Protein AF-A0A2T7PFM9-F1 (afdb_monomer)

InterPro domains:
  IPR009071 High mobility group box domain [PF00505] (146-213)
  IPR009071 High mobility group box domain [PF00505] (235-295)
  IPR009071 High mobility group box domain [PF09011] (358-414)
  IPR009071 High mobility group box domain [PS50118] (146-214)
  IPR009071 High mobility group box domain [PS50118] (228-296)
  IPR009071 High mobility group box domain [PS50118] (357-421)
  IPR009071 High mobility group box domain [SM00398] (145-215)
  IPR009071 High mobility group box domain [SM00398] (227-297)
  IPR009071 High mobility group box domain [SM00398] (356-422)
  IPR036910 High mobility group box domain superfamily [G3DSA:1.10.30.10] (136-226)
  IPR036910 High mobility group box domain superfamily [G3DSA:1.10.30.10] (227-292)
  IPR036910 High mobility group box domain superfamily [G3DSA:1.10.30.10] (352-446)
  IPR036910 High mobility group box domain superfamily [SSF47095] (136-218)
  IPR036910 High mobility group box domain superfamily [SSF47095] (220-301)
  IPR036910 High mobility group box domain superfamily [SSF47095] (344-434)
  IPR051762 Upstream Binding Factor 1 [PTHR46318] (38-318)

Radius of gyration: 35.4 Å; Cα contacts (8 Å, |Δi|>4): 238; chains: 1; bounding box: 95×72×94 Å

Sequence (446 aa):
MESTFVAKKHKKGKHKKHDHAIETDTEPSSSASNKEKDFLNPEEEKVEDTKEDLDSWTSNERLTLIESIRSQCPDNDSLSYKVREKKISWEKVTVSNHSAEQCRRMWQELQKQVRKHRTLPDLLHDAETVVHHPHKKKRKRHPDQPAKPLTPYILYIKEHREKVKAKNPGITLPDITRLLSQKWQSLSPRKREKYRLQYNKDREDFVKANEEFLQNHPAKKTKREGKPPALPFPFQCFYDAKISKYKQKHPNLSTSQLSAKLRAKYLKLKPSKKKKWISKAMESIPDYEKQLQEYLITHPEFKPPLRKIRLTKEEMVISKCSPEMDVDEITRQLMEVAPKDRRKKAKVIKTFPGAPEKPPKTAYTLFIKKEIGKLTVGSMTDKMTQLGKEWQSMAEQERKKYEKKLQRLKEDYELQVQEFEKTLSPEDLAKFRETQNNSRKKRKTD

Foldseek 3Di:
DDDDDDDDDDDDDDDDDDDDDDDDDDDDDDDDDDDDDDDDDDDPPPPPDDPVVLVPDALVLLLLLLVQLVVQDDPDDQAFQVVVLVVDPLCSRDRPPDHSVRSNVNVVVLQVVFDRDGHNVVSSVRSNVCSVCVPVDVPPDDPQADDQFDALLVVQCVVCLVVLCVVDPPDDSVVSSVVSVVVVVPDDPVVSVVSVVVNVVSNVVNVVSNVVVCVVPVVVVCVVVLPQQDQFALLVQQCVVCVVVQCVVCVPDDPVRSSVVSVVVLVPDDLVVSLVSRVVSVVCRVVSVVSNVVSCVVPVVDDDDLDQHDDDPSRVVSVVPPPPDDSVVVSVVSVVPDPPVVVVVPDDPPPPPPQDDDFDPALLRVQCVPCLVVDPDDDPVVSVVVSVVVLVPDDPVVSVVSVVVSVVVNVVNVVSRVVVLVVDDPVVNVVNVVSVVVVVVVVVVD

Organism: Pomacea canaliculata (NCBI:txid400727)

pLDDT: mean 75.05, std 20.18, range [25.66, 95.75]

Secondary structure (DSSP, 8-state):
--------------------------------------------------HHHHHT--HHHHHHHHHHHHHTS-TT--SBHHHHHTT--GGG--BTTB-HHHHHHHHHHHHHHS---SBHHHHHHHHHHHHH-TT----PPPTTSPPPPPPHHHHHHHHHHHHHHHHSTT--HHHHHHHHHHHHHTS-HHHHHHHHHHHHHHHHHHHHHHHHHHHH-HHHHGGGTTSPPPPP-HHHHHHHHHHHHHHHH-TTS-HHHHHHHHHHHHHTS-HHHHHHHHHHHHHTHHHHHHHHHHHHHH-TT-----------HHHHHHHHTSTT--HHHHHHHHHHSS-HHHHGGG----PPTTPPPPPPSSHHHHHHHHHGGG--SS-HHHHHHHHHHHHHHS-HHHHHHHHHHHHHHHHHHHHHHHHHHHHS-HHHHHHHHHHHHHHHHTTS--

Structure (mmCIF, N/CA/C/O backbone):
data_AF-A0A2T7PFM9-F1
#
_entry.id   AF-A0A2T7PFM9-F1
#
loop_
_atom_site.group_PDB
_atom_site.id
_atom_site.type_symbol
_atom_site.label_atom_id
_atom_site.label_alt_id
_atom_site.label_comp_id
_atom_site.label_asym_id
_atom_site.label_entity_id
_atom_site.label_seq_id
_atom_site.pdbx_PDB_ins_code
_atom_site.Cartn_x
_atom_site.Cartn_y
_atom_site.Cartn_z
_atom_site.occupancy
_atom_site.B_iso_or_equiv
_atom_site.auth_seq_id
_atom_site.auth_comp_id
_atom_site.auth_asym_id
_atom_site.auth_atom_id
_atom_site.pdbx_PDB_model_num
ATOM 1 N N . MET A 1 1 ? -43.823 27.090 23.882 1.00 35.41 1 MET A N 1
ATOM 2 C CA . MET A 1 1 ? -43.570 28.432 23.316 1.00 35.41 1 MET A CA 1
ATOM 3 C C . MET A 1 1 ? -42.060 28.517 23.128 1.00 35.41 1 MET A C 1
ATOM 5 O O . MET A 1 1 ? -41.370 28.318 24.108 1.00 35.41 1 MET A O 1
ATOM 9 N N . GLU A 1 2 ? -41.444 28.604 21.958 1.00 36.75 2 GLU A N 1
ATOM 10 C CA . GLU A 1 2 ? -41.890 28.840 20.590 1.00 36.75 2 GLU A CA 1
ATOM 11 C C . GLU A 1 2 ? -41.110 27.932 19.629 1.00 36.75 2 GLU A C 1
ATOM 13 O O . GLU A 1 2 ? -39.985 27.503 19.879 1.00 36.75 2 GLU A O 1
ATOM 18 N N . SER A 1 3 ? -41.789 27.630 18.532 1.00 32.12 3 SER A N 1
ATOM 19 C CA . SER A 1 3 ? -41.370 26.857 17.375 1.00 32.12 3 SER A CA 1
ATOM 20 C C . SER A 1 3 ? -40.710 27.794 16.370 1.00 32.12 3 SER A C 1
ATOM 22 O O . SER A 1 3 ? -41.311 28.812 16.046 1.00 32.12 3 SER A O 1
ATOM 24 N N . THR A 1 4 ? -39.558 27.440 15.795 1.00 38.44 4 THR A N 1
ATOM 25 C CA . THR A 1 4 ? -39.249 27.882 14.426 1.00 38.44 4 THR A CA 1
ATOM 26 C C . THR A 1 4 ? -38.586 26.777 13.612 1.00 38.44 4 THR A C 1
ATOM 28 O O . THR A 1 4 ? -37.669 26.071 14.025 1.00 38.44 4 THR A O 1
ATOM 31 N N . PHE A 1 5 ? -39.157 26.628 12.428 1.00 31.97 5 PHE A N 1
ATOM 32 C CA . PHE A 1 5 ? -39.059 25.564 11.451 1.00 31.97 5 PHE A CA 1
ATOM 33 C C . PHE A 1 5 ? -38.505 26.233 10.193 1.00 31.97 5 PHE A C 1
ATOM 35 O O . PHE A 1 5 ? -39.074 27.236 9.768 1.00 31.97 5 PHE A O 1
ATOM 42 N N . VAL A 1 6 ? -37.430 25.730 9.574 1.00 36.38 6 VAL A N 1
ATOM 43 C CA . VAL A 1 6 ? -37.028 26.221 8.243 1.00 36.38 6 VAL A CA 1
ATOM 44 C C . VAL A 1 6 ? -36.774 25.067 7.280 1.00 36.38 6 VAL A C 1
ATOM 46 O O . VAL A 1 6 ? -36.033 24.122 7.543 1.00 36.38 6 VAL A O 1
ATOM 49 N N . ALA A 1 7 ? -37.487 25.175 6.162 1.00 33.38 7 ALA A N 1
ATOM 50 C CA . ALA A 1 7 ? -37.817 24.156 5.188 1.00 33.38 7 ALA A CA 1
ATOM 51 C C . ALA A 1 7 ? -36.713 23.831 4.167 1.00 33.38 7 ALA A C 1
ATOM 53 O O . ALA A 1 7 ? -35.954 24.684 3.707 1.00 33.38 7 ALA A O 1
ATOM 54 N N . LYS A 1 8 ? -36.760 22.577 3.700 1.00 31.97 8 LYS A N 1
ATOM 55 C CA . LYS A 1 8 ? -36.234 22.100 2.411 1.00 31.97 8 LYS A CA 1
ATOM 56 C C . LYS A 1 8 ? -36.968 22.779 1.248 1.00 31.97 8 LYS A C 1
ATOM 58 O O . LYS A 1 8 ? -38.190 22.688 1.175 1.00 31.97 8 LYS A O 1
ATOM 63 N N . LYS A 1 9 ? -36.239 23.307 0.258 1.00 35.75 9 LYS A N 1
ATOM 64 C CA . LYS A 1 9 ? -36.792 23.599 -1.078 1.00 35.75 9 LYS A CA 1
ATOM 65 C C . LYS A 1 9 ? -36.459 22.473 -2.061 1.00 35.75 9 LYS A C 1
ATOM 67 O O . LYS A 1 9 ? -35.305 22.254 -2.410 1.00 35.75 9 LYS A O 1
ATOM 72 N N . HIS A 1 10 ? -37.507 21.777 -2.500 1.00 30.72 10 HIS A N 1
ATOM 73 C CA . HIS A 1 10 ? -37.554 21.009 -3.745 1.00 30.72 10 HIS A CA 1
ATOM 74 C C . HIS A 1 10 ? -37.770 21.972 -4.922 1.00 30.72 10 HIS A C 1
ATOM 76 O O . HIS A 1 10 ? -38.513 22.943 -4.789 1.00 30.72 10 HIS A O 1
ATOM 82 N N . LYS A 1 11 ? -37.204 21.667 -6.094 1.00 31.36 11 LYS A N 1
ATOM 83 C CA . LYS A 1 11 ? -37.599 22.286 -7.367 1.00 31.36 11 LYS A CA 1
ATOM 84 C C . LYS A 1 11 ? -37.940 21.167 -8.357 1.00 31.36 11 LYS A C 1
ATOM 86 O O . LYS A 1 11 ? -37.064 20.413 -8.767 1.00 31.36 11 LYS A O 1
ATOM 91 N N . LYS A 1 12 ? -39.230 21.033 -8.676 1.00 30.56 12 LYS A N 1
ATOM 92 C CA . LYS A 1 12 ? -39.787 20.218 -9.768 1.00 30.56 12 LYS A CA 1
ATOM 93 C C . LYS A 1 12 ? -40.259 21.161 -10.878 1.00 30.56 12 LYS A C 1
ATOM 95 O O . LYS A 1 12 ? -40.784 22.227 -10.574 1.00 30.56 12 LYS A O 1
ATOM 100 N N . GLY A 1 13 ? -40.180 20.686 -12.121 1.00 28.55 13 GLY A N 1
ATOM 101 C CA . GLY A 1 13 ? -41.154 21.006 -13.166 1.00 28.55 13 GLY A CA 1
ATOM 102 C C . GLY A 1 13 ? -40.601 21.686 -14.418 1.00 28.55 13 GLY A C 1
ATOM 103 O O . GLY A 1 13 ? -40.262 22.863 -14.380 1.00 28.55 13 GLY A O 1
ATOM 104 N N . LYS A 1 14 ? -40.637 20.964 -15.545 1.00 29.52 14 LYS A N 1
ATOM 105 C CA . LYS A 1 14 ? -41.485 21.330 -16.694 1.00 29.52 14 LYS A CA 1
ATOM 106 C C . LYS A 1 14 ? -41.662 20.123 -17.629 1.00 29.52 14 LYS A C 1
ATOM 108 O O . LYS A 1 14 ? -40.719 19.671 -18.264 1.00 29.52 14 LYS A O 1
ATOM 113 N N . HIS A 1 15 ? -42.891 19.609 -17.658 1.00 29.62 15 HIS A N 1
ATOM 114 C CA . HIS A 1 15 ? -43.443 18.795 -18.739 1.00 29.62 15 HIS A CA 1
ATOM 115 C C . HIS A 1 15 ? -43.842 19.718 -19.898 1.00 29.62 15 HIS A C 1
ATOM 117 O O . HIS A 1 15 ? -44.348 20.813 -19.653 1.00 29.62 15 HIS A O 1
ATOM 123 N N . LYS A 1 16 ? -43.720 19.239 -21.138 1.00 30.55 16 LYS A N 1
ATOM 124 C CA . LYS A 1 16 ? -44.585 19.665 -22.242 1.00 30.55 16 LYS A CA 1
ATOM 125 C C . LYS A 1 16 ? -44.969 18.411 -23.030 1.00 30.55 16 LYS A C 1
ATOM 127 O O . LYS A 1 16 ? -44.105 17.764 -23.610 1.00 30.55 16 LYS A O 1
ATOM 132 N N . LYS A 1 17 ? -46.244 18.030 -22.927 1.00 29.27 17 LYS A N 1
ATOM 133 C CA . LYS A 1 17 ? -46.925 17.081 -23.814 1.00 29.27 17 LYS A CA 1
ATOM 134 C C . LYS A 1 17 ? -47.479 17.869 -25.002 1.00 29.27 17 LYS A C 1
ATOM 136 O O . LYS A 1 17 ? -47.889 19.014 -24.815 1.00 29.27 17 LYS A O 1
ATOM 141 N N . HIS A 1 18 ? -47.537 17.241 -26.165 1.00 31.02 18 HIS A N 1
ATOM 142 C CA . HIS A 1 18 ? -48.548 17.529 -27.174 1.00 31.02 18 HIS A CA 1
ATOM 143 C C . HIS A 1 18 ? -49.014 16.181 -27.718 1.00 31.02 18 HIS A C 1
ATOM 145 O O . HIS A 1 18 ? -48.218 15.442 -28.288 1.00 31.02 18 HIS A O 1
ATOM 151 N N . ASP A 1 19 ? -50.280 15.874 -27.458 1.00 31.11 19 ASP A N 1
ATOM 152 C CA . ASP A 1 19 ? -51.049 14.826 -28.117 1.00 31.11 19 ASP A CA 1
ATOM 153 C C . ASP A 1 19 ? -51.771 15.468 -29.311 1.00 31.11 19 ASP A C 1
ATOM 155 O O . ASP A 1 19 ? -52.336 16.556 -29.164 1.00 31.11 19 ASP A O 1
ATOM 159 N N . HIS A 1 20 ? -51.786 14.792 -30.458 1.00 29.89 20 HIS A N 1
ATOM 160 C CA . HIS A 1 20 ? -52.930 14.769 -31.373 1.00 29.89 20 HIS A CA 1
ATOM 161 C C . HIS A 1 20 ? -52.877 13.464 -32.171 1.00 29.89 20 HIS A C 1
ATOM 163 O O . HIS A 1 20 ? -51.950 13.227 -32.942 1.00 29.89 20 HIS A O 1
ATOM 169 N N . ALA A 1 21 ? -53.859 12.610 -31.904 1.00 32.28 21 ALA A N 1
ATOM 170 C CA . ALA A 1 21 ? -54.237 11.473 -32.726 1.00 32.28 21 ALA A CA 1
ATOM 171 C C . ALA A 1 21 ? -55.174 11.953 -33.844 1.00 32.28 21 ALA A C 1
ATOM 173 O O . ALA A 1 21 ? -55.850 12.961 -33.653 1.00 32.28 21 ALA A O 1
ATOM 174 N N . ILE A 1 22 ? -55.231 11.212 -34.952 1.00 31.78 22 ILE A N 1
ATOM 175 C CA . ILE A 1 22 ? -56.459 10.784 -35.644 1.00 31.78 22 ILE A CA 1
ATOM 176 C C . ILE A 1 22 ? -56.068 9.635 -36.588 1.00 31.78 22 ILE A C 1
ATOM 178 O O . ILE A 1 22 ? -55.051 9.691 -37.278 1.00 31.78 22 ILE A O 1
ATOM 182 N N . GLU A 1 23 ? -56.870 8.578 -36.513 1.00 31.17 23 GLU A N 1
ATOM 183 C CA . GLU A 1 23 ? -56.840 7.323 -37.264 1.00 31.17 23 GLU A CA 1
ATOM 184 C C . GLU A 1 23 ? -57.178 7.521 -38.751 1.00 31.17 23 GLU A C 1
ATOM 186 O O . GLU A 1 23 ? -57.822 8.498 -39.126 1.00 31.17 23 GLU A O 1
ATOM 191 N N . THR A 1 24 ? -56.807 6.562 -39.602 1.00 29.61 24 THR A N 1
ATOM 192 C CA . THR A 1 24 ? -57.780 5.760 -40.373 1.00 29.61 24 THR A CA 1
ATOM 193 C C . THR A 1 24 ? -57.075 4.656 -41.164 1.00 29.61 24 THR A C 1
ATOM 195 O O . THR A 1 24 ? -56.016 4.853 -41.758 1.00 29.61 24 THR A O 1
ATOM 198 N N . ASP A 1 25 ? -57.693 3.479 -41.110 1.00 30.75 25 ASP A N 1
ATOM 199 C CA . ASP A 1 25 ? -57.364 2.238 -41.802 1.00 30.75 25 ASP A CA 1
ATOM 200 C C . ASP A 1 25 ? -57.430 2.356 -43.325 1.00 30.75 25 ASP A C 1
ATOM 202 O O . ASP A 1 25 ? -58.370 2.953 -43.847 1.00 30.75 25 ASP A O 1
ATOM 206 N N . THR A 1 26 ? -56.535 1.663 -44.042 1.00 29.73 26 THR A N 1
ATOM 207 C CA . THR A 1 26 ? -56.896 0.911 -45.263 1.00 29.73 26 THR A CA 1
ATOM 208 C C . THR A 1 26 ? -55.785 -0.085 -45.640 1.00 29.73 26 THR A C 1
ATOM 210 O O . THR A 1 26 ? -54.709 0.311 -46.083 1.00 29.73 26 THR A O 1
ATOM 213 N N . GLU A 1 27 ? -56.045 -1.390 -45.502 1.00 31.56 27 GLU A N 1
ATOM 214 C CA . GLU A 1 27 ? -55.458 -2.403 -46.398 1.00 31.56 27 GLU A CA 1
ATOM 215 C C . GLU A 1 27 ? -56.216 -2.370 -47.742 1.00 31.56 27 GLU A C 1
ATOM 217 O O . GLU A 1 27 ? -57.404 -2.036 -47.757 1.00 31.56 27 GLU A O 1
ATOM 222 N N . PRO A 1 28 ? -55.586 -2.748 -48.871 1.00 37.38 28 PRO A N 1
ATOM 223 C CA . PRO A 1 28 ? -55.779 -4.129 -49.316 1.00 37.38 28 PRO A CA 1
ATOM 224 C C . PRO A 1 28 ? -54.560 -4.806 -49.974 1.00 37.38 28 PRO A C 1
ATOM 226 O O . PRO A 1 28 ? -53.755 -4.215 -50.690 1.00 37.38 28 PRO A O 1
ATOM 229 N N . SER A 1 29 ? -54.524 -6.117 -49.744 1.00 25.66 29 SER A N 1
ATOM 230 C CA . SER A 1 29 ? -54.005 -7.226 -50.556 1.00 25.66 29 SER A CA 1
ATOM 231 C C . SER A 1 29 ? -53.815 -6.998 -52.076 1.00 25.66 29 SER A C 1
ATOM 233 O O . SER A 1 29 ? -54.749 -6.616 -52.777 1.00 25.66 29 SER A O 1
ATOM 235 N N . SER A 1 30 ? -52.653 -7.393 -52.623 1.00 25.80 30 SER A N 1
ATOM 236 C CA . SER A 1 30 ? -52.491 -8.590 -53.490 1.00 25.80 30 SER A CA 1
ATOM 237 C C . SER A 1 30 ? -51.401 -8.482 -54.583 1.00 25.80 30 SER A C 1
ATOM 239 O O . SER A 1 30 ? -51.282 -7.502 -55.308 1.00 25.80 30 SER A O 1
ATOM 241 N N . SER A 1 31 ? -50.707 -9.614 -54.762 1.00 26.50 31 SER A N 1
ATOM 242 C CA . SER A 1 31 ? -50.112 -10.151 -56.003 1.00 26.50 31 SER A CA 1
ATOM 243 C C . SER A 1 31 ? -48.765 -9.629 -56.559 1.00 26.50 31 SER A C 1
ATOM 245 O O . SER A 1 31 ? -48.648 -8.589 -57.189 1.00 26.50 31 SER A O 1
ATOM 247 N N . ALA A 1 32 ? -47.757 -10.493 -56.372 1.00 28.08 32 ALA A N 1
ATOM 248 C CA . ALA A 1 32 ? -46.872 -11.091 -57.384 1.00 28.08 32 ALA A CA 1
ATOM 249 C C . ALA A 1 32 ? -46.128 -10.213 -58.417 1.00 28.08 32 ALA A C 1
ATOM 251 O O . ALA A 1 32 ? -46.692 -9.767 -59.411 1.00 28.08 32 ALA A O 1
ATOM 252 N N . SER A 1 33 ? -44.792 -10.233 -58.344 1.00 28.11 33 SER A N 1
ATOM 253 C CA . SER A 1 33 ? -43.981 -10.862 -59.403 1.00 28.11 33 SER A CA 1
ATOM 254 C C . SER A 1 33 ? -42.509 -10.969 -59.024 1.00 28.11 33 SER A C 1
ATOM 256 O O . SER A 1 33 ? -41.862 -9.997 -58.641 1.00 28.11 33 SER A O 1
ATOM 258 N N . ASN A 1 34 ? -42.003 -12.187 -59.201 1.00 30.19 34 ASN A N 1
ATOM 259 C CA . ASN A 1 34 ? -40.599 -12.551 -59.261 1.00 30.19 34 ASN A CA 1
ATOM 260 C C . ASN A 1 34 ? -39.818 -11.647 -60.219 1.00 30.19 34 ASN A C 1
ATOM 262 O O . ASN A 1 34 ? -40.275 -11.377 -61.330 1.00 30.19 34 ASN A O 1
ATOM 266 N N . LYS A 1 35 ? -38.593 -11.298 -59.829 1.00 31.83 35 LYS A N 1
ATOM 267 C CA . LYS A 1 35 ? -37.458 -11.225 -60.752 1.00 31.83 35 LYS A CA 1
ATOM 268 C C . LYS A 1 35 ? -36.174 -11.474 -59.973 1.00 31.83 35 LYS A C 1
ATOM 270 O O . LYS A 1 35 ? -35.669 -10.601 -59.270 1.00 31.83 35 LYS A O 1
ATOM 275 N N . GLU A 1 36 ? -35.708 -12.709 -60.111 1.00 33.00 36 GLU A N 1
ATOM 276 C CA . GLU A 1 36 ? -34.335 -13.134 -59.885 1.00 33.00 36 GLU A CA 1
ATOM 277 C C . GLU A 1 36 ? -33.365 -12.140 -60.533 1.00 33.00 36 GLU A C 1
ATOM 279 O O . GLU A 1 36 ? -33.523 -11.740 -61.690 1.00 33.00 36 GLU A O 1
ATOM 284 N N . LYS A 1 37 ? -32.343 -11.756 -59.774 1.00 32.66 37 LYS A N 1
ATOM 285 C CA . LYS A 1 37 ? -31.049 -11.379 -60.328 1.00 32.66 37 LYS A CA 1
ATOM 286 C C . LYS A 1 37 ? -29.990 -12.083 -59.508 1.00 32.66 37 LYS A C 1
ATOM 288 O O . LYS A 1 37 ? -29.609 -11.618 -58.435 1.00 32.66 37 LYS A O 1
ATOM 293 N N . ASP A 1 38 ? -29.560 -13.209 -60.058 1.00 31.70 38 ASP A N 1
ATOM 294 C CA . ASP A 1 38 ? -28.306 -13.868 -59.754 1.00 31.70 38 ASP A CA 1
ATOM 295 C C . ASP A 1 38 ? -27.169 -12.846 -59.786 1.00 31.70 38 ASP A C 1
ATOM 297 O O . ASP A 1 38 ? -26.798 -12.320 -60.837 1.00 31.70 38 ASP A O 1
ATOM 301 N N . PHE A 1 39 ? -26.617 -12.553 -58.614 1.00 31.02 39 PHE A N 1
ATOM 302 C CA . PHE A 1 39 ? -25.265 -12.039 -58.492 1.00 31.02 39 PHE A CA 1
ATOM 303 C C . PHE A 1 39 ? -24.460 -13.091 -57.744 1.00 31.02 39 PHE A C 1
ATOM 305 O O . PHE A 1 39 ? -24.651 -13.324 -56.552 1.00 31.02 39 PHE A O 1
ATOM 312 N N . LEU A 1 40 ? -23.603 -13.747 -58.522 1.00 32.75 40 LEU A N 1
ATOM 313 C CA . LEU A 1 40 ? -22.579 -14.694 -58.114 1.00 32.75 40 LEU A CA 1
ATOM 314 C C . LEU A 1 40 ? -21.867 -14.209 -56.846 1.00 32.75 40 LEU A C 1
ATOM 316 O O . LEU A 1 40 ? -21.204 -13.172 -56.839 1.00 32.75 40 LEU A O 1
ATOM 320 N N . ASN A 1 41 ? -22.032 -14.987 -55.782 1.00 29.66 41 ASN A N 1
ATOM 321 C CA . ASN A 1 41 ? -21.269 -14.897 -54.550 1.00 29.66 41 ASN A CA 1
ATOM 322 C C . ASN A 1 41 ? -19.833 -15.363 -54.858 1.00 29.66 41 ASN A C 1
ATOM 324 O O . ASN A 1 41 ? -19.681 -16.512 -55.276 1.00 29.66 41 ASN A O 1
ATOM 328 N N . PRO A 1 42 ? -18.781 -14.542 -54.695 1.00 35.91 42 PRO A N 1
ATOM 329 C CA . PRO A 1 42 ? -17.431 -15.075 -54.658 1.00 35.91 42 PRO A CA 1
ATOM 330 C C . PRO A 1 42 ? -17.329 -15.874 -53.363 1.00 35.91 42 PRO A C 1
ATOM 332 O O . PRO A 1 42 ? -17.565 -15.340 -52.280 1.00 35.91 42 PRO A O 1
ATOM 335 N N . GLU A 1 43 ? -17.053 -17.165 -53.492 1.00 33.62 43 GLU A N 1
ATOM 336 C CA . GLU A 1 43 ? -16.790 -18.064 -52.379 1.00 33.62 43 GLU A CA 1
ATOM 337 C C . GLU A 1 43 ? -15.723 -17.445 -51.461 1.00 33.62 43 GLU A C 1
ATOM 339 O O . GLU A 1 43 ? -14.541 -17.393 -51.795 1.00 33.62 43 GLU A O 1
ATOM 344 N N . GLU A 1 44 ? -16.138 -16.945 -50.294 1.00 37.75 44 GLU A N 1
ATOM 345 C CA . GLU A 1 44 ? -15.225 -16.765 -49.172 1.00 37.75 44 GLU A CA 1
ATOM 346 C C . GLU A 1 44 ? -14.804 -18.172 -48.736 1.00 37.75 44 GLU A C 1
ATOM 348 O O . GLU A 1 44 ? -15.533 -18.858 -48.012 1.00 37.75 44 GLU A O 1
ATOM 353 N N . GLU A 1 45 ? -13.642 -18.619 -49.219 1.00 34.00 45 GLU A N 1
ATOM 354 C CA . GLU A 1 45 ? -12.944 -19.794 -48.705 1.00 34.00 45 GLU A CA 1
ATOM 355 C C . GLU A 1 45 ? -12.824 -19.665 -47.186 1.00 34.00 45 GLU A C 1
ATOM 357 O O . GLU A 1 45 ? -12.032 -18.901 -46.627 1.00 34.00 45 GLU A O 1
ATOM 362 N N . LYS A 1 46 ? -13.656 -20.429 -46.487 1.00 38.50 46 LYS A N 1
ATOM 363 C CA . LYS A 1 46 ? -13.599 -20.570 -45.044 1.00 38.50 46 LYS A CA 1
ATOM 364 C C . LYS A 1 46 ? -12.426 -21.494 -44.730 1.00 38.50 46 LYS A C 1
ATOM 366 O O . LYS A 1 46 ? -12.610 -22.697 -44.579 1.00 38.50 46 LYS A O 1
ATOM 371 N N . VAL A 1 47 ? -11.225 -20.926 -44.666 1.00 43.88 47 VAL A N 1
ATOM 372 C CA . VAL A 1 47 ? -10.022 -21.651 -44.248 1.00 43.88 47 VAL A CA 1
ATOM 373 C C . VAL A 1 47 ? -10.211 -22.095 -42.789 1.00 43.88 47 VAL A C 1
ATOM 375 O O . VAL A 1 47 ? -10.144 -21.293 -41.853 1.00 43.88 47 VAL A O 1
ATOM 378 N N . GLU A 1 48 ? -10.547 -23.370 -42.597 1.00 48.97 48 GLU A N 1
ATOM 379 C CA . GLU A 1 48 ? -10.559 -24.042 -41.297 1.00 48.97 48 GLU A CA 1
ATOM 380 C C . GLU A 1 48 ? -9.110 -24.337 -40.881 1.00 48.97 48 GLU A C 1
ATOM 382 O O . GLU A 1 48 ? -8.570 -25.398 -41.172 1.00 48.97 48 GLU A O 1
ATOM 387 N N . ASP A 1 49 ? -8.470 -23.376 -40.208 1.00 51.59 49 ASP A N 1
ATOM 388 C CA . ASP A 1 49 ? -7.091 -23.527 -39.727 1.00 51.59 49 ASP A CA 1
ATOM 389 C C . ASP A 1 49 ? -7.010 -24.124 -38.314 1.00 51.59 49 ASP A C 1
ATOM 391 O O . ASP A 1 49 ? -7.815 -23.842 -37.414 1.00 51.59 49 ASP A O 1
ATOM 395 N N . THR A 1 50 ? -5.988 -24.955 -38.121 1.00 55.62 50 THR A N 1
ATOM 396 C CA . THR A 1 50 ? -5.796 -25.820 -36.956 1.00 55.62 50 THR A CA 1
ATOM 397 C C . THR A 1 50 ? -5.162 -25.081 -35.770 1.00 55.62 50 THR A C 1
ATOM 399 O O . THR A 1 50 ? -4.540 -24.027 -35.882 1.00 55.62 50 THR A O 1
ATOM 402 N N . LYS A 1 51 ? -5.292 -25.649 -34.566 1.00 54.91 51 LYS A N 1
ATOM 403 C CA . LYS A 1 51 ? -4.664 -25.127 -33.336 1.00 54.91 51 LYS A CA 1
ATOM 404 C C . LYS A 1 51 ? -3.124 -25.074 -33.421 1.00 54.91 51 LYS A C 1
ATOM 406 O O . LYS A 1 51 ? -2.508 -24.354 -32.637 1.00 54.91 51 LYS A O 1
ATOM 411 N N . GLU A 1 52 ? -2.528 -25.815 -34.353 1.00 55.81 52 GLU A N 1
ATOM 412 C CA . GLU A 1 52 ? -1.080 -25.924 -34.553 1.00 55.81 52 GLU A CA 1
ATOM 413 C C . GLU A 1 52 ? -0.477 -24.624 -35.117 1.00 55.81 52 GLU A C 1
ATOM 415 O O . GLU A 1 52 ? 0.590 -24.201 -34.667 1.00 55.81 52 GLU A O 1
ATOM 420 N N . ASP A 1 53 ? -1.209 -23.897 -35.968 1.00 58.38 53 ASP A N 1
ATOM 421 C CA . ASP A 1 53 ? -0.734 -22.643 -36.573 1.00 58.38 53 ASP A CA 1
ATOM 422 C C . ASP A 1 53 ? -0.605 -21.495 -35.559 1.00 58.38 53 ASP A C 1
ATOM 424 O O . ASP A 1 53 ? 0.276 -20.640 -35.667 1.00 58.38 53 ASP A O 1
ATOM 428 N N . LEU A 1 54 ? -1.439 -21.490 -34.514 1.00 60.56 54 LEU A N 1
ATOM 429 C CA . LEU A 1 54 ? -1.407 -20.488 -33.440 1.00 60.56 54 LEU A CA 1
ATOM 430 C C . LEU A 1 54 ? -0.294 -20.749 -32.408 1.00 60.56 54 LEU A C 1
ATOM 432 O O . LEU A 1 54 ? 0.215 -19.801 -31.796 1.00 60.56 54 LEU A O 1
ATOM 436 N N . ASP A 1 55 ? 0.101 -22.011 -32.215 1.00 65.19 55 ASP A N 1
ATOM 437 C CA . ASP A 1 55 ? 1.181 -22.392 -31.292 1.00 65.19 55 ASP A CA 1
ATOM 438 C C . ASP A 1 55 ? 2.584 -22.170 -31.894 1.00 65.19 55 ASP A C 1
ATOM 440 O O . ASP A 1 55 ? 3.554 -22.078 -31.141 1.00 65.19 55 ASP A O 1
ATOM 444 N N . SER A 1 56 ? 2.690 -21.975 -33.216 1.00 78.12 56 SER A N 1
ATOM 445 C CA . SER A 1 56 ? 3.951 -21.688 -33.923 1.00 78.12 56 SER A CA 1
ATOM 446 C C . SER A 1 56 ? 4.573 -20.317 -33.593 1.00 78.12 56 SER A C 1
ATOM 448 O O . SER A 1 56 ? 5.779 -20.124 -33.752 1.00 78.12 56 SER A O 1
ATOM 450 N N . TRP A 1 57 ? 3.778 -19.364 -33.088 1.00 84.62 57 TRP A N 1
ATOM 451 C CA . TRP A 1 57 ? 4.235 -17.999 -32.808 1.00 84.62 57 TRP A CA 1
ATOM 452 C C . TRP A 1 57 ? 5.133 -17.916 -31.574 1.00 84.62 57 TRP A C 1
ATOM 454 O O . TRP A 1 57 ? 4.710 -18.192 -30.445 1.00 84.62 57 TRP A O 1
ATOM 464 N N . THR A 1 58 ? 6.341 -17.397 -31.765 1.00 87.31 58 THR A N 1
ATOM 465 C CA . THR A 1 58 ? 7.307 -17.146 -30.696 1.00 87.31 58 THR A CA 1
ATOM 466 C C . THR A 1 58 ? 6.902 -15.961 -29.813 1.00 87.31 58 THR A C 1
ATOM 468 O O . THR A 1 58 ? 6.159 -15.057 -30.206 1.00 87.31 58 THR A O 1
ATOM 471 N N . SER A 1 59 ? 7.442 -15.913 -28.590 1.00 84.50 59 SER A N 1
ATOM 472 C CA . SER A 1 59 ? 7.230 -14.779 -27.678 1.00 84.50 59 SER A CA 1
ATOM 473 C C . SER A 1 59 ? 7.676 -13.443 -28.281 1.00 84.50 59 SER A C 1
ATOM 475 O O . SER A 1 59 ? 7.035 -12.429 -28.028 1.00 84.50 59 SER A O 1
ATOM 477 N N . ASN A 1 60 ? 8.735 -13.434 -29.095 1.00 85.88 60 ASN A N 1
ATOM 478 C CA . ASN A 1 60 ? 9.236 -12.214 -29.727 1.00 85.88 60 ASN A CA 1
ATOM 479 C C . ASN A 1 60 ? 8.284 -1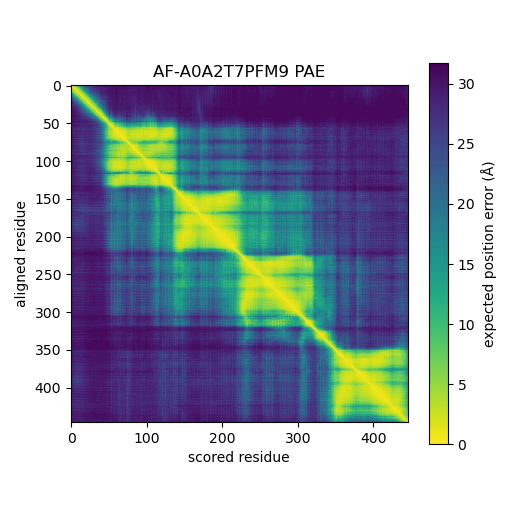1.709 -30.815 1.00 85.88 60 ASN A C 1
ATOM 481 O O . ASN A 1 60 ? 7.961 -10.529 -30.815 1.00 85.88 60 ASN A O 1
ATOM 485 N N . GLU A 1 61 ? 7.755 -12.589 -31.668 1.00 88.88 61 GLU A N 1
ATOM 486 C CA . GLU A 1 61 ? 6.770 -12.205 -32.694 1.00 88.88 61 GLU A CA 1
ATOM 487 C C . GLU A 1 61 ? 5.485 -11.652 -32.069 1.00 88.88 61 GLU A C 1
ATOM 489 O O . GLU A 1 61 ? 4.932 -10.659 -32.543 1.00 88.88 61 GLU A O 1
ATOM 494 N N . ARG A 1 62 ? 5.044 -12.236 -30.946 1.00 88.81 62 ARG A N 1
ATOM 495 C CA . ARG A 1 62 ? 3.894 -11.733 -30.178 1.00 88.81 62 ARG A CA 1
ATOM 496 C C . ARG A 1 62 ? 4.158 -10.342 -29.589 1.00 88.81 62 ARG A C 1
ATOM 498 O O . ARG A 1 62 ? 3.249 -9.516 -29.573 1.00 88.81 62 ARG A O 1
ATOM 505 N N . LEU A 1 63 ? 5.379 -10.056 -29.127 1.00 88.25 63 LEU A N 1
ATOM 506 C CA . LEU A 1 63 ? 5.764 -8.719 -28.651 1.00 88.25 63 LEU A CA 1
ATOM 507 C C . LEU A 1 63 ? 5.865 -7.710 -29.800 1.00 88.25 63 LEU A C 1
ATOM 509 O O . LEU A 1 63 ? 5.363 -6.596 -29.669 1.00 88.25 63 LEU A O 1
ATOM 513 N N . THR A 1 64 ? 6.441 -8.104 -30.938 1.00 88.69 64 THR A N 1
ATOM 514 C CA . THR A 1 64 ? 6.509 -7.270 -32.147 1.00 88.69 64 THR A CA 1
ATOM 515 C C . THR A 1 64 ? 5.114 -6.914 -32.656 1.00 88.69 64 THR A C 1
ATOM 517 O O . THR A 1 64 ? 4.875 -5.764 -33.016 1.00 88.69 64 THR A O 1
ATOM 520 N N . LEU A 1 65 ? 4.165 -7.854 -32.608 1.00 91.06 65 LEU A N 1
ATOM 521 C CA . LEU A 1 65 ? 2.760 -7.592 -32.920 1.00 91.06 65 LEU A CA 1
ATOM 522 C C . LEU A 1 65 ? 2.154 -6.532 -31.988 1.00 91.06 65 LEU A C 1
ATOM 524 O O . LEU A 1 65 ? 1.516 -5.589 -32.454 1.00 91.06 65 LEU A O 1
ATOM 528 N N . ILE A 1 66 ? 2.362 -6.670 -30.675 1.00 89.56 66 ILE A N 1
ATOM 529 C CA . ILE A 1 66 ? 1.848 -5.724 -29.670 1.00 89.56 66 ILE A CA 1
ATOM 530 C C . ILE A 1 66 ? 2.433 -4.324 -29.891 1.00 89.56 66 ILE A C 1
ATOM 532 O O . ILE A 1 66 ? 1.690 -3.344 -29.850 1.00 89.56 66 ILE A O 1
ATOM 536 N N . GLU A 1 67 ? 3.735 -4.220 -30.158 1.00 88.62 67 GLU A N 1
ATOM 537 C CA . GLU A 1 67 ? 4.398 -2.937 -30.407 1.00 88.62 67 GLU A CA 1
ATOM 538 C C . GLU A 1 67 ? 3.956 -2.314 -31.740 1.00 88.62 67 GLU A C 1
ATOM 540 O O . GLU A 1 67 ? 3.686 -1.116 -31.813 1.00 88.62 67 GLU A O 1
ATOM 545 N N . SER A 1 68 ? 3.769 -3.129 -32.782 1.00 87.44 68 SER A N 1
ATOM 546 C CA . SER A 1 68 ? 3.244 -2.663 -34.067 1.00 87.44 68 SER A CA 1
ATOM 547 C C . SER A 1 68 ? 1.822 -2.101 -33.919 1.00 87.44 68 SER A C 1
ATOM 549 O O . SER A 1 68 ? 1.541 -0.995 -34.385 1.00 87.44 68 SER A O 1
ATOM 551 N N . ILE A 1 69 ? 0.947 -2.774 -33.162 1.00 88.00 69 ILE A N 1
ATOM 552 C CA . ILE A 1 69 ? -0.400 -2.269 -32.841 1.00 88.00 69 ILE A CA 1
ATOM 553 C C . ILE A 1 69 ? -0.325 -0.995 -31.984 1.00 88.00 69 ILE A C 1
ATOM 555 O O . ILE A 1 69 ? -1.090 -0.053 -32.210 1.00 88.00 69 ILE A O 1
ATOM 559 N N . ARG A 1 70 ? 0.611 -0.932 -31.026 1.00 87.81 70 ARG A N 1
ATOM 560 C CA . ARG A 1 70 ? 0.852 0.257 -30.193 1.00 87.81 70 ARG A CA 1
ATOM 561 C C . ARG A 1 70 ? 1.227 1.464 -31.050 1.00 87.81 70 ARG A C 1
ATOM 563 O O . ARG A 1 70 ? 0.673 2.534 -30.829 1.00 87.81 70 ARG A O 1
ATOM 570 N N . SER A 1 71 ? 2.069 1.282 -32.067 1.00 86.06 71 SER A N 1
ATOM 571 C CA . SER A 1 71 ? 2.494 2.365 -32.964 1.00 86.06 71 SER A CA 1
ATOM 572 C C . SER A 1 71 ? 1.357 2.961 -33.813 1.00 86.06 71 SER A C 1
ATOM 574 O O . SER A 1 71 ? 1.442 4.106 -34.251 1.00 86.06 71 SER A O 1
ATOM 576 N N . GLN A 1 72 ? 0.255 2.225 -34.001 1.00 84.06 72 GLN A N 1
ATOM 577 C CA . GLN A 1 72 ? -0.950 2.725 -34.676 1.00 84.06 72 GLN A CA 1
ATOM 578 C C . GLN A 1 72 ? -1.915 3.480 -33.748 1.00 84.06 72 GLN A C 1
ATOM 580 O O . GLN A 1 72 ? -2.951 3.987 -34.195 1.00 84.06 72 GLN A O 1
ATOM 585 N N . CYS A 1 73 ? -1.613 3.552 -32.450 1.00 81.44 73 CYS A N 1
ATOM 586 C CA . CYS A 1 73 ? -2.443 4.228 -31.462 1.00 81.44 73 CYS A CA 1
ATOM 587 C C . CYS A 1 73 ? -1.878 5.623 -31.143 1.00 81.44 73 CYS A C 1
ATOM 589 O O . CYS A 1 73 ? -0.683 5.745 -30.897 1.00 81.44 73 CYS A O 1
ATOM 591 N N . PRO A 1 74 ? -2.710 6.680 -31.079 1.00 79.25 74 PRO A N 1
ATOM 592 C CA . PRO A 1 74 ? -2.268 7.990 -30.598 1.00 79.25 74 PRO A CA 1
ATOM 593 C C . PRO A 1 74 ? -1.823 7.948 -29.127 1.00 79.25 74 PRO A C 1
ATOM 595 O O . PRO A 1 74 ? -2.463 7.273 -28.318 1.00 79.25 74 PRO A O 1
ATOM 598 N N . ASP A 1 75 ? -0.826 8.760 -28.755 1.00 70.94 75 ASP A N 1
ATOM 599 C CA . ASP A 1 75 ? -0.258 8.811 -27.391 1.00 70.94 75 ASP A CA 1
ATOM 600 C C . ASP A 1 75 ? -1.291 9.107 -26.283 1.00 70.94 75 ASP A C 1
ATOM 602 O O . ASP A 1 75 ? -1.136 8.669 -25.146 1.00 70.94 75 ASP A O 1
ATOM 606 N N . ASN A 1 76 ? -2.373 9.824 -26.612 1.00 68.06 76 ASN A N 1
ATOM 607 C CA . ASN A 1 76 ? -3.468 10.177 -25.697 1.00 68.06 76 ASN A CA 1
ATOM 608 C C . ASN A 1 76 ? -4.811 9.567 -26.138 1.00 68.06 76 ASN A C 1
ATOM 610 O O . ASN A 1 76 ? -5.825 10.260 -26.269 1.00 68.06 76 ASN A O 1
ATOM 614 N N . ASP A 1 77 ? -4.833 8.259 -26.395 1.00 74.00 77 ASP A N 1
ATOM 615 C CA . ASP A 1 77 ? -6.068 7.566 -26.754 1.00 74.00 77 ASP A CA 1
ATOM 616 C C . ASP A 1 77 ? -6.987 7.315 -25.545 1.00 74.00 77 ASP A C 1
ATOM 618 O O . ASP A 1 77 ? -6.676 6.552 -24.630 1.00 74.00 77 ASP A O 1
ATOM 622 N N . SER A 1 78 ? -8.169 7.931 -25.572 1.00 74.25 78 SER A N 1
ATOM 623 C CA . SER A 1 78 ? -9.230 7.739 -24.573 1.00 74.25 78 SER A CA 1
ATOM 624 C C . SER A 1 78 ? -10.399 6.887 -25.082 1.00 74.25 78 SER A C 1
ATOM 626 O O . SER A 1 78 ? -11.357 6.644 -24.339 1.00 74.25 78 SER A O 1
ATOM 628 N N . LEU A 1 79 ? -10.346 6.428 -26.340 1.00 78.75 79 LEU A N 1
ATOM 629 C CA . LEU A 1 79 ? -11.404 5.614 -26.926 1.00 78.75 79 LEU A CA 1
ATOM 630 C C . LEU A 1 79 ? -11.422 4.210 -26.323 1.00 78.75 79 LEU A C 1
ATOM 632 O O . LEU A 1 79 ? -10.414 3.667 -25.867 1.00 78.75 79 LEU A O 1
ATOM 636 N N . SER A 1 80 ? -12.607 3.594 -26.349 1.00 81.81 80 SER A N 1
ATOM 637 C CA . SER A 1 80 ? -12.724 2.200 -25.943 1.00 81.81 80 SER A CA 1
ATOM 638 C C . SER A 1 80 ? -11.924 1.300 -26.880 1.00 81.81 80 SER A C 1
ATOM 640 O O . SER A 1 80 ? -11.959 1.507 -28.094 1.00 81.81 80 SER A O 1
ATOM 642 N N . TYR A 1 81 ? -11.271 0.268 -26.340 1.00 83.69 81 TYR A N 1
ATOM 643 C CA . TYR A 1 81 ? -10.446 -0.647 -27.135 1.00 83.69 81 TYR A CA 1
ATOM 644 C C . TYR A 1 81 ? -11.187 -1.213 -28.364 1.00 83.69 81 TYR A C 1
ATOM 646 O O . TYR A 1 81 ? -10.620 -1.243 -29.448 1.00 83.69 81 TYR A O 1
ATOM 654 N N . LYS A 1 82 ? -12.485 -1.540 -28.235 1.00 82.81 82 LYS A N 1
ATOM 655 C CA . LYS A 1 82 ? -13.328 -2.035 -29.345 1.00 82.81 82 LYS A CA 1
ATOM 656 C C . LYS A 1 82 ? -13.493 -1.024 -30.479 1.00 82.81 82 LYS A C 1
ATOM 658 O O . LYS A 1 82 ? -13.670 -1.398 -31.632 1.00 82.81 82 LYS A O 1
ATOM 663 N N . VAL A 1 83 ? -13.526 0.264 -30.138 1.00 83.88 83 VAL A N 1
ATOM 664 C CA . VAL A 1 83 ? -13.675 1.351 -31.113 1.00 83.88 83 VAL A CA 1
ATOM 665 C C . VAL A 1 83 ? -12.342 1.603 -31.805 1.00 83.88 83 VAL A C 1
ATOM 667 O O . VAL A 1 83 ? -12.320 1.798 -33.017 1.00 83.88 83 VAL A O 1
ATOM 670 N N . ARG A 1 84 ? -11.236 1.575 -31.051 1.00 83.75 84 ARG A N 1
ATOM 671 C CA . ARG A 1 84 ? -9.891 1.743 -31.607 1.00 83.75 84 ARG A CA 1
ATOM 672 C C . ARG A 1 84 ? -9.494 0.577 -32.507 1.00 83.75 84 ARG A C 1
ATOM 674 O O . ARG A 1 84 ? -8.957 0.824 -33.574 1.00 83.75 84 ARG A O 1
ATOM 681 N N . GLU A 1 85 ? -9.824 -0.654 -32.128 1.00 84.19 85 GLU A N 1
ATOM 682 C CA . GLU A 1 85 ? -9.531 -1.866 -32.902 1.00 84.19 85 GLU A CA 1
ATOM 683 C C . GLU A 1 85 ? -10.078 -1.805 -34.334 1.00 84.19 85 GLU A C 1
ATOM 685 O O . GLU A 1 85 ? -9.382 -2.155 -35.280 1.00 84.19 85 GLU A O 1
ATOM 690 N N . LYS A 1 86 ? -11.297 -1.282 -34.510 1.00 85.62 86 LYS A N 1
ATOM 691 C CA . LYS A 1 86 ? -11.905 -1.087 -35.838 1.00 85.62 86 LYS A CA 1
ATOM 692 C C . LYS A 1 86 ? -11.190 -0.040 -36.697 1.00 85.62 86 LYS A C 1
ATOM 694 O O . LYS A 1 86 ? -11.418 0.004 -37.897 1.00 85.62 86 LYS A O 1
ATOM 699 N N . LYS A 1 87 ? -10.386 0.830 -36.082 1.00 83.12 87 LYS A N 1
ATOM 700 C CA . LYS A 1 87 ? -9.634 1.901 -36.749 1.00 83.12 87 LYS A CA 1
ATOM 701 C C . LYS A 1 87 ? -8.169 1.530 -37.001 1.00 83.12 87 LYS A C 1
ATOM 703 O O . LYS A 1 87 ? -7.440 2.354 -37.544 1.00 83.12 87 LYS A O 1
ATOM 708 N N . ILE A 1 88 ? -7.733 0.339 -36.587 1.00 85.62 88 ILE A N 1
ATOM 709 C CA . ILE A 1 88 ? -6.386 -0.165 -36.872 1.00 85.62 88 ILE A CA 1
ATOM 710 C C . ILE A 1 88 ? -6.321 -0.523 -38.354 1.00 85.62 88 ILE A C 1
ATOM 712 O O . ILE A 1 88 ? -7.151 -1.279 -38.857 1.00 85.62 88 ILE A O 1
ATOM 716 N N . SER A 1 89 ? -5.322 0.018 -39.046 1.00 85.75 89 SER A N 1
ATOM 717 C CA . SER A 1 89 ? -5.016 -0.360 -40.423 1.00 85.75 89 SER A CA 1
ATOM 718 C C . SER A 1 89 ? -4.135 -1.607 -40.384 1.00 85.75 89 SER A C 1
ATOM 720 O O . SER A 1 89 ? -2.919 -1.511 -40.220 1.00 85.75 89 SER A O 1
ATOM 722 N N . TRP A 1 90 ? -4.752 -2.786 -40.486 1.00 84.94 90 TRP A N 1
ATOM 723 C CA . TRP A 1 90 ? -4.054 -4.074 -40.375 1.00 84.94 90 TRP A CA 1
ATOM 724 C C . TRP A 1 90 ? -2.970 -4.272 -41.441 1.00 84.94 90 TRP A C 1
ATOM 726 O O . TRP A 1 90 ? -1.962 -4.897 -41.149 1.00 84.94 90 TRP A O 1
ATOM 736 N N . GLU A 1 91 ? -3.105 -3.640 -42.608 1.00 81.81 91 GLU A N 1
ATOM 737 C CA . GLU A 1 91 ? -2.071 -3.589 -43.657 1.00 81.81 91 GLU A CA 1
ATOM 738 C C . GLU A 1 91 ? -0.751 -2.959 -43.180 1.00 81.81 91 GLU A C 1
ATOM 740 O O . GLU A 1 91 ? 0.316 -3.272 -43.696 1.00 81.81 91 GLU A O 1
ATOM 745 N N . LYS A 1 92 ? -0.808 -2.081 -42.170 1.00 80.44 92 LYS A N 1
ATOM 746 C CA . LYS A 1 92 ? 0.365 -1.433 -41.563 1.00 80.44 92 LYS A CA 1
ATOM 747 C C . LYS A 1 92 ? 0.902 -2.194 -40.347 1.00 80.44 92 LYS A C 1
ATOM 749 O O . LYS A 1 92 ? 1.904 -1.779 -39.770 1.00 80.44 92 LYS A O 1
ATOM 754 N N . VAL A 1 93 ? 0.222 -3.256 -39.901 1.00 82.75 93 VAL A N 1
ATOM 755 C CA . VAL A 1 93 ? 0.707 -4.121 -38.818 1.00 82.75 93 VAL A CA 1
ATOM 756 C C . VAL A 1 93 ? 1.611 -5.177 -39.444 1.00 82.75 93 VAL A C 1
ATOM 758 O O . VAL A 1 93 ? 1.130 -6.197 -39.925 1.00 82.75 93 VAL A O 1
ATOM 761 N N . THR A 1 94 ? 2.919 -4.929 -39.464 1.00 78.88 94 THR A N 1
ATOM 762 C CA . THR A 1 94 ? 3.893 -5.857 -40.055 1.00 78.88 94 THR A CA 1
ATOM 763 C C . THR A 1 94 ? 4.669 -6.592 -38.969 1.00 78.88 94 THR A C 1
ATOM 765 O O . THR A 1 94 ? 5.384 -5.973 -38.178 1.00 78.88 94 THR A O 1
ATOM 768 N N . VAL A 1 95 ? 4.570 -7.919 -38.964 1.00 81.38 95 VAL A N 1
ATOM 769 C CA . VAL A 1 95 ? 5.475 -8.821 -38.241 1.00 81.38 95 VAL A CA 1
ATOM 770 C C . VAL A 1 95 ? 6.192 -9.638 -39.310 1.00 81.38 95 VAL A C 1
ATOM 772 O O . VAL A 1 95 ? 5.538 -10.122 -40.225 1.00 81.38 95 VAL A O 1
ATOM 775 N N . SER A 1 96 ? 7.519 -9.756 -39.232 1.00 74.12 96 SER A N 1
ATOM 776 C CA . SER A 1 96 ? 8.406 -10.081 -40.364 1.00 74.12 96 SER A CA 1
ATOM 777 C C . SER A 1 96 ? 8.022 -11.292 -41.231 1.00 74.12 96 SER A C 1
ATOM 779 O O . SER A 1 96 ? 8.376 -11.300 -42.402 1.00 74.12 96 SER A O 1
ATOM 781 N N . ASN A 1 97 ? 7.290 -12.270 -40.688 1.00 79.31 97 ASN A N 1
ATOM 782 C CA . ASN A 1 97 ? 6.901 -13.505 -41.380 1.00 79.31 97 ASN A CA 1
ATOM 783 C C . ASN A 1 97 ? 5.379 -13.766 -41.387 1.00 79.31 97 ASN A C 1
ATOM 785 O O . ASN A 1 97 ? 4.964 -14.883 -41.681 1.00 79.31 97 ASN A O 1
ATOM 789 N N . HIS A 1 98 ? 4.543 -12.777 -41.044 1.00 82.81 98 HIS A N 1
ATOM 790 C CA . HIS A 1 98 ? 3.093 -12.967 -40.890 1.00 82.81 98 HIS A CA 1
ATOM 791 C C . HIS A 1 98 ? 2.293 -11.921 -41.672 1.00 82.81 98 HIS A C 1
ATOM 793 O O . HIS A 1 98 ? 2.581 -10.726 -41.622 1.00 82.81 98 HIS A O 1
ATOM 799 N N . SER A 1 99 ? 1.246 -12.370 -42.361 1.00 87.06 99 SER A N 1
ATOM 800 C CA . SER A 1 99 ? 0.281 -11.519 -43.063 1.00 87.06 99 SER A CA 1
ATOM 801 C C . SER A 1 99 ? -0.553 -10.664 -42.097 1.00 87.06 99 SER A C 1
ATOM 803 O O . SER A 1 99 ? -0.679 -10.957 -40.902 1.00 87.06 99 SER A O 1
ATOM 805 N N . ALA A 1 100 ? -1.186 -9.613 -42.628 1.00 84.88 100 ALA A N 1
ATOM 806 C CA . ALA A 1 100 ? -2.086 -8.740 -41.871 1.00 84.88 100 ALA A CA 1
ATOM 807 C C . ALA A 1 100 ? -3.241 -9.517 -41.204 1.00 84.88 100 ALA A C 1
ATOM 809 O O . ALA A 1 100 ? -3.643 -9.215 -40.076 1.00 84.88 100 ALA A O 1
ATOM 810 N N . GLU A 1 101 ? -3.746 -10.559 -41.869 1.00 84.44 101 GLU A N 1
ATOM 811 C CA . GLU A 1 101 ? -4.798 -11.421 -41.332 1.00 84.44 101 GLU A CA 1
ATOM 812 C C . GLU A 1 101 ? -4.300 -12.302 -40.188 1.00 84.44 101 GLU A C 1
ATOM 814 O O . GLU A 1 101 ? -4.959 -12.388 -39.149 1.00 84.44 101 GLU A O 1
ATOM 819 N N . GLN A 1 102 ? -3.109 -12.892 -40.324 1.00 85.12 102 GLN A N 1
ATOM 820 C CA . GLN A 1 102 ? -2.472 -13.667 -39.255 1.00 85.12 102 GLN A CA 1
ATOM 821 C C . GLN A 1 102 ? -2.201 -12.791 -38.020 1.00 85.12 102 GLN A C 1
ATOM 823 O O . GLN A 1 102 ? -2.502 -13.194 -36.894 1.00 85.12 102 GLN A O 1
ATOM 828 N N . CYS A 1 103 ? -1.745 -11.549 -38.221 1.00 87.75 103 CYS A N 1
ATOM 829 C CA . CYS A 1 103 ? -1.560 -10.562 -37.153 1.00 87.75 103 CYS A CA 1
ATOM 830 C C . CYS A 1 103 ? -2.877 -10.235 -36.429 1.00 87.75 103 CYS A C 1
ATOM 832 O O . CYS A 1 103 ? -2.931 -10.203 -35.195 1.00 87.75 103 CYS A O 1
ATOM 834 N N . ARG A 1 104 ? -3.967 -10.043 -37.183 1.00 87.00 104 ARG A N 1
ATOM 835 C CA . ARG A 1 104 ? -5.304 -9.797 -36.624 1.00 87.00 104 ARG A CA 1
ATOM 836 C C . ARG A 1 104 ? -5.814 -10.986 -35.810 1.00 87.00 104 ARG A C 1
ATOM 838 O O . ARG A 1 104 ? -6.347 -10.787 -34.716 1.00 87.00 104 ARG A O 1
ATOM 845 N N . ARG A 1 105 ? -5.632 -12.212 -36.307 1.00 85.62 105 ARG A N 1
ATOM 846 C CA . ARG A 1 105 ? -6.038 -13.452 -35.621 1.00 85.62 105 ARG A CA 1
ATOM 847 C C . ARG A 1 105 ? -5.248 -13.662 -34.323 1.00 85.62 105 ARG A C 1
ATOM 849 O O . ARG A 1 105 ? -5.848 -13.888 -33.272 1.00 85.62 105 ARG A O 1
ATOM 856 N N . MET A 1 106 ? -3.925 -13.496 -34.354 1.00 87.56 106 MET A N 1
ATOM 857 C CA . MET A 1 106 ? -3.080 -13.602 -33.157 1.00 87.56 106 MET A CA 1
ATOM 858 C C . MET A 1 106 ? -3.444 -12.546 -32.102 1.00 87.56 106 MET A C 1
ATOM 860 O O . MET A 1 106 ? -3.524 -12.850 -30.910 1.00 87.56 106 MET A O 1
ATOM 864 N N . TRP A 1 107 ? -3.756 -11.315 -32.523 1.00 89.62 107 TRP A N 1
ATOM 865 C CA . TRP A 1 107 ? -4.248 -10.283 -31.610 1.00 89.62 107 TRP A CA 1
ATOM 866 C C . TRP A 1 107 ? -5.562 -10.689 -30.928 1.00 89.62 107 TRP A C 1
ATOM 868 O O . TRP A 1 107 ? -5.706 -10.517 -29.717 1.00 89.62 107 TRP A O 1
ATOM 878 N N . GLN A 1 108 ? -6.506 -11.285 -31.663 1.00 89.25 108 GLN A N 1
ATOM 879 C CA . GLN A 1 108 ? -7.750 -11.806 -31.085 1.00 89.25 108 GLN A CA 1
ATOM 880 C C . GLN A 1 108 ? -7.511 -12.940 -30.077 1.00 89.25 108 GLN A C 1
ATOM 882 O O . GLN A 1 108 ? -8.246 -13.041 -29.093 1.00 89.25 108 GLN A O 1
ATOM 887 N N . GLU A 1 109 ? -6.491 -13.775 -30.276 1.00 88.00 109 GLU A N 1
ATOM 888 C CA . GLU A 1 109 ? -6.132 -14.826 -29.319 1.00 88.00 109 GLU A CA 1
ATOM 889 C C . GLU A 1 109 ? -5.515 -14.242 -28.040 1.00 88.00 109 GLU A C 1
ATOM 891 O O . GLU A 1 109 ? -5.957 -14.564 -26.933 1.00 88.00 109 GLU A O 1
ATOM 896 N N . LEU A 1 110 ? -4.586 -13.289 -28.167 1.00 85.56 110 LEU A N 1
ATOM 897 C CA . LEU A 1 110 ? -4.048 -12.547 -27.021 1.00 85.56 110 LEU A CA 1
ATOM 898 C C . LEU A 1 110 ? -5.165 -11.830 -26.245 1.00 85.56 110 LEU A C 1
ATOM 900 O O . LEU A 1 110 ? -5.182 -11.869 -25.011 1.00 85.56 110 LEU A O 1
ATOM 904 N N . GLN A 1 111 ? -6.160 -11.272 -26.946 1.00 86.19 111 GLN A N 1
ATOM 905 C CA . GLN A 1 111 ? -7.340 -10.649 -26.337 1.00 86.19 111 GLN A CA 1
ATOM 906 C C . GLN A 1 111 ? -8.149 -11.594 -25.433 1.00 86.19 111 GLN A C 1
ATOM 908 O O . GLN A 1 111 ? -8.763 -11.136 -24.464 1.00 86.19 111 GLN A O 1
ATOM 913 N N . LYS A 1 112 ? -8.178 -12.905 -25.715 1.00 84.31 112 LYS A N 1
ATOM 914 C CA . LYS A 1 112 ? -8.887 -13.885 -24.868 1.00 84.31 112 LYS A CA 1
ATOM 915 C C . LYS A 1 112 ? -8.195 -14.083 -23.517 1.00 84.31 112 LYS A C 1
ATOM 917 O O . LYS A 1 112 ? -8.857 -14.448 -22.543 1.00 84.31 112 LYS A O 1
ATOM 922 N N . GLN A 1 113 ? -6.885 -13.839 -23.448 1.00 77.19 113 GLN A N 1
ATOM 923 C CA . GLN A 1 113 ? -6.054 -14.081 -22.264 1.00 77.19 113 GLN A CA 1
ATOM 924 C C . GLN A 1 113 ? -5.903 -12.846 -21.360 1.00 77.19 113 GLN A C 1
ATOM 926 O O . GLN A 1 113 ? -5.582 -12.977 -20.175 1.00 77.19 113 GLN A O 1
ATOM 931 N N . VAL A 1 114 ? -6.184 -11.656 -21.888 1.00 80.94 114 VAL A N 1
ATOM 932 C CA . VAL A 1 114 ? -6.141 -10.380 -21.159 1.00 80.94 114 VAL A CA 1
ATOM 933 C C . VAL A 1 114 ? -7.507 -9.994 -20.594 1.00 80.94 114 VAL A C 1
ATOM 935 O O . VAL A 1 114 ? -8.566 -10.448 -21.039 1.00 80.94 114 VAL A O 1
ATOM 938 N N . ARG A 1 115 ? -7.521 -9.135 -19.571 1.00 72.44 115 ARG A N 1
ATOM 939 C CA . ARG A 1 115 ? -8.782 -8.583 -19.062 1.00 72.44 115 ARG A CA 1
ATOM 940 C C . ARG A 1 115 ? -9.273 -7.512 -20.028 1.00 72.44 115 ARG A C 1
ATOM 942 O O . ARG A 1 115 ? -8.498 -6.701 -20.511 1.00 72.44 115 ARG A O 1
ATOM 949 N N . LYS A 1 116 ? -10.581 -7.468 -20.278 1.00 74.50 116 LYS A N 1
ATOM 950 C CA . LYS A 1 116 ? -11.197 -6.466 -21.161 1.00 74.50 116 LYS A CA 1
ATOM 951 C C . LYS A 1 116 ? -11.200 -5.093 -20.464 1.00 74.50 116 LYS A C 1
ATOM 953 O O . LYS A 1 116 ? -12.166 -4.749 -19.782 1.00 74.50 116 LYS A O 1
ATOM 958 N N . HIS A 1 117 ? -10.080 -4.374 -20.564 1.00 66.38 117 HIS A N 1
ATOM 959 C CA . HIS A 1 117 ? -9.847 -3.027 -20.026 1.00 66.38 117 HIS A CA 1
ATOM 960 C C . HIS A 1 117 ? -10.531 -1.931 -20.868 1.00 66.38 117 HIS A C 1
ATOM 962 O O . HIS A 1 117 ? -11.122 -2.212 -21.910 1.00 66.38 117 HIS A O 1
ATOM 968 N N . ARG A 1 118 ? -10.541 -0.678 -20.376 1.00 65.88 118 ARG A N 1
ATOM 969 C CA . ARG A 1 118 ? -11.320 0.421 -20.978 1.00 65.88 118 ARG A CA 1
ATOM 970 C C . ARG A 1 118 ? -10.691 0.925 -22.281 1.00 65.88 118 ARG A C 1
ATOM 972 O O . ARG A 1 118 ? -11.451 1.080 -23.230 1.00 65.88 118 ARG A O 1
ATOM 979 N N . THR A 1 119 ? -9.372 1.124 -22.354 1.00 82.62 119 THR A N 1
ATOM 980 C CA . THR A 1 119 ? -8.651 1.638 -23.540 1.00 82.62 119 THR A CA 1
ATOM 981 C C . THR A 1 119 ? -7.751 0.566 -24.176 1.00 82.62 119 THR A C 1
ATOM 983 O O . THR A 1 119 ? -7.454 -0.455 -23.553 1.00 82.62 119 THR A O 1
ATOM 986 N N . LEU A 1 120 ? -7.344 0.764 -25.437 1.00 80.19 120 LEU A N 1
ATOM 987 C CA . LEU A 1 120 ? -6.439 -0.160 -26.138 1.00 80.19 120 LEU A CA 1
ATOM 988 C C . LEU A 1 120 ? -5.006 -0.184 -25.552 1.00 80.19 120 LEU A C 1
ATOM 990 O O . LEU A 1 120 ? -4.469 -1.282 -25.429 1.00 80.19 120 LEU A O 1
ATOM 994 N N . PRO A 1 121 ? -4.403 0.941 -25.109 1.00 82.88 121 PRO A N 1
ATOM 995 C CA . PRO A 1 121 ? -3.089 0.925 -24.455 1.00 82.88 121 PRO A CA 1
ATOM 996 C C . PRO A 1 121 ? -3.030 0.060 -23.187 1.00 82.88 121 PRO A C 1
ATOM 998 O O . PRO A 1 121 ? -2.080 -0.703 -23.012 1.00 82.88 121 PRO A O 1
ATOM 1001 N N . ASP A 1 122 ? -4.069 0.109 -22.344 1.00 80.56 122 ASP A N 1
ATOM 1002 C CA . ASP A 1 122 ? -4.167 -0.744 -21.149 1.00 80.56 122 ASP A CA 1
ATOM 1003 C C . ASP A 1 122 ? -4.214 -2.233 -21.532 1.00 80.56 122 ASP A C 1
ATOM 1005 O O . ASP A 1 122 ? -3.599 -3.081 -20.886 1.00 80.56 122 ASP A O 1
ATOM 1009 N N . LEU A 1 123 ? -4.936 -2.553 -22.610 1.00 84.12 123 LEU A N 1
ATOM 1010 C CA . LEU A 1 123 ? -5.081 -3.914 -23.122 1.00 84.12 123 LEU A CA 1
ATOM 1011 C C . LEU A 1 123 ? -3.764 -4.455 -23.699 1.00 84.12 123 LEU A C 1
ATOM 1013 O O . LEU A 1 123 ? -3.436 -5.620 -23.488 1.00 84.12 123 LEU A O 1
ATOM 1017 N N . LEU A 1 124 ? -3.007 -3.605 -24.399 1.00 84.81 124 LEU A N 1
ATOM 1018 C CA . LEU A 1 124 ? -1.690 -3.931 -24.950 1.00 84.81 124 LEU A CA 1
ATOM 1019 C C . LEU A 1 124 ? -0.662 -4.176 -23.841 1.00 84.81 124 LEU A C 1
ATOM 1021 O O . LEU A 1 124 ? 0.118 -5.119 -23.937 1.00 84.81 124 LEU A O 1
ATOM 1025 N N . HIS A 1 125 ? -0.688 -3.379 -22.767 1.00 84.00 125 HIS A N 1
ATOM 1026 C CA . HIS A 1 125 ? 0.169 -3.611 -21.603 1.00 84.00 125 HIS A CA 1
ATOM 1027 C C . HIS A 1 125 ? -0.138 -4.959 -20.938 1.00 84.00 125 HIS A C 1
ATOM 1029 O O . HIS A 1 125 ? 0.767 -5.746 -20.667 1.00 84.00 125 HIS A O 1
ATOM 1035 N N . ASP A 1 126 ? -1.418 -5.276 -20.735 1.00 80.06 126 ASP A N 1
ATOM 1036 C CA . ASP A 1 126 ? -1.823 -6.580 -20.213 1.00 80.06 126 ASP A CA 1
ATOM 1037 C C . ASP A 1 126 ? -1.382 -7.725 -21.144 1.00 80.06 126 ASP A C 1
ATOM 1039 O O . ASP A 1 126 ? -0.881 -8.739 -20.654 1.00 80.06 126 ASP A O 1
ATOM 1043 N N . ALA A 1 127 ? -1.501 -7.562 -22.467 1.00 84.88 127 ALA A N 1
ATOM 1044 C CA . ALA A 1 127 ? -1.060 -8.556 -23.450 1.00 84.88 127 ALA A CA 1
ATOM 1045 C C . ALA A 1 127 ? 0.453 -8.798 -23.370 1.00 84.88 127 ALA A C 1
ATOM 1047 O O . ALA A 1 127 ? 0.888 -9.947 -23.325 1.00 84.88 127 ALA A O 1
ATOM 1048 N N . GLU A 1 128 ? 1.245 -7.735 -23.236 1.00 85.88 128 GLU A N 1
ATOM 1049 C CA . GLU A 1 128 ? 2.693 -7.799 -23.023 1.00 85.88 128 GLU A CA 1
ATOM 1050 C C . GLU A 1 128 ? 3.018 -8.584 -21.740 1.00 85.88 128 GLU A C 1
ATOM 1052 O O . GLU A 1 128 ? 3.861 -9.487 -21.735 1.00 85.88 128 GLU A O 1
ATOM 1057 N N . THR A 1 129 ? 2.273 -8.345 -20.651 1.00 82.88 129 THR A N 1
ATOM 1058 C CA . THR A 1 129 ? 2.462 -9.122 -19.416 1.00 82.88 129 THR A CA 1
ATOM 1059 C C . THR A 1 129 ? 2.113 -10.602 -19.566 1.00 82.88 129 THR A C 1
ATOM 1061 O O . THR A 1 129 ? 2.766 -11.431 -18.924 1.00 82.88 129 THR A O 1
ATOM 1064 N N . VAL A 1 130 ? 1.113 -10.939 -20.389 1.00 83.12 130 VAL A N 1
ATOM 1065 C CA . VAL A 1 130 ? 0.716 -12.321 -20.691 1.00 83.12 130 VAL A CA 1
ATOM 1066 C C . VAL A 1 130 ? 1.793 -13.016 -21.517 1.00 83.12 130 VAL A C 1
ATOM 1068 O O . VAL A 1 130 ? 2.156 -14.139 -21.182 1.00 83.12 130 VAL A O 1
ATOM 1071 N N . VAL A 1 131 ? 2.369 -12.344 -22.517 1.00 84.25 131 VAL A N 1
ATOM 1072 C CA . VAL A 1 131 ? 3.457 -12.900 -23.339 1.00 84.25 131 VAL A CA 1
ATOM 1073 C C . VAL A 1 131 ? 4.719 -13.140 -22.507 1.00 84.25 131 VAL A C 1
ATOM 1075 O O . VAL A 1 131 ? 5.321 -14.207 -22.599 1.00 84.25 131 VAL A O 1
ATOM 1078 N N . HIS A 1 132 ? 5.087 -12.211 -21.618 1.00 82.50 132 HIS A N 1
ATOM 1079 C CA . HIS A 1 132 ? 6.221 -12.411 -20.707 1.00 82.50 132 HIS A CA 1
ATOM 1080 C C . HIS A 1 132 ? 5.950 -13.441 -19.601 1.00 82.50 132 HIS A C 1
ATOM 1082 O O . HIS A 1 132 ? 6.883 -14.019 -19.045 1.00 82.50 132 HIS A O 1
ATOM 1088 N N . HIS A 1 133 ? 4.685 -13.648 -19.223 1.00 79.62 133 HIS A N 1
ATOM 1089 C CA . HIS A 1 133 ? 4.306 -14.533 -18.122 1.00 79.62 133 HIS A CA 1
ATOM 1090 C C . HIS A 1 133 ? 3.076 -15.394 -18.466 1.00 79.62 133 HIS A C 1
ATOM 1092 O O . HIS A 1 133 ? 2.055 -15.307 -17.764 1.00 79.62 133 HIS A O 1
ATOM 1098 N N . PRO A 1 134 ? 3.181 -16.308 -19.452 1.00 69.44 134 PRO A N 1
ATOM 1099 C CA . PRO A 1 134 ? 2.050 -17.082 -19.988 1.00 69.44 134 PRO A CA 1
ATOM 1100 C C . PRO A 1 134 ? 1.387 -18.000 -18.946 1.00 69.44 134 PRO A C 1
ATOM 1102 O O . PRO A 1 134 ? 0.286 -18.521 -19.127 1.00 69.44 134 PRO A O 1
ATOM 1105 N N . HIS A 1 135 ? 2.036 -18.194 -17.794 1.00 58.81 135 HIS A N 1
ATOM 1106 C CA . HIS A 1 135 ? 1.564 -19.029 -16.693 1.00 58.81 135 HIS A CA 1
ATOM 1107 C C . HIS A 1 135 ? 1.254 -18.273 -15.397 1.00 58.81 135 HIS A C 1
ATOM 1109 O O . HIS A 1 135 ? 1.054 -18.916 -14.362 1.00 58.81 135 HIS A O 1
ATOM 1115 N N . LYS A 1 136 ? 1.072 -16.941 -15.416 1.00 55.75 136 LYS A N 1
ATOM 1116 C CA . LYS A 1 136 ? 0.395 -16.220 -14.311 1.00 55.75 136 LYS A CA 1
ATOM 1117 C C . LYS A 1 136 ? -1.115 -16.542 -14.270 1.00 55.75 136 LYS A C 1
ATOM 1119 O O . LYS A 1 136 ? -1.965 -15.677 -14.071 1.00 55.75 136 LYS A O 1
ATOM 1124 N N . LYS A 1 137 ? -1.468 -17.829 -14.377 1.00 53.22 137 LYS A N 1
ATOM 1125 C CA . LYS A 1 137 ? -2.767 -18.371 -13.975 1.00 53.22 137 LYS A CA 1
ATOM 1126 C C . LYS A 1 137 ? -3.008 -17.910 -12.536 1.00 53.22 137 LYS A C 1
ATOM 1128 O O . LYS A 1 137 ? -2.093 -17.961 -11.708 1.00 53.22 137 LYS A O 1
ATOM 1133 N N . LYS A 1 138 ? -4.232 -17.460 -12.215 1.00 51.31 138 LYS A N 1
ATOM 1134 C CA . LYS A 1 138 ? -4.661 -17.256 -10.816 1.00 51.31 138 LYS A CA 1
ATOM 1135 C C . LYS A 1 138 ? -4.160 -18.464 -10.032 1.00 51.31 138 LYS A C 1
ATOM 1137 O O . LYS A 1 138 ? -4.551 -19.574 -10.384 1.00 51.31 138 LYS A O 1
ATOM 1142 N N . ARG A 1 139 ? -3.248 -18.267 -9.065 1.00 53.38 139 ARG A N 1
ATOM 1143 C CA . ARG A 1 139 ? -2.593 -19.380 -8.356 1.00 53.38 139 ARG A CA 1
ATOM 1144 C C . ARG A 1 139 ? -3.685 -20.352 -7.924 1.00 53.38 139 ARG A C 1
ATOM 1146 O O . ARG A 1 139 ? -4.510 -19.982 -7.083 1.00 53.38 139 ARG A O 1
ATOM 1153 N N . LYS A 1 140 ? -3.733 -21.538 -8.541 1.00 56.91 140 LYS A N 1
ATOM 1154 C CA . LYS A 1 140 ? -4.689 -22.570 -8.150 1.00 56.91 140 LYS A CA 1
ATOM 1155 C C . LYS A 1 140 ? -4.380 -22.862 -6.686 1.00 56.91 140 LYS A C 1
ATOM 1157 O O . LYS A 1 140 ? -3.233 -23.136 -6.326 1.00 56.91 140 LYS A O 1
ATOM 1162 N N . ARG A 1 141 ? -5.365 -22.640 -5.815 1.00 66.12 141 ARG A N 1
ATOM 1163 C CA . ARG A 1 141 ? -5.236 -23.044 -4.414 1.00 66.12 141 ARG A CA 1
ATOM 1164 C C . ARG A 1 141 ? -5.108 -24.566 -4.420 1.00 66.12 141 ARG A C 1
ATOM 1166 O O . ARG A 1 141 ? -5.648 -25.209 -5.314 1.00 66.12 141 ARG A O 1
ATOM 1173 N N . HIS A 1 142 ? -4.339 -25.114 -3.484 1.00 74.56 142 HIS A N 1
ATOM 1174 C CA . HIS A 1 142 ? -4.267 -26.575 -3.379 1.00 74.56 142 HIS A CA 1
ATOM 1175 C C . HIS A 1 142 ? -5.669 -27.104 -3.062 1.00 74.56 142 HIS A C 1
ATOM 1177 O O . HIS A 1 142 ? -6.356 -26.399 -2.317 1.00 74.56 142 HIS A O 1
ATOM 1183 N N . PRO A 1 143 ? -6.084 -28.260 -3.608 1.00 80.69 143 PRO A N 1
ATOM 1184 C CA . PRO A 1 143 ? -7.418 -28.813 -3.374 1.00 80.69 143 PRO A CA 1
ATOM 1185 C C . PRO A 1 143 ? -7.782 -28.839 -1.885 1.00 80.69 143 PRO A C 1
ATOM 1187 O O . PRO A 1 143 ? -8.804 -28.283 -1.498 1.00 80.69 143 PRO A O 1
ATOM 1190 N N . ASP A 1 144 ? -6.851 -29.310 -1.052 1.00 83.62 144 ASP A N 1
ATOM 1191 C CA . ASP A 1 144 ? -7.061 -29.425 0.399 1.00 83.62 144 ASP A CA 1
ATOM 1192 C C . ASP A 1 144 ? -6.805 -28.131 1.180 1.00 83.62 144 ASP A C 1
ATOM 1194 O O . ASP A 1 144 ? -6.939 -28.105 2.399 1.00 83.62 144 ASP A O 1
ATOM 1198 N N . GLN A 1 145 ? -6.398 -27.037 0.520 1.00 84.25 145 GLN A N 1
ATOM 1199 C CA . GLN A 1 145 ? -6.159 -25.780 1.226 1.00 84.25 145 GLN A CA 1
ATOM 1200 C C . GLN A 1 145 ? -7.498 -25.149 1.622 1.00 84.25 145 GLN A C 1
ATOM 1202 O O . GLN A 1 145 ? -8.232 -24.707 0.728 1.00 84.25 145 GLN A O 1
ATOM 1207 N N . PRO A 1 146 ? -7.774 -24.962 2.927 1.00 88.69 146 PRO A N 1
ATOM 1208 C CA . PRO A 1 146 ? -9.055 -24.428 3.364 1.00 88.69 146 PRO A CA 1
ATOM 1209 C C . PRO A 1 146 ? -9.344 -23.052 2.753 1.00 88.69 146 PRO A C 1
ATOM 1211 O O . PRO A 1 146 ? -8.461 -22.194 2.592 1.00 88.69 146 PRO A O 1
ATOM 1214 N N . ALA A 1 147 ? -10.602 -22.821 2.384 1.00 87.94 147 ALA A N 1
ATOM 1215 C CA . ALA A 1 147 ? -11.049 -21.530 1.884 1.00 87.94 147 ALA A CA 1
ATOM 1216 C C . ALA A 1 147 ? -11.223 -20.541 3.042 1.00 87.94 147 ALA A C 1
ATOM 1218 O O . ALA A 1 147 ? -11.651 -20.901 4.131 1.00 87.94 147 ALA A O 1
ATOM 1219 N N . LYS A 1 148 ? -10.923 -19.260 2.800 1.00 88.31 148 LYS A N 1
ATOM 1220 C CA . LYS A 1 148 ? -11.148 -18.224 3.816 1.00 88.31 148 LYS A CA 1
ATOM 1221 C C . LYS A 1 148 ? -12.654 -18.099 4.097 1.00 88.31 148 LYS A C 1
ATOM 1223 O O . LYS A 1 148 ? -13.417 -18.101 3.126 1.00 88.31 148 LYS A O 1
ATOM 1228 N N . PRO A 1 149 ? -13.065 -17.907 5.361 1.00 92.88 149 PRO A N 1
ATOM 1229 C CA . PRO A 1 149 ? -14.469 -17.716 5.712 1.00 92.88 149 PRO A CA 1
ATOM 1230 C C . PRO A 1 149 ? -15.033 -16.453 5.047 1.00 92.88 149 PRO A C 1
ATOM 1232 O O . PRO A 1 149 ? -14.317 -15.466 4.832 1.00 92.88 149 PRO A O 1
ATOM 1235 N N . LEU A 1 150 ? -16.325 -16.478 4.718 1.00 93.56 150 LEU A N 1
ATOM 1236 C CA . LEU A 1 150 ? -17.022 -15.338 4.122 1.00 93.56 150 LEU A CA 1
ATOM 1237 C C . LEU A 1 150 ? -17.313 -14.285 5.190 1.00 93.56 150 LEU A C 1
ATOM 1239 O O . LEU A 1 150 ? -17.788 -14.610 6.270 1.00 93.56 150 LEU A O 1
ATOM 1243 N N . THR A 1 151 ? -17.071 -13.009 4.888 1.00 94.44 151 THR A N 1
ATOM 1244 C CA . THR A 1 151 ? -17.354 -11.926 5.843 1.00 94.44 151 THR A CA 1
ATOM 1245 C C . THR A 1 151 ? -18.859 -11.817 6.135 1.00 94.44 151 THR A C 1
ATOM 1247 O O . THR A 1 151 ? -19.667 -12.217 5.291 1.00 94.44 151 THR A O 1
ATOM 1250 N N . PRO A 1 152 ? -19.273 -11.209 7.268 1.00 95.69 152 PRO A N 1
ATOM 1251 C CA . PRO A 1 152 ? -20.689 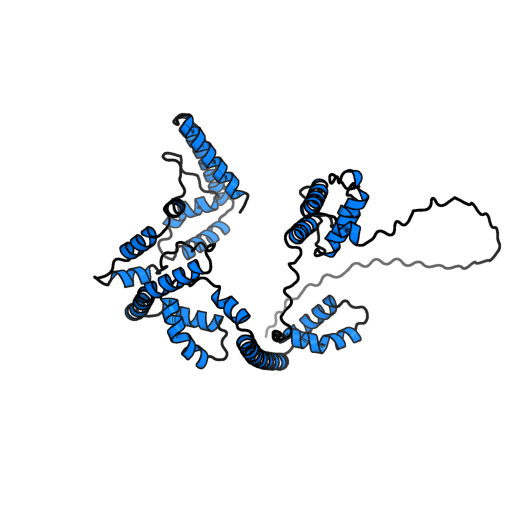-11.107 7.642 1.00 95.69 152 PRO A CA 1
ATOM 1252 C C . PRO A 1 152 ? -21.589 -10.530 6.537 1.00 95.69 152 PRO A C 1
ATOM 1254 O O . PRO A 1 152 ? -22.683 -11.024 6.284 1.00 95.69 152 PRO A O 1
ATOM 1257 N N . TYR A 1 153 ? -21.091 -9.517 5.827 1.00 94.12 153 TYR A N 1
ATOM 1258 C CA . TYR A 1 153 ? -21.780 -8.900 4.694 1.00 94.12 153 TYR A CA 1
ATOM 1259 C C . TYR A 1 153 ? -21.958 -9.858 3.505 1.00 94.12 153 TYR A C 1
ATOM 1261 O O . TYR A 1 153 ? -23.021 -9.907 2.889 1.00 94.12 153 TYR A O 1
ATOM 1269 N N . ILE A 1 154 ? -20.930 -10.643 3.181 1.00 94.81 154 ILE A N 1
ATOM 1270 C CA . ILE A 1 154 ? -20.987 -11.590 2.064 1.00 94.81 154 ILE A CA 1
ATOM 1271 C C . ILE A 1 154 ? -21.868 -12.794 2.410 1.00 94.81 154 ILE A C 1
ATOM 1273 O O . ILE A 1 154 ? -22.580 -13.280 1.535 1.00 94.81 154 ILE A O 1
ATOM 1277 N N . LEU A 1 155 ? -21.885 -13.235 3.674 1.00 95.12 155 LEU A N 1
ATOM 1278 C CA . LEU A 1 155 ? -22.845 -14.233 4.161 1.00 95.12 155 LEU A CA 1
ATOM 1279 C C . LEU A 1 155 ? -24.288 -13.755 3.954 1.00 95.12 155 LEU A C 1
ATOM 1281 O O . LEU A 1 155 ? -25.104 -14.496 3.410 1.00 95.12 155 LEU A O 1
ATOM 1285 N N . TYR A 1 156 ? -24.576 -12.494 4.291 1.00 95.75 156 TYR A N 1
ATOM 1286 C CA . TYR A 1 156 ? -25.880 -11.887 4.027 1.00 95.75 156 TYR A CA 1
ATOM 1287 C C . TYR A 1 156 ? -26.226 -11.870 2.534 1.00 95.75 156 TYR A C 1
ATOM 1289 O O . TYR A 1 156 ? -27.312 -12.296 2.148 1.00 95.75 156 TYR A O 1
ATOM 1297 N N . ILE A 1 157 ? -25.306 -11.443 1.663 1.00 94.56 157 ILE A N 1
ATOM 1298 C CA . ILE A 1 157 ? -25.559 -11.484 0.216 1.00 94.56 157 ILE A CA 1
ATOM 1299 C C . ILE A 1 157 ? -25.821 -12.919 -0.249 1.00 94.56 157 ILE A C 1
ATOM 1301 O O . ILE A 1 157 ? -26.766 -13.143 -0.997 1.00 94.56 157 ILE A O 1
ATOM 1305 N N . LYS A 1 158 ? -25.024 -13.895 0.197 1.00 94.19 158 LYS A N 1
ATOM 1306 C CA . LYS A 1 158 ? -25.176 -15.306 -0.185 1.00 94.19 158 LYS A CA 1
ATOM 1307 C C . LYS A 1 158 ? -26.567 -15.844 0.168 1.00 94.19 158 LYS A C 1
ATOM 1309 O O . LYS A 1 158 ? -27.157 -16.532 -0.655 1.00 94.19 158 LYS A O 1
ATOM 1314 N N . GLU A 1 159 ? -27.089 -15.505 1.346 1.00 94.69 159 GLU A N 1
ATOM 1315 C CA . GLU A 1 159 ? -28.415 -15.938 1.810 1.00 94.69 159 GLU A CA 1
ATOM 1316 C C . GLU A 1 159 ? -29.564 -15.251 1.046 1.00 94.69 159 GLU A C 1
ATOM 1318 O O . GLU A 1 159 ? -30.592 -15.868 0.768 1.00 94.69 159 GLU A O 1
ATOM 1323 N N . HIS A 1 160 ? -29.406 -13.971 0.688 1.00 93.88 160 HIS A N 1
ATOM 1324 C CA . HIS A 1 160 ? -30.502 -13.158 0.140 1.00 93.88 160 HIS A CA 1
ATOM 1325 C C . HIS A 1 160 ? -30.460 -12.970 -1.383 1.00 93.88 160 HIS A C 1
ATOM 1327 O O . HIS A 1 160 ? -31.461 -12.540 -1.960 1.00 93.88 160 HIS A O 1
ATOM 1333 N N . ARG A 1 161 ? -29.353 -13.309 -2.060 1.00 93.12 161 ARG A N 1
ATOM 1334 C CA . ARG A 1 161 ? -29.192 -13.105 -3.514 1.00 93.12 161 ARG A CA 1
ATOM 1335 C C . ARG A 1 161 ? -30.252 -13.817 -4.340 1.00 93.12 161 ARG A C 1
ATOM 1337 O O . ARG A 1 161 ? -30.825 -13.183 -5.217 1.00 93.12 161 ARG A O 1
ATOM 1344 N N . GLU A 1 162 ? -30.559 -15.078 -4.034 1.00 92.75 162 GLU A N 1
ATOM 1345 C CA . GLU A 1 162 ? -31.507 -15.867 -4.833 1.00 92.75 162 GLU A CA 1
ATOM 1346 C C . GLU A 1 162 ? -32.929 -15.324 -4.662 1.00 92.75 162 GLU A C 1
ATOM 1348 O O . GLU A 1 162 ? -33.666 -15.184 -5.631 1.00 92.75 162 GLU A O 1
ATOM 1353 N N . LYS A 1 163 ? -33.281 -14.884 -3.446 1.00 93.38 163 LYS A N 1
ATOM 1354 C CA . LYS A 1 163 ? -34.580 -14.255 -3.158 1.00 93.38 163 LYS A CA 1
ATOM 1355 C C . LYS A 1 163 ? -34.757 -12.936 -3.906 1.00 93.38 163 LYS A C 1
ATOM 1357 O O . LYS A 1 163 ? -35.848 -12.638 -4.380 1.00 93.38 163 LYS A O 1
ATOM 1362 N N . VAL A 1 164 ? -33.705 -12.120 -3.992 1.00 92.31 164 VAL A N 1
ATOM 1363 C CA . VAL A 1 164 ? -33.757 -10.856 -4.740 1.00 92.31 164 VAL A CA 1
ATOM 1364 C C . VAL A 1 164 ? -33.765 -11.110 -6.245 1.00 92.31 164 VAL A C 1
ATOM 1366 O O . VAL A 1 164 ? -34.525 -10.445 -6.942 1.00 92.31 164 VAL A O 1
ATOM 1369 N N . LYS A 1 165 ? -32.990 -12.088 -6.727 1.00 92.81 165 LYS A N 1
ATOM 1370 C CA . LYS A 1 165 ? -32.965 -12.503 -8.134 1.00 92.81 165 LYS A CA 1
ATOM 1371 C C . LYS A 1 165 ? -34.330 -13.016 -8.597 1.00 92.81 165 LYS A C 1
ATOM 1373 O O . LYS A 1 165 ? -34.810 -12.579 -9.632 1.00 92.81 165 LYS A O 1
ATOM 1378 N N . ALA A 1 166 ? -34.987 -13.861 -7.801 1.00 92.81 166 ALA A N 1
ATOM 1379 C CA . ALA A 1 166 ? -36.319 -14.383 -8.108 1.00 92.81 166 ALA A CA 1
ATOM 1380 C C . ALA A 1 166 ? -37.392 -13.282 -8.172 1.00 92.81 166 ALA A C 1
ATOM 1382 O O . ALA A 1 166 ? -38.284 -13.339 -9.006 1.00 92.81 166 ALA A O 1
ATOM 1383 N N . LYS A 1 167 ? -37.289 -12.251 -7.322 1.00 91.88 167 LYS A N 1
ATOM 1384 C CA . LYS A 1 167 ? -38.215 -11.102 -7.331 1.00 91.88 167 LYS A CA 1
ATOM 1385 C C . LYS A 1 167 ? -37.934 -10.084 -8.435 1.00 91.88 167 LYS A C 1
ATOM 1387 O O . LYS A 1 167 ? -38.745 -9.194 -8.646 1.00 91.88 167 LYS A O 1
ATOM 1392 N N . ASN A 1 168 ? -36.770 -10.166 -9.072 1.00 87.69 168 ASN A N 1
ATOM 1393 C CA . ASN A 1 168 ? -36.339 -9.228 -10.099 1.00 87.69 168 ASN A CA 1
ATOM 1394 C C . ASN A 1 168 ? -35.709 -9.998 -11.274 1.00 87.69 168 ASN A C 1
ATOM 1396 O O . ASN A 1 168 ? -34.497 -9.879 -11.504 1.00 87.69 168 ASN A O 1
ATOM 1400 N N . PRO A 1 169 ? -36.495 -10.830 -11.986 1.00 88.81 169 PRO A N 1
ATOM 1401 C CA . PRO A 1 169 ? -35.999 -11.528 -13.165 1.00 88.81 169 PRO A CA 1
ATOM 1402 C C . PRO A 1 169 ? -35.520 -10.500 -14.203 1.00 88.81 169 PRO A C 1
ATOM 1404 O O . PRO A 1 169 ? -36.181 -9.495 -14.442 1.00 88.81 169 PRO A O 1
ATOM 1407 N N . GLY A 1 170 ? -34.330 -10.709 -14.772 1.00 86.12 170 GLY A N 1
ATOM 1408 C CA . GLY A 1 170 ? -33.720 -9.799 -15.755 1.00 86.12 170 GLY A CA 1
ATOM 1409 C C . GLY A 1 170 ? -32.793 -8.716 -15.182 1.00 86.12 170 GLY A C 1
ATOM 1410 O O . GLY A 1 170 ? -32.038 -8.113 -15.941 1.00 86.12 170 GLY A O 1
ATOM 1411 N N . ILE A 1 171 ? -32.760 -8.499 -13.859 1.00 87.38 171 ILE A N 1
ATOM 1412 C CA . ILE A 1 171 ? -31.785 -7.581 -13.245 1.00 87.38 171 ILE A CA 1
ATOM 1413 C C . ILE A 1 171 ? -30.390 -8.225 -13.181 1.00 87.38 171 ILE A C 1
ATOM 1415 O O . ILE A 1 171 ? -30.229 -9.403 -12.849 1.00 87.38 171 ILE A O 1
ATOM 1419 N N . THR A 1 172 ? -29.353 -7.430 -13.463 1.00 89.75 172 THR A N 1
ATOM 1420 C CA . THR A 1 172 ? -27.964 -7.903 -13.459 1.00 89.75 172 THR A CA 1
ATOM 1421 C C . THR A 1 172 ? -27.458 -8.210 -12.039 1.00 89.75 172 THR A C 1
ATOM 1423 O O . THR A 1 172 ? -27.852 -7.590 -11.049 1.00 89.75 172 THR A O 1
ATOM 1426 N N . LEU A 1 173 ? -26.530 -9.165 -11.905 1.00 85.69 173 LEU A N 1
ATOM 1427 C CA . LEU A 1 173 ? -25.942 -9.529 -10.606 1.00 85.69 173 LEU A CA 1
ATOM 1428 C C . LEU A 1 173 ? -25.286 -8.341 -9.850 1.00 85.69 173 LEU A C 1
ATOM 1430 O O . LEU A 1 173 ? -25.439 -8.268 -8.622 1.00 85.69 173 LEU A O 1
ATOM 1434 N N . PRO A 1 174 ? -24.586 -7.396 -10.517 1.00 90.12 174 PRO A N 1
ATOM 1435 C CA . PRO A 1 174 ? -24.105 -6.170 -9.875 1.00 90.12 174 PRO A CA 1
ATOM 1436 C C . PRO A 1 174 ? -25.220 -5.334 -9.237 1.00 90.12 174 PRO A C 1
ATOM 1438 O O . PRO A 1 174 ? -25.058 -4.852 -8.114 1.00 90.12 174 PRO A O 1
ATOM 1441 N N . ASP A 1 175 ? -26.365 -5.204 -9.905 1.00 90.69 175 ASP A N 1
ATOM 1442 C CA . ASP A 1 175 ? -27.506 -4.425 -9.413 1.00 90.69 175 ASP A CA 1
ATOM 1443 C C . ASP A 1 175 ? -28.173 -5.101 -8.213 1.00 90.69 175 ASP A C 1
ATOM 1445 O O . ASP A 1 175 ? -28.450 -4.448 -7.205 1.00 90.69 175 ASP A O 1
ATOM 1449 N N . ILE A 1 176 ? -28.317 -6.429 -8.262 1.00 92.12 176 ILE A N 1
ATOM 1450 C CA . ILE A 1 176 ? -28.776 -7.241 -7.124 1.00 92.12 176 ILE A CA 1
ATOM 1451 C C . ILE A 1 176 ? -27.854 -7.039 -5.914 1.00 92.12 176 ILE A C 1
ATOM 1453 O O . ILE A 1 176 ? -28.320 -6.822 -4.793 1.00 92.12 176 ILE A O 1
ATOM 1457 N N . THR A 1 177 ? -26.537 -7.064 -6.130 1.00 92.00 177 THR A N 1
ATOM 1458 C CA . THR A 1 177 ? -25.545 -6.855 -5.063 1.00 92.00 177 THR A CA 1
ATOM 1459 C C . THR A 1 177 ? -25.634 -5.442 -4.487 1.00 92.00 177 THR A C 1
ATOM 1461 O O . THR A 1 177 ? -25.555 -5.263 -3.272 1.00 92.00 177 THR A O 1
ATOM 1464 N N . ARG A 1 178 ? -25.854 -4.432 -5.337 1.00 93.50 178 ARG A N 1
ATOM 1465 C CA . ARG A 1 178 ? -26.049 -3.036 -4.924 1.00 93.50 178 ARG A CA 1
ATOM 1466 C C . ARG A 1 178 ? -27.282 -2.879 -4.032 1.00 93.50 178 ARG A C 1
ATOM 1468 O O . ARG A 1 178 ? -27.190 -2.261 -2.972 1.00 93.50 178 ARG A O 1
ATOM 1475 N N . LEU A 1 179 ? -28.401 -3.495 -4.415 1.00 92.75 179 LEU A N 1
ATOM 1476 C CA . LEU A 1 179 ? -29.638 -3.489 -3.632 1.00 92.75 179 LEU A CA 1
ATOM 1477 C C . LEU A 1 179 ? -29.452 -4.183 -2.273 1.00 92.75 179 LEU A C 1
ATOM 1479 O O . LEU A 1 179 ? -29.912 -3.692 -1.242 1.00 92.75 179 LEU A O 1
ATOM 1483 N N . LEU A 1 180 ? -28.741 -5.313 -2.247 1.00 95.38 180 LEU A N 1
ATOM 1484 C CA . LEU A 1 180 ? -28.419 -6.023 -1.006 1.00 95.38 180 LEU A CA 1
ATOM 1485 C C . LEU A 1 180 ? -27.452 -5.241 -0.112 1.00 95.38 180 LEU A C 1
ATOM 1487 O O . LEU A 1 180 ? -27.592 -5.291 1.107 1.00 95.38 180 LEU A O 1
ATOM 1491 N N . SER A 1 181 ? -26.525 -4.475 -0.690 1.00 95.06 181 SER A N 1
ATOM 1492 C CA . SER A 1 181 ? -25.653 -3.560 0.056 1.00 95.06 181 SER A CA 1
ATOM 1493 C C . SER A 1 181 ? -26.455 -2.524 0.837 1.00 95.06 181 SER A C 1
ATOM 1495 O O . SER A 1 181 ? -26.257 -2.362 2.043 1.00 95.06 181 SER A O 1
ATOM 1497 N N . GLN A 1 182 ? -27.427 -1.884 0.181 1.00 94.75 182 GLN A N 1
ATOM 1498 C CA . GLN A 1 182 ? -28.315 -0.917 0.828 1.00 94.75 182 GLN A CA 1
ATOM 1499 C C . GLN A 1 182 ? -29.136 -1.571 1.945 1.00 94.75 182 GLN A C 1
ATOM 1501 O O . GLN A 1 182 ? -29.172 -1.059 3.064 1.00 94.75 182 GLN A O 1
ATOM 1506 N N . LYS A 1 183 ? -29.711 -2.756 1.691 1.00 94.38 183 LYS A N 1
ATOM 1507 C CA . LYS A 1 183 ? -30.457 -3.507 2.715 1.00 94.38 183 LYS A CA 1
ATOM 1508 C C . LYS A 1 183 ? -29.583 -3.908 3.904 1.00 94.38 183 LYS A C 1
ATOM 1510 O O . LYS A 1 183 ? -30.033 -3.825 5.041 1.00 94.38 183 LYS A O 1
ATOM 1515 N N . TRP A 1 184 ? -28.330 -4.301 3.673 1.00 95.31 184 TRP A N 1
ATOM 1516 C CA . TRP A 1 184 ? -27.370 -4.594 4.740 1.00 95.31 184 TRP A CA 1
ATOM 1517 C C . TRP A 1 184 ? -27.082 -3.358 5.601 1.00 95.31 184 TRP A C 1
ATOM 1519 O O . TRP A 1 184 ? -27.056 -3.454 6.833 1.00 95.31 184 TRP A O 1
ATOM 1529 N N . GLN A 1 185 ? -26.913 -2.189 4.974 1.00 93.94 185 GLN A N 1
ATOM 1530 C CA . GLN A 1 185 ? -26.694 -0.910 5.659 1.00 93.94 185 GLN A CA 1
ATOM 1531 C C . GLN A 1 185 ? -27.905 -0.452 6.488 1.00 93.94 185 GLN A C 1
ATOM 1533 O O . GLN A 1 185 ? -27.709 0.186 7.522 1.00 93.94 185 GLN A O 1
ATOM 1538 N N . SER A 1 186 ? -29.121 -0.859 6.122 1.00 93.25 186 SER A N 1
ATOM 1539 C CA . SER A 1 186 ? -30.334 -0.606 6.910 1.00 93.25 186 SER A CA 1
ATOM 1540 C C . SER A 1 186 ? -30.654 -1.692 7.952 1.00 93.25 186 SER A C 1
ATOM 1542 O O . SER A 1 186 ? -31.616 -1.547 8.703 1.00 93.25 186 SER A O 1
ATOM 1544 N N . LEU A 1 187 ? -29.895 -2.797 8.027 1.00 93.12 187 LEU A N 1
ATOM 1545 C CA . LEU A 1 187 ? -30.112 -3.822 9.059 1.00 93.12 187 LEU A CA 1
ATOM 1546 C C . LEU A 1 187 ? -29.768 -3.309 10.459 1.00 93.12 187 LEU A C 1
ATOM 1548 O O . LEU A 1 187 ? -28.736 -2.670 10.671 1.00 93.12 187 LEU A O 1
ATOM 1552 N N . SER A 1 188 ? -30.580 -3.713 11.437 1.00 93.75 188 SER A N 1
ATOM 1553 C CA . SER A 1 188 ? -30.309 -3.450 12.848 1.00 93.75 188 SER A CA 1
ATOM 1554 C C . SER A 1 188 ? -29.053 -4.187 13.342 1.00 93.75 188 SER A C 1
ATOM 1556 O O . SER A 1 188 ? -28.725 -5.269 12.831 1.00 93.75 188 SER A O 1
ATOM 1558 N N . PRO A 1 189 ? -28.370 -3.667 14.383 1.00 90.94 189 PRO A N 1
ATOM 1559 C CA . PRO A 1 189 ? -27.199 -4.318 14.970 1.00 90.94 189 PRO A CA 1
ATOM 1560 C C . PRO A 1 189 ? -27.460 -5.773 15.374 1.00 90.94 189 PRO A C 1
ATOM 1562 O O . PRO A 1 189 ? -26.649 -6.641 15.076 1.00 90.94 189 PRO A O 1
ATOM 1565 N N . ARG A 1 190 ? -28.639 -6.071 15.940 1.00 90.50 190 ARG A N 1
ATOM 1566 C CA . ARG A 1 190 ? -29.042 -7.431 16.338 1.00 90.50 190 ARG A CA 1
ATOM 1567 C C . ARG A 1 190 ? -29.109 -8.402 15.154 1.00 90.50 190 ARG A C 1
ATOM 1569 O O . ARG A 1 190 ? -28.665 -9.539 15.266 1.00 90.50 190 ARG A O 1
ATOM 1576 N N . LYS A 1 191 ? -29.621 -7.958 13.998 1.00 91.50 191 LYS A N 1
ATOM 1577 C CA . LYS A 1 191 ? -29.659 -8.785 12.777 1.00 91.50 191 LYS A CA 1
ATOM 1578 C C . LYS A 1 191 ? -28.265 -8.971 12.177 1.00 91.50 191 LYS A C 1
ATOM 1580 O O . LYS A 1 191 ? -27.968 -10.049 11.673 1.00 91.50 191 LYS A O 1
ATOM 1585 N N . ARG A 1 192 ? -27.400 -7.952 12.253 1.00 92.12 192 ARG A N 1
ATOM 1586 C CA . ARG A 1 192 ? -25.992 -8.062 11.832 1.00 92.12 192 ARG A CA 1
ATOM 1587 C C . ARG A 1 192 ? -25.181 -8.983 12.739 1.00 92.12 192 ARG A C 1
ATOM 1589 O O . ARG A 1 192 ? -24.294 -9.675 12.245 1.00 92.12 192 ARG A O 1
ATOM 1596 N N . GLU A 1 193 ? -25.507 -9.021 14.029 1.00 92.44 193 GLU A N 1
ATOM 1597 C CA . GLU A 1 193 ? -24.801 -9.831 15.020 1.00 92.44 193 GLU A CA 1
ATOM 1598 C C . GLU A 1 193 ? -24.847 -11.322 14.691 1.00 92.44 193 GLU A C 1
ATOM 1600 O O . GLU A 1 193 ? -23.821 -11.988 14.783 1.00 92.44 193 GLU A O 1
ATOM 1605 N N . LYS A 1 194 ? -25.983 -11.823 14.182 1.00 95.06 194 LYS A N 1
ATOM 1606 C CA . LYS A 1 194 ? -26.109 -13.202 13.676 1.00 95.06 194 LYS A CA 1
ATOM 1607 C C . LYS A 1 194 ? -24.979 -13.555 12.699 1.00 95.06 194 LYS A C 1
ATOM 1609 O O . LYS A 1 194 ? -24.308 -14.570 12.855 1.00 95.06 194 LYS A O 1
ATOM 1614 N N . TYR A 1 195 ? -24.741 -12.699 11.705 1.00 95.31 195 TYR A N 1
ATOM 1615 C CA . TYR A 1 195 ? -23.707 -12.927 10.691 1.00 95.31 195 TYR A CA 1
ATOM 1616 C C . TYR A 1 195 ? -22.293 -12.710 11.237 1.00 95.31 195 TYR A C 1
ATOM 1618 O O . TYR A 1 195 ? -21.350 -13.333 10.753 1.00 95.31 195 TYR A O 1
ATOM 1626 N N . ARG A 1 196 ? -22.127 -11.840 12.244 1.00 91.56 196 ARG A N 1
ATOM 1627 C CA . ARG A 1 196 ? -20.849 -11.664 12.947 1.00 91.56 196 ARG A CA 1
ATOM 1628 C C . ARG A 1 196 ? -20.470 -12.923 13.722 1.00 91.56 196 ARG A C 1
ATOM 1630 O O . ARG A 1 196 ? -19.324 -13.353 13.631 1.00 91.56 196 ARG A O 1
ATOM 1637 N N . LEU A 1 197 ? -21.427 -13.517 14.432 1.00 93.00 197 LEU A N 1
ATOM 1638 C CA . LEU A 1 197 ? -21.230 -14.758 15.173 1.00 93.00 197 LEU A CA 1
ATOM 1639 C C . LEU A 1 197 ? -20.903 -15.919 14.228 1.00 93.00 197 LEU A C 1
ATOM 1641 O O . LEU A 1 197 ? -19.914 -16.612 14.453 1.00 93.00 197 LEU A O 1
ATOM 1645 N N . GLN A 1 198 ? -21.659 -16.062 13.132 1.00 93.00 198 GLN A N 1
ATOM 1646 C CA . GLN A 1 198 ? -21.382 -17.078 12.113 1.00 93.00 198 GLN A CA 1
ATOM 1647 C C . GLN A 1 198 ? -19.972 -16.923 11.529 1.00 93.00 198 GLN A C 1
ATOM 1649 O O . GLN A 1 198 ? -19.214 -17.882 11.488 1.00 93.00 198 GLN A O 1
ATOM 1654 N N . TYR A 1 199 ? -19.581 -15.700 11.157 1.00 93.94 199 TYR A N 1
ATOM 1655 C CA . TYR A 1 199 ? -18.232 -15.431 10.660 1.00 93.94 199 TYR A CA 1
ATOM 1656 C C . TYR A 1 199 ? -17.140 -15.786 11.675 1.00 93.94 199 TYR A C 1
ATOM 1658 O O . TYR A 1 199 ? -16.099 -16.307 11.287 1.00 93.94 199 TYR A O 1
ATOM 1666 N N . ASN A 1 200 ? -17.344 -15.485 12.961 1.00 88.94 200 ASN A N 1
ATOM 1667 C CA . ASN A 1 200 ? -16.362 -15.808 13.994 1.00 88.94 200 ASN A CA 1
ATOM 1668 C C . ASN A 1 200 ? -16.182 -17.323 14.137 1.00 88.94 200 ASN A C 1
ATOM 1670 O O . ASN A 1 200 ? -15.039 -17.772 14.174 1.00 88.94 200 ASN A O 1
ATOM 1674 N N . LYS A 1 201 ? -17.283 -18.086 14.123 1.00 93.56 201 LYS A N 1
ATOM 1675 C CA . LYS A 1 201 ? -17.255 -19.553 14.131 1.00 93.56 201 LYS A CA 1
ATOM 1676 C C . LYS A 1 201 ? -16.535 -20.108 12.898 1.00 93.56 201 LYS A C 1
ATOM 1678 O O . LYS A 1 201 ? -15.527 -20.790 13.042 1.00 93.56 201 LYS A O 1
ATOM 1683 N N . ASP A 1 202 ? -16.952 -19.701 11.697 1.00 92.25 202 ASP A N 1
ATOM 1684 C CA . ASP A 1 202 ? -16.325 -20.139 10.440 1.00 92.25 202 ASP A CA 1
ATOM 1685 C C . ASP A 1 202 ? -14.826 -19.781 10.394 1.00 92.25 202 ASP A C 1
ATOM 1687 O O . ASP A 1 202 ? -14.013 -20.469 9.776 1.00 92.25 202 ASP A O 1
ATOM 1691 N N . ARG A 1 203 ? -14.435 -18.675 11.039 1.00 90.44 203 ARG A N 1
ATOM 1692 C CA . ARG A 1 203 ? -13.033 -18.264 11.160 1.00 90.44 203 ARG A CA 1
ATOM 1693 C C . ARG A 1 203 ? -12.242 -19.172 12.088 1.00 90.44 203 ARG A C 1
ATOM 1695 O O . ARG A 1 203 ? -11.076 -19.416 11.797 1.00 90.44 203 ARG A O 1
ATOM 1702 N N . GLU A 1 204 ? -12.819 -19.618 13.193 1.00 88.12 204 GLU A N 1
ATOM 1703 C CA . GLU A 1 204 ? -12.174 -20.564 14.107 1.00 88.12 204 GLU A CA 1
ATOM 1704 C C . GLU A 1 204 ? -11.987 -21.926 13.440 1.00 88.12 204 GLU A C 1
ATOM 1706 O O . GLU A 1 204 ? -10.872 -22.451 13.452 1.00 88.12 204 GLU A O 1
ATOM 1711 N N . ASP A 1 205 ? -13.019 -22.425 12.761 1.00 91.62 205 ASP A N 1
ATOM 1712 C CA . ASP A 1 205 ? -12.957 -23.677 12.001 1.00 91.62 205 ASP A CA 1
ATOM 1713 C C . ASP A 1 205 ? -11.912 -23.589 10.877 1.00 91.62 205 ASP A C 1
ATOM 1715 O O . ASP A 1 205 ? -11.075 -24.478 10.720 1.00 91.62 205 ASP A O 1
ATOM 1719 N N . PHE A 1 206 ? -11.862 -22.459 10.158 1.00 91.75 206 PHE A N 1
ATOM 1720 C CA . PHE A 1 206 ? -10.815 -22.197 9.168 1.00 91.75 206 PHE A CA 1
ATOM 1721 C C . PHE A 1 206 ? -9.410 -22.191 9.777 1.00 91.75 206 PHE A C 1
ATOM 1723 O O . PHE A 1 206 ? -8.476 -22.670 9.140 1.00 91.75 206 PHE A O 1
ATOM 1730 N N . VAL A 1 207 ? -9.226 -21.613 10.969 1.00 87.12 207 VAL A N 1
ATOM 1731 C CA . VAL A 1 207 ? -7.908 -21.571 11.619 1.00 87.12 207 VAL A CA 1
ATOM 1732 C C . VAL A 1 207 ? -7.433 -22.983 11.948 1.00 87.12 207 VAL A C 1
ATOM 1734 O O . VAL A 1 207 ? -6.295 -23.292 11.604 1.00 87.12 207 VAL A O 1
ATOM 1737 N N . LYS A 1 208 ? -8.301 -23.826 12.522 1.00 89.81 208 LYS A N 1
ATOM 1738 C CA . LYS A 1 208 ? -7.994 -25.232 12.829 1.00 89.81 208 LYS A CA 1
ATOM 1739 C C . LYS A 1 208 ? -7.665 -26.026 11.562 1.00 89.81 208 LYS A C 1
ATOM 1741 O O . LYS A 1 208 ? -6.558 -26.537 11.433 1.00 89.81 208 LYS A O 1
ATOM 1746 N N . ALA A 1 209 ? -8.551 -25.994 10.564 1.00 91.25 209 ALA A N 1
ATOM 1747 C CA . ALA A 1 209 ? -8.334 -26.697 9.299 1.00 91.25 209 ALA A CA 1
ATOM 1748 C C . ALA A 1 209 ? -7.071 -26.205 8.568 1.00 91.25 209 ALA A C 1
ATOM 1750 O O . ALA A 1 209 ? -6.352 -26.975 7.936 1.00 91.25 209 ALA A O 1
ATOM 1751 N N . ASN A 1 210 ? -6.777 -24.900 8.618 1.00 86.94 210 ASN A N 1
ATOM 1752 C CA . ASN A 1 210 ? -5.582 -24.353 7.978 1.00 86.94 210 ASN A CA 1
ATOM 1753 C C . ASN A 1 210 ? -4.305 -24.715 8.752 1.00 86.94 210 ASN A C 1
ATOM 1755 O O . ASN A 1 210 ? -3.244 -24.790 8.140 1.00 86.94 210 ASN A O 1
ATOM 1759 N N . GLU A 1 211 ? -4.378 -24.894 10.069 1.00 87.00 211 GLU A N 1
ATOM 1760 C CA . GLU A 1 211 ? -3.269 -25.393 10.882 1.00 87.00 211 GLU A CA 1
ATOM 1761 C C . GLU A 1 211 ? -2.950 -26.853 10.542 1.00 87.00 211 GLU A C 1
ATOM 1763 O O . GLU A 1 211 ? -1.807 -27.137 10.186 1.00 87.00 211 GLU A O 1
ATOM 1768 N N . GLU A 1 212 ? -3.957 -27.727 10.505 1.00 89.25 212 GLU A N 1
ATOM 1769 C CA . GLU A 1 212 ? -3.833 -29.123 10.051 1.00 89.25 212 GLU A CA 1
ATOM 1770 C C . GLU A 1 212 ? -3.286 -29.204 8.617 1.00 89.25 212 GLU A C 1
ATOM 1772 O O . GLU A 1 212 ? -2.322 -29.916 8.333 1.00 89.25 212 GLU A O 1
ATOM 1777 N N . PHE A 1 213 ? -3.815 -28.381 7.706 1.00 88.44 213 PHE A N 1
ATOM 1778 C CA . PHE A 1 213 ? -3.316 -28.300 6.334 1.00 88.44 213 PHE A CA 1
ATOM 1779 C C . PHE A 1 213 ? -1.826 -27.922 6.270 1.00 88.44 213 PHE A C 1
ATOM 1781 O O . PHE A 1 213 ? -1.092 -28.461 5.442 1.00 88.44 213 PHE A O 1
ATOM 1788 N N . LEU A 1 214 ? -1.364 -26.995 7.119 1.00 85.06 214 LEU A N 1
ATOM 1789 C CA . LEU A 1 214 ? 0.044 -26.587 7.177 1.00 85.06 214 LEU A CA 1
ATOM 1790 C C . LEU A 1 214 ? 0.951 -27.647 7.814 1.00 85.06 214 LEU A C 1
ATOM 1792 O O . LEU A 1 214 ? 2.133 -27.676 7.470 1.00 85.06 214 LEU A O 1
ATOM 1796 N N . GLN A 1 215 ? 0.429 -28.483 8.714 1.00 85.38 215 GLN A N 1
ATOM 1797 C CA . GLN A 1 215 ? 1.151 -29.640 9.254 1.00 85.38 215 GLN A CA 1
ATOM 1798 C C . GLN A 1 215 ? 1.356 -30.702 8.167 1.00 85.38 215 GL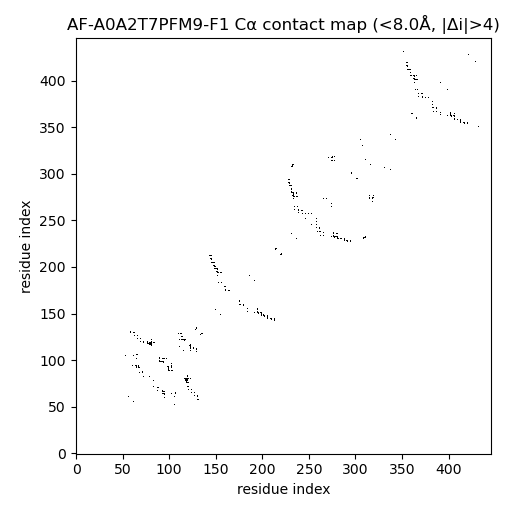N A C 1
ATOM 1800 O O . GLN A 1 215 ? 2.482 -31.143 7.957 1.00 85.38 215 GLN A O 1
ATOM 1805 N N . ASN A 1 216 ? 0.309 -31.005 7.396 1.00 85.62 216 ASN A N 1
ATOM 1806 C CA . ASN A 1 216 ? 0.357 -32.001 6.317 1.00 85.62 216 ASN A CA 1
ATOM 1807 C C . ASN A 1 216 ? 1.080 -31.503 5.050 1.00 85.62 216 ASN A C 1
ATOM 1809 O O . ASN A 1 216 ? 1.432 -32.294 4.182 1.00 85.62 216 ASN A O 1
ATOM 1813 N N . HIS A 1 217 ? 1.316 -30.191 4.926 1.00 81.62 217 HIS A N 1
ATOM 1814 C CA . HIS A 1 217 ? 1.991 -29.580 3.776 1.00 81.62 217 HIS A CA 1
ATOM 1815 C C . HIS A 1 217 ? 3.132 -28.648 4.225 1.00 81.62 217 HIS A C 1
ATOM 1817 O O . HIS A 1 217 ? 3.026 -27.417 4.078 1.00 81.62 217 HIS A O 1
ATOM 1823 N N . PRO A 1 218 ? 4.259 -29.195 4.724 1.00 73.19 218 PRO A N 1
ATOM 1824 C CA . PRO A 1 218 ? 5.365 -28.403 5.269 1.00 73.19 218 PRO A CA 1
ATOM 1825 C C . PRO A 1 218 ? 5.965 -27.433 4.238 1.00 73.19 218 PRO A C 1
ATOM 1827 O O . PRO A 1 218 ? 6.245 -26.282 4.570 1.00 73.19 218 PRO A O 1
ATOM 1830 N N . ALA A 1 219 ? 6.015 -27.806 2.953 1.00 67.50 219 ALA A N 1
ATOM 1831 C CA . ALA A 1 219 ? 6.477 -26.938 1.859 1.00 67.50 219 ALA A CA 1
ATOM 1832 C C . ALA A 1 219 ? 5.647 -25.645 1.667 1.00 67.50 219 ALA A C 1
ATOM 1834 O O . ALA A 1 219 ? 6.066 -24.714 0.976 1.00 67.50 219 ALA A O 1
ATOM 1835 N N . LYS A 1 220 ? 4.443 -25.549 2.251 1.00 64.44 220 LYS A N 1
ATOM 1836 C CA . LYS A 1 220 ? 3.662 -24.300 2.290 1.00 64.44 220 LYS A CA 1
ATOM 1837 C C . LYS A 1 220 ? 3.872 -23.489 3.565 1.00 64.44 220 LYS A C 1
ATOM 1839 O O . LYS A 1 220 ? 3.650 -22.274 3.525 1.00 64.44 220 LYS A O 1
ATOM 1844 N N . LYS A 1 221 ? 4.308 -24.118 4.660 1.00 56.62 221 LYS A N 1
ATOM 1845 C CA . LYS A 1 221 ? 4.718 -23.452 5.906 1.00 56.62 221 LYS A CA 1
ATOM 1846 C C . LYS A 1 221 ? 5.986 -22.614 5.676 1.00 56.62 221 LYS A C 1
ATOM 1848 O O . LYS A 1 221 ? 6.017 -21.441 6.057 1.00 56.62 221 LYS A O 1
ATOM 1853 N N . THR A 1 222 ? 6.927 -23.147 4.894 1.00 47.91 222 THR A N 1
ATOM 1854 C CA . THR A 1 222 ? 8.221 -22.523 4.544 1.00 47.91 222 THR A CA 1
ATOM 1855 C C . THR A 1 222 ? 8.107 -21.207 3.760 1.00 47.91 222 THR A C 1
ATOM 1857 O O . THR A 1 222 ? 9.015 -20.381 3.783 1.00 47.91 222 THR A O 1
ATOM 1860 N N . LYS A 1 223 ? 6.959 -20.886 3.136 1.00 48.38 223 LYS A N 1
ATOM 1861 C CA . LYS A 1 223 ? 6.753 -19.567 2.488 1.00 48.38 223 LYS A CA 1
ATOM 1862 C C . LYS A 1 223 ? 6.796 -18.377 3.451 1.00 48.38 223 LYS A C 1
ATOM 1864 O O . LYS A 1 223 ? 6.905 -17.240 2.993 1.00 48.38 223 LYS A O 1
ATOM 1869 N N . ARG A 1 224 ? 6.649 -18.597 4.763 1.00 47.75 224 ARG A N 1
ATOM 1870 C CA . ARG A 1 224 ? 6.904 -17.559 5.777 1.00 47.75 224 ARG A CA 1
ATOM 1871 C C . ARG A 1 224 ? 8.373 -17.493 6.197 1.00 47.75 224 ARG A C 1
ATOM 1873 O O . ARG A 1 224 ? 8.790 -16.413 6.602 1.00 47.75 224 ARG A O 1
ATOM 1880 N N . GLU A 1 225 ? 9.103 -18.596 6.067 1.00 51.34 225 GLU A N 1
ATOM 1881 C CA . GLU A 1 225 ? 10.535 -18.738 6.375 1.00 51.34 225 GLU A CA 1
ATOM 1882 C C . GLU A 1 225 ? 11.422 -18.193 5.242 1.00 51.34 225 GLU A C 1
ATOM 1884 O O . GLU A 1 225 ? 12.514 -17.717 5.501 1.00 51.34 225 GLU A O 1
ATOM 1889 N N . GLY A 1 226 ? 10.906 -18.087 4.011 1.00 59.72 226 GLY A N 1
ATOM 1890 C CA . GLY A 1 226 ? 11.530 -17.315 2.921 1.00 59.72 226 GLY A CA 1
ATOM 1891 C C . GLY A 1 226 ? 11.413 -15.789 3.067 1.00 59.72 226 GLY A C 1
ATOM 1892 O O . GLY A 1 226 ? 11.483 -15.064 2.076 1.00 59.72 226 GLY A O 1
ATOM 1893 N N . LYS A 1 227 ? 11.124 -15.276 4.270 1.00 68.25 227 LYS A N 1
ATOM 1894 C CA . LYS A 1 227 ? 11.274 -13.846 4.550 1.00 68.25 227 LYS A CA 1
ATOM 1895 C C . LYS A 1 227 ? 12.679 -13.629 5.087 1.00 68.25 227 LYS A C 1
ATOM 1897 O O . LYS A 1 227 ? 13.064 -14.353 6.000 1.00 68.25 227 LYS A O 1
ATOM 1902 N N . PRO A 1 228 ? 13.398 -12.606 4.602 1.00 77.62 228 PRO A N 1
ATOM 1903 C CA . PRO A 1 228 ? 14.696 -12.297 5.162 1.00 77.62 228 PRO A CA 1
ATOM 1904 C C . PRO A 1 228 ? 14.542 -12.004 6.656 1.00 77.62 228 PRO A C 1
ATOM 1906 O O . PRO A 1 228 ? 13.539 -11.378 7.045 1.00 77.62 228 PRO A O 1
ATOM 1909 N N . PRO A 1 229 ? 15.506 -12.439 7.485 1.00 80.94 229 PRO A N 1
ATOM 1910 C CA . PRO A 1 229 ? 15.485 -12.134 8.903 1.00 80.94 229 PRO A CA 1
ATOM 1911 C C . PRO A 1 229 ? 15.351 -10.621 9.092 1.00 80.94 229 PRO A C 1
ATOM 1913 O O . PRO A 1 229 ? 15.831 -9.813 8.288 1.00 80.94 229 PRO A O 1
ATOM 1916 N N . ALA A 1 230 ? 14.619 -10.227 10.130 1.00 81.31 230 ALA A N 1
ATOM 1917 C CA . ALA A 1 230 ? 14.346 -8.829 10.421 1.00 81.31 230 ALA A CA 1
ATOM 1918 C C . ALA A 1 230 ? 15.261 -8.349 11.543 1.00 81.31 230 ALA A C 1
ATOM 1920 O O . ALA A 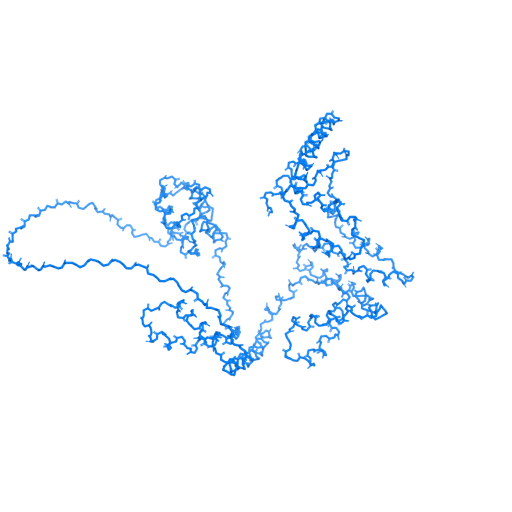1 230 ? 15.337 -8.979 12.593 1.00 81.31 230 ALA A O 1
ATOM 1921 N N . LEU A 1 231 ? 15.907 -7.205 11.320 1.00 76.94 231 LEU A N 1
ATOM 1922 C CA . LEU A 1 231 ? 16.793 -6.584 12.297 1.00 76.94 231 LEU A CA 1
ATOM 1923 C C . LEU A 1 231 ? 16.030 -6.338 13.617 1.00 76.94 231 LEU A C 1
ATOM 1925 O O . LEU A 1 231 ? 14.952 -5.724 13.570 1.00 76.94 231 LEU A O 1
ATOM 1929 N N . PRO A 1 232 ? 16.543 -6.794 14.773 1.00 79.38 232 PRO A N 1
ATOM 1930 C CA . PRO A 1 232 ? 15.862 -6.622 16.049 1.00 79.38 232 PRO A CA 1
ATOM 1931 C C . PRO A 1 232 ? 15.757 -5.138 16.417 1.00 79.38 232 PRO A C 1
ATOM 1933 O O . PRO A 1 232 ? 16.689 -4.355 16.235 1.00 79.38 232 PRO A O 1
ATOM 1936 N N . PHE A 1 233 ? 14.595 -4.729 16.932 1.00 85.50 233 PHE A N 1
ATOM 1937 C CA . PHE A 1 233 ? 14.362 -3.370 17.422 1.00 85.50 233 PHE A CA 1
ATOM 1938 C C . PHE A 1 233 ? 13.759 -3.395 18.832 1.00 85.50 233 PHE A C 1
ATOM 1940 O O . PHE A 1 233 ? 12.977 -4.300 19.134 1.00 85.50 233 PHE A O 1
ATOM 1947 N N . PRO A 1 234 ? 14.043 -2.394 19.689 1.00 88.00 234 PRO A N 1
ATOM 1948 C CA . PRO A 1 234 ? 13.647 -2.418 21.102 1.00 88.00 234 PRO A CA 1
ATOM 1949 C C . PRO A 1 234 ? 12.146 -2.657 21.330 1.00 88.00 234 PRO A C 1
ATOM 1951 O O . PRO A 1 234 ? 11.740 -3.469 22.167 1.00 88.00 234 PRO A O 1
ATOM 1954 N N . PHE A 1 235 ? 11.293 -2.014 20.522 1.00 90.50 235 PHE A N 1
ATOM 1955 C CA . PHE A 1 235 ? 9.850 -2.247 20.582 1.00 90.50 235 PHE A CA 1
ATOM 1956 C C . PHE A 1 235 ? 9.455 -3.683 20.181 1.00 90.50 235 PHE A C 1
ATOM 1958 O O . PHE A 1 235 ? 8.497 -4.203 20.747 1.00 90.50 235 PHE A O 1
ATOM 1965 N N . GLN A 1 236 ? 10.167 -4.344 19.260 1.00 88.94 236 GLN A N 1
ATOM 1966 C CA . GLN A 1 236 ? 9.878 -5.728 18.857 1.00 88.94 236 GLN A CA 1
ATOM 1967 C C . GLN A 1 236 ? 10.119 -6.673 20.021 1.00 88.94 236 GLN A C 1
ATOM 1969 O O . GLN A 1 236 ? 9.234 -7.440 20.377 1.00 88.94 236 GLN A O 1
ATOM 1974 N N . CYS A 1 237 ? 11.266 -6.532 20.689 1.00 90.06 237 CYS A N 1
ATOM 1975 C CA . CYS A 1 237 ? 11.610 -7.329 21.861 1.00 90.06 237 CYS A CA 1
ATOM 1976 C C . CYS A 1 237 ? 10.562 -7.161 22.974 1.00 90.06 237 CYS A C 1
ATOM 1978 O O . CYS A 1 237 ? 10.151 -8.140 23.603 1.00 90.06 237 CYS A O 1
ATOM 1980 N N . PHE A 1 238 ? 10.084 -5.929 23.195 1.00 93.12 238 PHE A N 1
ATOM 1981 C CA . PHE A 1 238 ? 8.974 -5.664 24.113 1.00 93.12 238 PHE A CA 1
ATOM 1982 C C . PHE A 1 238 ? 7.661 -6.303 23.642 1.00 93.12 238 PHE A C 1
ATOM 1984 O O . PHE A 1 238 ? 6.934 -6.889 24.450 1.00 93.12 238 PHE A O 1
ATOM 1991 N N . TYR A 1 239 ? 7.335 -6.172 22.355 1.00 92.56 239 TYR A N 1
ATOM 1992 C CA . TYR A 1 239 ? 6.119 -6.711 21.759 1.00 92.56 239 TYR A CA 1
ATOM 1993 C C . TYR A 1 239 ? 6.077 -8.232 21.894 1.00 92.56 239 TYR A C 1
ATOM 1995 O O . TYR A 1 239 ? 5.118 -8.744 22.466 1.00 92.56 239 TYR A O 1
ATOM 2003 N N . ASP A 1 240 ? 7.128 -8.935 21.481 1.00 89.88 240 ASP A N 1
ATOM 2004 C CA . ASP A 1 240 ? 7.215 -10.397 21.521 1.00 89.88 240 ASP A CA 1
ATOM 2005 C C . ASP A 1 240 ? 7.118 -10.928 22.956 1.00 89.88 240 ASP A C 1
ATOM 2007 O O . ASP A 1 240 ? 6.379 -11.873 23.233 1.00 89.88 240 ASP A O 1
ATOM 2011 N N . ALA A 1 241 ? 7.743 -10.240 23.917 1.00 91.75 241 ALA A N 1
ATOM 2012 C CA . ALA A 1 241 ? 7.657 -10.612 25.328 1.00 91.75 241 ALA A CA 1
ATOM 2013 C C . ALA A 1 241 ? 6.266 -10.386 25.955 1.00 91.75 241 ALA A C 1
ATOM 2015 O O . ALA A 1 241 ? 5.934 -10.996 26.976 1.00 91.75 241 ALA A O 1
ATOM 2016 N N . LYS A 1 242 ? 5.454 -9.469 25.413 1.00 91.81 242 LYS A N 1
ATOM 2017 C CA . LYS A 1 242 ? 4.158 -9.086 26.003 1.00 91.81 242 LYS A CA 1
ATOM 2018 C C . LYS A 1 242 ? 2.952 -9.604 25.233 1.00 91.81 242 LYS A C 1
ATOM 2020 O O . LYS A 1 242 ? 1.900 -9.767 25.850 1.00 91.81 242 LYS A O 1
ATOM 2025 N N . ILE A 1 243 ? 3.074 -9.875 23.936 1.00 91.50 243 ILE A N 1
ATOM 2026 C CA . ILE A 1 243 ? 1.938 -10.150 23.051 1.00 91.50 243 ILE A CA 1
ATOM 2027 C C . ILE A 1 243 ? 1.149 -11.389 23.470 1.00 91.50 243 ILE A C 1
ATOM 2029 O O . ILE A 1 243 ? -0.076 -11.330 23.450 1.00 91.50 243 ILE A O 1
ATOM 2033 N N . SER A 1 244 ? 1.809 -12.460 23.928 1.00 90.12 244 SER A N 1
ATOM 2034 C CA . SER A 1 244 ? 1.130 -13.691 24.364 1.00 90.12 244 SER A CA 1
ATOM 2035 C C . SER A 1 244 ? 0.165 -13.423 25.530 1.00 90.12 244 SER A C 1
ATOM 2037 O O . SER A 1 244 ? -1.049 -13.601 25.401 1.00 90.12 244 SER A O 1
ATOM 2039 N N . LYS A 1 245 ? 0.674 -12.829 26.621 1.00 90.31 245 LYS A N 1
ATOM 2040 C CA . LYS A 1 245 ? -0.138 -12.428 27.786 1.00 90.31 245 LYS A CA 1
ATOM 2041 C C . LYS A 1 245 ? -1.200 -11.386 27.418 1.00 90.31 245 LYS A C 1
ATOM 2043 O O . LYS A 1 245 ? -2.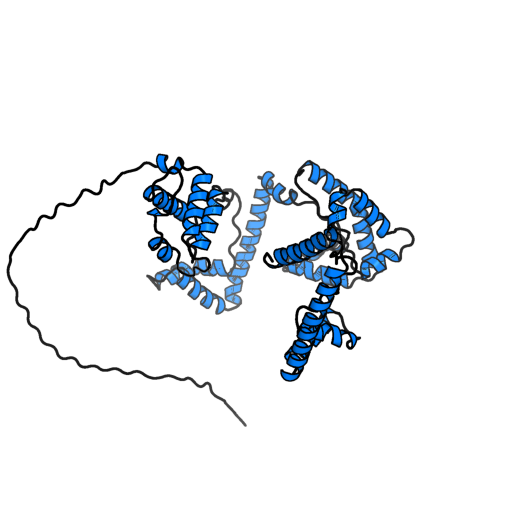298 -11.391 27.966 1.00 90.31 245 LYS A O 1
ATOM 2048 N N . TYR A 1 246 ? -0.885 -10.472 26.499 1.00 87.69 246 TYR A N 1
ATOM 2049 C CA . TYR A 1 246 ? -1.814 -9.422 26.080 1.00 87.69 246 TYR A CA 1
ATOM 2050 C C . TYR A 1 246 ? -2.971 -9.963 25.238 1.00 87.69 246 TYR A C 1
ATOM 2052 O O . TYR A 1 246 ? -4.099 -9.510 25.399 1.00 87.69 246 TYR A O 1
ATOM 2060 N N . LYS A 1 247 ? -2.699 -10.943 24.370 1.00 90.25 247 LYS A N 1
ATOM 2061 C CA . LYS A 1 247 ? -3.691 -11.615 23.526 1.00 90.25 247 LYS A CA 1
ATOM 2062 C C . LYS A 1 247 ? -4.670 -12.430 24.371 1.00 90.25 247 LYS A C 1
ATOM 2064 O O . LYS A 1 247 ? -5.867 -12.338 24.130 1.00 90.25 247 LYS A O 1
ATOM 2069 N N . GLN A 1 248 ? -4.183 -13.133 25.397 1.00 88.62 248 GLN A N 1
ATOM 2070 C CA . GLN A 1 248 ? -5.035 -13.867 26.345 1.00 88.62 248 GLN A CA 1
ATOM 2071 C C . GLN A 1 248 ? -6.015 -12.943 27.088 1.00 88.62 248 GLN A C 1
ATOM 2073 O O . GLN A 1 248 ? -7.193 -13.255 27.195 1.00 88.62 248 GLN A O 1
ATOM 2078 N N . LYS A 1 249 ? -5.564 -11.762 27.540 1.00 89.06 249 LYS A N 1
ATOM 2079 C CA . LYS A 1 249 ? -6.423 -10.780 28.238 1.00 89.06 249 LYS A CA 1
ATOM 2080 C C . LYS A 1 249 ? -7.387 -10.020 27.321 1.00 89.06 249 LYS A C 1
ATOM 2082 O O . LYS A 1 249 ? -8.286 -9.332 27.796 1.00 89.06 249 LYS A O 1
ATOM 2087 N N . HIS A 1 250 ? -7.173 -10.083 26.012 1.00 84.44 250 HIS A N 1
ATOM 2088 C CA . HIS A 1 250 ? -7.899 -9.291 25.027 1.00 84.44 250 HIS A CA 1
ATOM 2089 C C . HIS A 1 250 ? -8.253 -10.126 23.784 1.00 84.44 250 HIS A C 1
ATOM 2091 O O . HIS A 1 250 ? -7.843 -9.767 22.675 1.00 84.44 250 HIS A O 1
ATOM 2097 N N . PRO A 1 251 ? -9.043 -11.208 23.937 1.00 83.56 251 PRO A N 1
ATOM 2098 C CA . PRO A 1 251 ? -9.345 -12.136 22.842 1.00 83.56 251 PRO A CA 1
ATOM 2099 C C . PRO A 1 251 ? -10.137 -11.476 21.700 1.00 83.56 251 PRO A C 1
ATOM 2101 O O . PRO A 1 251 ? -9.998 -11.855 20.539 1.00 83.56 251 PRO A O 1
ATOM 2104 N N . ASN A 1 252 ? -10.905 -10.427 22.013 1.00 81.12 252 ASN A N 1
ATOM 2105 C CA . ASN A 1 252 ? -11.773 -9.725 21.061 1.00 81.12 252 ASN A CA 1
ATOM 2106 C C . ASN A 1 252 ? -11.055 -8.646 20.228 1.00 81.12 252 ASN A C 1
ATOM 2108 O O . ASN A 1 252 ? -11.653 -8.069 19.321 1.00 81.12 252 ASN A O 1
ATOM 2112 N N . LEU A 1 253 ? -9.793 -8.325 20.535 1.00 82.00 253 LEU A N 1
ATOM 2113 C CA . LEU A 1 253 ? -9.042 -7.276 19.842 1.00 82.00 253 LEU A CA 1
ATOM 2114 C C . LEU A 1 253 ? -8.244 -7.852 18.666 1.00 82.00 253 LEU A C 1
ATOM 2116 O O . LEU A 1 253 ? -7.546 -8.857 18.786 1.00 82.00 253 LEU A O 1
ATOM 2120 N N . SER A 1 254 ? -8.305 -7.168 17.521 1.00 83.06 254 SER A N 1
ATOM 2121 C CA . SER A 1 254 ? -7.504 -7.512 16.342 1.00 83.06 254 SER A CA 1
ATOM 2122 C C . SER A 1 254 ? -6.005 -7.390 16.634 1.00 83.06 254 SER A C 1
ATOM 2124 O O . SER A 1 254 ? -5.581 -6.537 17.415 1.00 83.06 254 SER A O 1
ATOM 2126 N N . THR A 1 255 ? -5.174 -8.178 15.946 1.00 81.38 255 THR A N 1
ATOM 2127 C CA . THR A 1 255 ? -3.703 -8.115 16.043 1.00 81.38 255 THR A CA 1
ATOM 2128 C C . THR A 1 255 ? -3.157 -6.705 15.801 1.00 81.38 255 THR A C 1
ATOM 2130 O O . THR A 1 255 ? -2.239 -6.274 16.500 1.00 81.38 255 THR A O 1
ATOM 2133 N N . SER A 1 256 ? -3.767 -5.950 14.881 1.00 82.38 256 SER A N 1
ATOM 2134 C CA . SER A 1 256 ? -3.424 -4.544 14.624 1.00 82.38 256 SER A CA 1
ATOM 2135 C C . SER A 1 256 ? -3.745 -3.645 15.827 1.00 82.38 256 SER A C 1
ATOM 2137 O O . SER A 1 256 ? -2.901 -2.867 16.272 1.00 82.38 256 SER A O 1
ATOM 2139 N N . GLN A 1 257 ? -4.926 -3.816 16.431 1.00 88.00 257 GLN A N 1
ATOM 2140 C CA . GLN A 1 257 ? -5.348 -3.058 17.614 1.00 88.00 257 GLN A CA 1
ATOM 2141 C C . GLN A 1 257 ? -4.498 -3.404 18.847 1.00 88.00 257 GLN A C 1
ATOM 2143 O O . GLN A 1 257 ? -4.126 -2.513 19.612 1.00 88.00 257 GLN A O 1
ATOM 2148 N N . LEU A 1 258 ? -4.145 -4.682 19.030 1.00 89.50 258 LEU A N 1
ATOM 2149 C CA . LEU A 1 258 ? -3.226 -5.133 20.081 1.00 89.50 258 LEU A CA 1
ATOM 2150 C C . LEU A 1 258 ? -1.839 -4.507 19.900 1.00 89.50 258 LEU A C 1
ATOM 2152 O O . LEU A 1 258 ? -1.276 -3.973 20.855 1.00 89.50 258 LEU A O 1
ATOM 2156 N N . SER A 1 259 ? -1.315 -4.516 18.671 1.00 89.56 259 SER A N 1
ATOM 2157 C CA . SER A 1 259 ? -0.029 -3.899 18.334 1.00 89.56 259 SER A CA 1
ATOM 2158 C C . SER A 1 259 ? -0.022 -2.395 18.605 1.00 89.56 259 SER A C 1
ATOM 2160 O O . SER A 1 259 ? 0.901 -1.903 19.250 1.00 89.56 259 SER A O 1
ATOM 2162 N N . ALA A 1 260 ? -1.076 -1.671 18.218 1.00 89.94 260 ALA A N 1
ATOM 2163 C CA . ALA A 1 260 ? -1.212 -0.245 18.514 1.00 89.94 260 ALA A CA 1
ATOM 2164 C C . ALA A 1 260 ? -1.226 0.043 20.028 1.00 89.94 260 ALA A C 1
ATOM 2166 O O . ALA A 1 260 ? -0.499 0.918 20.501 1.00 89.94 260 ALA A O 1
ATOM 2167 N N . LYS A 1 261 ? -1.984 -0.738 20.812 1.00 91.75 261 LYS A N 1
ATOM 2168 C CA . LYS A 1 261 ? -2.028 -0.597 22.279 1.00 91.75 261 LYS A CA 1
ATOM 2169 C C . LYS A 1 261 ? -0.675 -0.888 22.933 1.00 91.75 261 LYS A C 1
ATOM 2171 O O . LYS A 1 261 ? -0.273 -0.167 23.845 1.00 91.75 261 LYS A O 1
ATOM 2176 N N . LEU A 1 262 ? 0.038 -1.919 22.479 1.00 93.31 262 LEU A N 1
ATOM 2177 C CA . LEU A 1 262 ? 1.373 -2.243 22.988 1.00 93.31 262 LEU A CA 1
ATOM 2178 C C . LEU A 1 262 ? 2.410 -1.181 22.601 1.00 93.31 262 LEU A C 1
ATOM 2180 O O . LEU A 1 262 ? 3.221 -0.823 23.451 1.00 93.31 262 LEU A O 1
ATOM 2184 N N . ARG A 1 263 ? 2.343 -0.611 21.389 1.00 91.50 263 ARG A N 1
ATOM 2185 C CA . ARG A 1 263 ? 3.177 0.542 20.994 1.00 91.50 263 ARG A CA 1
ATOM 2186 C C . ARG A 1 263 ? 2.966 1.728 21.924 1.00 91.50 263 ARG A C 1
ATOM 2188 O O . ARG A 1 263 ? 3.931 2.251 22.469 1.00 91.50 263 ARG A O 1
ATOM 2195 N N . ALA A 1 264 ? 1.712 2.105 22.169 1.00 91.19 264 ALA A N 1
ATOM 2196 C CA . ALA A 1 264 ? 1.389 3.200 23.080 1.00 91.19 264 ALA A CA 1
ATOM 2197 C C . ALA A 1 264 ? 1.914 2.943 24.504 1.00 91.19 264 ALA A C 1
ATOM 2199 O O . ALA A 1 264 ? 2.406 3.860 25.157 1.00 91.19 264 ALA A O 1
ATOM 2200 N N . LYS A 1 265 ? 1.858 1.689 24.979 1.00 91.69 265 LYS A N 1
ATOM 2201 C CA . LYS A 1 265 ? 2.442 1.298 26.271 1.00 91.69 265 LYS A CA 1
ATOM 2202 C C . LYS A 1 265 ? 3.964 1.410 26.285 1.00 91.69 265 LYS A C 1
ATOM 2204 O O . LYS A 1 265 ? 4.498 1.923 27.259 1.00 91.69 265 LYS A O 1
ATOM 2209 N N . TYR A 1 266 ? 4.640 0.964 25.228 1.00 90.94 266 TYR A N 1
ATOM 2210 C CA . TYR A 1 266 ? 6.096 1.047 25.107 1.00 90.94 266 TYR A CA 1
ATOM 2211 C C . TYR A 1 266 ? 6.595 2.498 25.101 1.00 90.94 266 TYR A C 1
ATOM 2213 O O . TYR A 1 266 ? 7.522 2.835 25.834 1.00 90.94 266 TYR A O 1
ATOM 2221 N N . LEU A 1 267 ? 5.932 3.379 24.345 1.00 88.56 267 LEU A N 1
ATOM 2222 C CA . LEU A 1 267 ? 6.292 4.800 24.277 1.00 88.56 267 LEU A CA 1
ATOM 2223 C C . LEU A 1 267 ? 6.206 5.491 25.646 1.00 88.56 267 LEU A C 1
ATOM 2225 O O . LEU A 1 267 ? 7.065 6.309 25.964 1.00 88.56 267 LEU A O 1
ATOM 2229 N N . LYS A 1 268 ? 5.234 5.095 26.479 1.00 88.81 268 LYS A N 1
ATOM 2230 C CA . LYS A 1 268 ? 5.030 5.599 27.849 1.00 88.81 268 LYS A CA 1
ATOM 2231 C C . LYS A 1 268 ? 5.931 4.945 28.911 1.00 88.81 268 LYS A C 1
ATOM 2233 O O . LYS A 1 268 ? 5.794 5.255 30.093 1.00 88.81 268 LYS A O 1
ATOM 2238 N N . LEU A 1 269 ? 6.814 4.009 28.549 1.00 87.25 269 LEU A N 1
ATOM 2239 C CA . LEU A 1 269 ? 7.725 3.390 29.518 1.00 87.25 269 LEU A CA 1
ATOM 2240 C C . LEU A 1 269 ? 8.762 4.397 30.029 1.00 87.25 269 LEU A C 1
ATOM 2242 O O . LEU A 1 269 ? 9.300 5.194 29.263 1.00 87.25 269 LEU A O 1
ATOM 2246 N N . LYS A 1 270 ? 9.098 4.288 31.321 1.00 83.62 270 LYS A N 1
ATOM 2247 C CA . LYS A 1 270 ? 10.217 5.025 31.923 1.00 83.62 270 LYS A CA 1
ATOM 2248 C C . LYS A 1 270 ? 11.543 4.666 31.222 1.00 83.62 270 LYS A C 1
ATOM 2250 O O . LYS A 1 270 ? 11.706 3.498 30.849 1.00 83.62 270 LYS A O 1
ATOM 2255 N N . PRO A 1 271 ? 12.505 5.603 31.121 1.00 81.56 271 PRO A N 1
ATOM 2256 C CA . PRO A 1 271 ? 13.816 5.369 30.509 1.00 81.56 271 PRO A CA 1
ATOM 2257 C C . PRO A 1 271 ? 14.527 4.094 30.981 1.00 81.56 271 PRO A C 1
ATOM 2259 O O . PRO A 1 271 ? 14.962 3.299 30.155 1.00 81.56 271 PRO A O 1
ATOM 2262 N N . SER A 1 272 ? 14.538 3.817 32.289 1.00 77.19 272 SER A N 1
ATOM 2263 C CA . SER A 1 272 ? 15.143 2.602 32.862 1.00 77.19 272 SER A CA 1
ATOM 2264 C C . SER A 1 272 ? 14.516 1.305 32.338 1.00 77.19 272 SER A C 1
ATOM 2266 O O . SER A 1 272 ? 15.208 0.332 32.047 1.00 77.19 272 SER A O 1
ATOM 2268 N N . LYS A 1 273 ? 13.191 1.296 32.148 1.00 85.31 273 LYS A N 1
ATOM 2269 C CA . LYS A 1 273 ? 12.467 0.153 31.580 1.00 85.31 273 LYS A CA 1
ATOM 2270 C C . LYS A 1 273 ? 12.664 0.048 30.070 1.00 85.31 273 LYS A C 1
ATOM 2272 O O . LYS A 1 273 ? 12.649 -1.071 29.566 1.00 85.31 273 LYS A O 1
ATOM 2277 N N . LYS A 1 274 ? 12.838 1.171 29.358 1.00 84.44 274 LYS A N 1
ATOM 2278 C CA . LYS A 1 274 ? 13.200 1.189 27.929 1.00 84.44 274 LYS A CA 1
ATOM 2279 C C . LYS A 1 274 ? 14.620 0.649 27.718 1.00 84.44 274 LYS A C 1
ATOM 2281 O O . LYS A 1 274 ? 14.787 -0.194 26.844 1.00 84.44 274 LYS A O 1
ATOM 2286 N N . LYS A 1 275 ? 15.590 1.020 28.572 1.00 83.12 275 LYS A N 1
ATOM 2287 C CA . LYS A 1 275 ? 16.991 0.547 28.520 1.00 83.12 275 LYS A CA 1
ATOM 2288 C C . LYS A 1 275 ? 17.080 -0.977 28.433 1.00 83.12 275 LYS A C 1
ATOM 2290 O O . LYS A 1 275 ? 17.731 -1.483 27.534 1.00 83.12 275 LYS A O 1
ATOM 2295 N N . LYS A 1 276 ? 16.313 -1.707 29.252 1.00 89.62 276 LYS A N 1
ATOM 2296 C CA . LYS A 1 276 ? 16.240 -3.181 29.195 1.00 89.62 276 LYS A CA 1
ATOM 2297 C C . LYS A 1 276 ? 15.905 -3.732 27.800 1.00 89.62 276 LYS A C 1
ATOM 2299 O O . LYS A 1 276 ? 16.457 -4.745 27.390 1.00 89.62 276 LYS A O 1
ATOM 2304 N N . TRP A 1 277 ? 14.966 -3.109 27.089 1.00 90.75 277 TRP A N 1
ATOM 2305 C CA . TRP A 1 277 ? 14.563 -3.563 25.753 1.00 90.75 277 TRP A CA 1
ATOM 2306 C C . TRP A 1 277 ? 15.540 -3.118 24.670 1.00 90.75 277 TRP A C 1
ATOM 2308 O O . TRP A 1 277 ? 15.679 -3.818 23.674 1.00 90.75 277 TRP A O 1
ATOM 2318 N N . ILE A 1 278 ? 16.222 -1.989 24.882 1.00 84.50 278 ILE A N 1
ATOM 2319 C CA . ILE A 1 278 ? 17.324 -1.536 24.032 1.00 84.50 278 ILE A CA 1
ATOM 2320 C C . ILE A 1 278 ? 18.491 -2.524 24.133 1.00 84.50 278 ILE A C 1
ATOM 2322 O O . ILE A 1 278 ? 18.886 -3.063 23.106 1.00 84.50 278 ILE A O 1
ATOM 2326 N N . SER A 1 279 ? 18.944 -2.853 25.349 1.00 85.56 279 SER A N 1
ATOM 2327 C CA . SER A 1 279 ? 19.991 -3.858 25.589 1.00 85.56 279 SER A CA 1
ATOM 2328 C C . SER A 1 279 ? 19.626 -5.204 24.973 1.00 85.56 279 SER A C 1
ATOM 2330 O O . SER A 1 279 ? 20.383 -5.725 24.167 1.00 85.56 279 SER A O 1
ATOM 2332 N N . LYS A 1 280 ? 18.405 -5.703 25.216 1.00 87.12 280 LYS A N 1
ATOM 2333 C CA . LYS A 1 280 ? 17.952 -6.975 24.635 1.00 87.12 280 LYS A CA 1
ATOM 2334 C C . LYS A 1 280 ? 17.942 -6.976 23.100 1.00 87.12 280 LYS A C 1
ATOM 2336 O O . LYS A 1 280 ? 18.236 -7.997 22.490 1.00 87.12 280 LYS A O 1
ATOM 2341 N N . ALA A 1 281 ? 17.571 -5.861 22.467 1.00 85.88 281 ALA A N 1
ATOM 2342 C CA . ALA A 1 281 ? 17.620 -5.755 21.010 1.00 85.88 281 ALA A CA 1
ATOM 2343 C C . ALA A 1 281 ? 19.066 -5.777 20.492 1.00 85.88 281 ALA A C 1
ATOM 2345 O O . ALA A 1 281 ? 19.324 -6.390 19.459 1.00 85.88 281 ALA A O 1
ATOM 2346 N N . MET A 1 282 ? 19.996 -5.152 21.220 1.00 81.62 282 MET A N 1
ATOM 2347 C CA . MET A 1 282 ? 21.420 -5.148 20.880 1.00 81.62 282 MET A CA 1
ATOM 2348 C C . MET A 1 282 ? 22.070 -6.521 21.088 1.00 81.62 282 MET A C 1
ATOM 2350 O O . MET A 1 282 ? 22.776 -7.000 20.211 1.00 81.62 282 MET A O 1
ATOM 2354 N N . GLU A 1 283 ? 21.764 -7.200 22.191 1.00 84.56 283 GLU A N 1
ATOM 2355 C CA . GLU A 1 283 ? 22.227 -8.566 22.472 1.00 84.56 283 GLU A CA 1
ATOM 2356 C C . GLU A 1 283 ? 21.758 -9.572 21.412 1.00 84.56 283 GLU A C 1
ATOM 2358 O O . GLU A 1 283 ? 22.455 -10.536 21.135 1.00 84.56 283 GLU A O 1
ATOM 2363 N N . SER A 1 284 ? 20.602 -9.341 20.779 1.00 82.56 284 SER A N 1
ATOM 2364 C CA . SER A 1 284 ? 20.089 -10.209 19.707 1.00 82.56 284 SER A CA 1
ATOM 2365 C C . SER A 1 284 ? 20.690 -9.947 18.316 1.00 82.56 284 SER A C 1
ATOM 2367 O O . SER A 1 284 ? 20.277 -10.583 17.346 1.00 82.56 284 SER A O 1
ATOM 2369 N N . ILE A 1 285 ? 21.629 -9.000 18.181 1.00 79.31 285 ILE A N 1
ATOM 2370 C CA . ILE A 1 285 ? 22.281 -8.691 16.895 1.00 79.31 285 ILE A CA 1
ATOM 2371 C C . ILE A 1 285 ? 23.078 -9.888 16.350 1.00 79.31 285 ILE A C 1
ATOM 2373 O O . ILE A 1 285 ? 22.848 -10.225 15.188 1.00 79.31 285 ILE A O 1
ATOM 2377 N N . PRO A 1 286 ? 23.945 -10.568 17.128 1.00 81.00 286 PRO A N 1
ATOM 2378 C CA . PRO A 1 286 ? 24.741 -11.681 16.604 1.00 81.00 286 PRO A CA 1
ATOM 2379 C C . PRO A 1 286 ? 23.867 -12.838 16.105 1.00 81.00 286 PRO A C 1
ATOM 2381 O O . PRO A 1 286 ? 24.119 -13.407 15.044 1.00 81.00 286 PRO A O 1
ATOM 2384 N N . ASP A 1 287 ? 22.774 -13.135 16.813 1.00 81.00 287 ASP A N 1
ATOM 2385 C CA . ASP A 1 287 ? 21.800 -14.145 16.386 1.00 81.00 287 ASP A CA 1
ATOM 2386 C C . ASP A 1 287 ? 21.133 -13.767 15.057 1.00 81.00 287 ASP A C 1
ATOM 2388 O O . ASP A 1 287 ? 20.949 -14.613 14.179 1.00 81.00 287 ASP A O 1
ATOM 2392 N N . TYR A 1 288 ? 20.785 -12.489 14.885 1.00 83.00 288 TYR A N 1
ATOM 2393 C CA . TYR A 1 288 ? 20.256 -11.971 13.626 1.00 83.00 288 TYR A CA 1
ATOM 2394 C C . TYR A 1 288 ? 21.282 -12.071 12.488 1.00 83.00 288 TYR A C 1
ATOM 2396 O O . TYR A 1 288 ? 20.916 -12.433 11.371 1.00 83.00 288 TYR A O 1
ATOM 2404 N N . GLU A 1 289 ? 22.553 -11.767 12.751 1.00 79.94 289 GLU A N 1
ATOM 2405 C CA . GLU A 1 289 ? 23.628 -11.868 11.761 1.00 79.94 289 GLU A CA 1
ATOM 2406 C C . GLU A 1 289 ? 23.837 -13.313 11.312 1.00 79.94 289 GLU A C 1
ATOM 2408 O O . GLU A 1 289 ? 23.891 -13.572 10.108 1.00 79.94 289 GLU A O 1
ATOM 2413 N N . LYS A 1 290 ? 23.840 -14.260 12.255 1.00 83.50 290 LYS A N 1
ATOM 2414 C CA . LYS A 1 290 ? 23.898 -15.695 11.961 1.00 83.50 290 LYS A CA 1
ATOM 2415 C C . LYS A 1 290 ? 22.719 -16.142 11.091 1.00 83.50 290 LYS A C 1
ATOM 2417 O O . LYS A 1 290 ? 22.923 -16.775 10.056 1.00 83.50 290 LYS A O 1
ATOM 2422 N N . GLN A 1 291 ? 21.495 -15.754 11.457 1.00 83.12 291 GLN A N 1
ATOM 2423 C CA . GLN A 1 291 ? 20.296 -16.042 10.656 1.00 83.12 291 GLN A CA 1
ATOM 2424 C C . GLN A 1 291 ? 20.371 -15.410 9.260 1.00 83.12 291 GLN A C 1
ATOM 2426 O O . GLN A 1 291 ? 19.915 -16.000 8.282 1.00 83.12 291 GLN A O 1
ATOM 2431 N N . LEU A 1 292 ? 20.934 -14.203 9.141 1.00 83.38 292 LEU A N 1
ATOM 2432 C CA . LEU A 1 292 ? 21.104 -13.527 7.858 1.00 83.38 292 LEU A CA 1
ATOM 2433 C C . LEU A 1 292 ? 22.127 -14.242 6.977 1.00 83.38 292 LEU A C 1
ATOM 2435 O O . LEU A 1 292 ? 21.886 -14.362 5.780 1.00 83.38 292 LEU A O 1
ATOM 2439 N N . GLN A 1 293 ? 23.230 -14.734 7.540 1.00 81.62 293 GLN A N 1
ATOM 2440 C CA . GLN A 1 293 ? 24.216 -15.517 6.796 1.00 81.62 293 GLN A CA 1
ATOM 2441 C C . GLN A 1 293 ? 23.609 -16.813 6.251 1.00 81.62 293 GLN A C 1
ATOM 2443 O O . GLN A 1 293 ? 23.717 -17.076 5.056 1.00 81.62 293 GLN A O 1
ATOM 2448 N N . GLU A 1 294 ? 22.891 -17.568 7.082 1.00 84.88 294 GLU A N 1
ATOM 2449 C CA . GLU A 1 294 ? 22.179 -18.781 6.658 1.00 84.88 294 GLU A CA 1
ATOM 2450 C C . GLU A 1 294 ? 21.142 -18.485 5.560 1.00 84.88 294 GLU A C 1
ATOM 2452 O O . GLU A 1 294 ? 21.030 -19.193 4.553 1.00 84.88 294 GLU A O 1
ATOM 2457 N N . TYR A 1 295 ? 20.430 -17.366 5.698 1.00 83.38 295 TYR A N 1
ATOM 2458 C CA . TYR A 1 295 ? 19.491 -16.904 4.684 1.00 83.38 295 TYR A CA 1
ATOM 2459 C C . TYR A 1 295 ? 20.185 -16.537 3.362 1.00 83.38 295 TYR A C 1
ATOM 2461 O O . TYR A 1 295 ? 19.649 -16.820 2.294 1.00 83.38 295 TYR A O 1
ATOM 2469 N N . LEU A 1 296 ? 21.368 -15.918 3.400 1.00 83.69 296 LEU A N 1
ATOM 2470 C CA . LEU A 1 296 ? 22.129 -15.552 2.199 1.00 83.69 296 LEU A CA 1
ATOM 2471 C C . LEU A 1 296 ? 22.716 -16.771 1.482 1.00 83.69 296 LEU A C 1
ATOM 2473 O O . LEU A 1 296 ? 22.752 -16.769 0.255 1.00 83.69 296 LEU A O 1
ATOM 2477 N N . ILE A 1 297 ? 23.109 -17.814 2.221 1.00 84.88 297 ILE A N 1
ATOM 2478 C CA . ILE A 1 297 ? 23.539 -19.098 1.641 1.00 84.88 297 ILE A CA 1
ATOM 2479 C C . ILE A 1 297 ? 22.399 -19.707 0.818 1.00 84.88 297 ILE A C 1
ATOM 2481 O O . ILE A 1 297 ? 22.599 -20.149 -0.309 1.00 84.88 297 ILE A O 1
ATOM 2485 N N . THR A 1 298 ? 21.182 -19.683 1.363 1.00 82.50 298 THR A N 1
ATOM 2486 C CA . THR A 1 298 ? 19.989 -20.229 0.698 1.00 82.50 298 THR A CA 1
ATOM 2487 C C . THR A 1 298 ? 19.377 -19.284 -0.346 1.00 82.50 298 THR A C 1
ATOM 2489 O O . THR A 1 298 ? 18.568 -19.718 -1.164 1.00 82.50 298 THR A O 1
ATOM 2492 N N . HIS A 1 299 ? 19.759 -18.001 -0.353 1.00 81.81 299 HIS A N 1
ATOM 2493 C CA . HIS A 1 299 ? 19.230 -16.966 -1.249 1.00 81.81 299 HIS A CA 1
ATOM 2494 C C . HIS A 1 299 ? 20.351 -16.039 -1.770 1.00 81.81 299 HIS A C 1
ATOM 2496 O O . HIS A 1 299 ? 20.372 -14.851 -1.425 1.00 81.81 299 HIS A O 1
ATOM 2502 N N . PRO A 1 300 ? 21.258 -16.527 -2.639 1.00 82.38 300 PRO A N 1
ATOM 2503 C CA . PRO A 1 300 ? 22.438 -15.774 -3.086 1.00 82.38 300 PRO A CA 1
ATOM 2504 C C . PRO A 1 300 ? 22.110 -14.488 -3.869 1.00 82.38 300 PRO A C 1
ATOM 2506 O O . PRO A 1 300 ? 22.890 -13.537 -3.861 1.00 82.38 300 PRO A O 1
ATOM 2509 N N . GLU A 1 301 ? 20.935 -14.398 -4.504 1.00 79.06 301 GLU A N 1
ATOM 2510 C CA . GLU A 1 301 ? 20.487 -13.174 -5.189 1.00 79.06 301 GLU A CA 1
ATOM 2511 C C . GLU A 1 301 ? 19.968 -12.078 -4.236 1.00 79.06 301 GLU A C 1
ATOM 2513 O O . GLU A 1 301 ? 19.799 -10.916 -4.632 1.00 79.06 301 GLU A O 1
ATOM 2518 N N . PHE A 1 302 ? 19.694 -12.411 -2.970 1.00 78.94 302 PHE A N 1
ATOM 2519 C CA . PHE A 1 302 ? 19.131 -11.467 -2.014 1.00 78.94 302 PHE A CA 1
ATOM 2520 C C . PHE A 1 302 ? 20.179 -10.440 -1.565 1.00 78.94 302 PHE A C 1
ATOM 2522 O O . PHE A 1 302 ? 21.173 -10.759 -0.922 1.00 78.94 302 PHE A O 1
ATOM 2529 N N . LYS A 1 303 ? 19.930 -9.157 -1.852 1.00 75.25 303 LYS A N 1
ATOM 2530 C CA . LYS A 1 303 ? 20.795 -8.042 -1.430 1.00 75.25 303 LYS A CA 1
ATOM 2531 C C . LYS A 1 303 ? 20.223 -7.388 -0.165 1.00 75.25 303 LYS A C 1
ATOM 2533 O O . LYS A 1 303 ? 19.314 -6.557 -0.284 1.00 75.25 303 LYS A O 1
ATOM 2538 N N . PRO A 1 304 ? 20.745 -7.683 1.043 1.00 67.69 304 PRO A N 1
ATOM 2539 C CA . PRO A 1 304 ? 20.159 -7.193 2.286 1.00 67.69 304 PRO A CA 1
ATOM 2540 C C . PRO A 1 304 ? 20.247 -5.664 2.346 1.00 67.69 304 PRO A C 1
ATOM 2542 O O . PRO A 1 304 ? 21.263 -5.085 1.950 1.00 67.69 304 PRO A O 1
ATOM 2545 N N . PRO A 1 305 ? 19.207 -4.947 2.793 1.00 62.78 305 PRO A N 1
ATOM 2546 C CA . PRO A 1 305 ? 19.258 -3.493 2.880 1.00 62.78 305 PRO A CA 1
ATOM 2547 C C . PRO A 1 305 ? 20.272 -3.063 3.954 1.00 62.78 305 PRO A C 1
ATOM 2549 O O . PRO A 1 305 ? 20.237 -3.578 5.065 1.00 62.78 305 PRO A O 1
ATOM 2552 N N . LEU A 1 306 ? 21.142 -2.092 3.646 1.00 57.97 306 LEU A N 1
ATOM 2553 C CA . LEU A 1 306 ? 22.048 -1.485 4.633 1.00 57.97 306 LEU A CA 1
ATOM 2554 C C . LEU A 1 306 ? 21.217 -0.654 5.626 1.00 57.97 306 LEU A C 1
ATOM 2556 O O . LEU A 1 306 ? 20.979 0.533 5.399 1.00 57.97 306 LEU A O 1
ATOM 2560 N N . ARG A 1 307 ? 20.684 -1.273 6.682 1.00 55.59 307 ARG A N 1
ATOM 2561 C CA . ARG A 1 307 ? 19.886 -0.584 7.706 1.00 55.59 307 ARG A CA 1
ATOM 2562 C C . ARG A 1 307 ? 20.661 -0.560 9.016 1.00 55.59 307 ARG A C 1
ATOM 2564 O O . ARG A 1 307 ? 20.914 -1.608 9.590 1.00 55.59 307 ARG A O 1
ATOM 2571 N N . LYS A 1 308 ? 20.976 0.643 9.501 1.00 58.56 308 LYS A N 1
ATOM 2572 C CA . LYS A 1 308 ? 21.376 0.859 10.899 1.00 58.56 308 LYS A CA 1
ATOM 2573 C C . LYS A 1 308 ? 20.189 0.546 11.816 1.00 58.56 308 LYS A C 1
ATOM 2575 O O . LYS A 1 308 ? 19.041 0.763 11.405 1.00 58.56 308 LYS A O 1
ATOM 2580 N N . ILE A 1 309 ? 20.450 0.102 13.047 1.00 60.97 309 ILE A N 1
ATOM 2581 C CA . ILE A 1 309 ? 19.419 0.002 14.089 1.00 60.97 309 ILE A CA 1
ATOM 2582 C C . ILE A 1 309 ? 18.753 1.374 14.205 1.00 60.97 309 ILE A C 1
ATOM 2584 O O . ILE A 1 309 ? 19.402 2.378 14.499 1.00 60.97 309 ILE A O 1
ATOM 2588 N N . ARG A 1 310 ? 17.449 1.445 13.924 1.00 58.09 310 ARG A N 1
ATOM 2589 C CA . ARG A 1 310 ? 16.683 2.679 14.115 1.00 58.09 310 ARG A CA 1
ATOM 2590 C C . ARG A 1 310 ? 16.298 2.798 15.583 1.00 58.09 310 ARG A C 1
ATOM 2592 O O . ARG A 1 310 ? 15.180 2.450 15.951 1.00 58.09 310 ARG A O 1
ATOM 2599 N N . LEU A 1 311 ? 17.222 3.297 16.397 1.00 63.78 311 LEU A N 1
ATOM 2600 C CA . LEU A 1 311 ? 16.880 3.872 17.693 1.00 63.78 311 LEU A CA 1
ATOM 2601 C C . LEU A 1 311 ? 16.230 5.243 17.464 1.00 63.78 311 LEU A C 1
ATOM 2603 O O . LEU A 1 311 ? 16.667 6.030 16.621 1.00 63.78 311 LEU A O 1
ATOM 2607 N N . THR A 1 312 ? 15.155 5.531 18.190 1.00 65.56 312 THR A N 1
ATOM 2608 C CA . THR A 1 312 ? 14.607 6.892 18.268 1.00 65.56 312 THR A CA 1
ATOM 2609 C C . THR A 1 312 ? 15.601 7.829 18.959 1.00 65.56 312 THR A C 1
ATOM 2611 O O . THR A 1 312 ? 16.462 7.373 19.707 1.00 65.56 312 THR A O 1
ATOM 2614 N N . LYS A 1 313 ? 15.481 9.152 18.757 1.00 57.00 313 LYS A N 1
ATOM 2615 C CA . LYS A 1 313 ? 16.351 10.138 19.434 1.00 57.00 313 LYS A CA 1
ATOM 2616 C C . LYS A 1 313 ? 16.362 9.942 20.958 1.00 57.00 313 LYS A C 1
ATOM 2618 O O . LYS A 1 313 ? 17.418 10.014 21.569 1.00 57.00 313 LYS A O 1
ATOM 2623 N N . GLU A 1 314 ? 15.208 9.622 21.546 1.00 59.59 314 GLU A N 1
ATOM 2624 C CA . GLU A 1 314 ? 15.082 9.287 22.971 1.00 59.59 314 GLU A CA 1
ATOM 2625 C C . GLU A 1 314 ? 15.849 8.012 23.341 1.00 59.59 314 GLU A C 1
ATOM 2627 O O . GLU A 1 314 ? 16.582 7.997 24.322 1.00 59.59 314 GLU A O 1
ATOM 2632 N N . GLU A 1 315 ? 15.708 6.938 22.561 1.00 71.62 315 GLU A N 1
ATOM 2633 C CA . GLU A 1 315 ? 16.406 5.671 22.817 1.00 71.62 315 GLU A CA 1
ATOM 2634 C C . GLU A 1 315 ? 17.920 5.799 22.628 1.00 71.62 315 GLU A C 1
ATOM 2636 O O . GLU A 1 315 ? 18.671 5.188 23.380 1.00 71.62 315 GLU A O 1
ATOM 2641 N N . MET A 1 316 ? 18.378 6.627 21.684 1.00 59.34 316 MET A N 1
ATOM 2642 C CA . MET A 1 316 ? 19.799 6.943 21.518 1.00 59.34 316 MET A CA 1
ATOM 2643 C C . MET A 1 316 ? 20.359 7.658 22.749 1.00 59.34 316 MET A C 1
ATOM 2645 O O . MET A 1 316 ? 21.434 7.299 23.214 1.00 59.34 316 MET A O 1
ATOM 2649 N N . VAL A 1 317 ? 19.630 8.630 23.309 1.00 61.38 317 VAL A N 1
ATOM 2650 C CA . VAL A 1 317 ? 20.031 9.319 24.550 1.00 61.38 317 VAL A CA 1
ATOM 2651 C C . VAL A 1 317 ? 20.063 8.340 25.728 1.00 61.38 317 VAL A C 1
ATOM 2653 O O . VAL A 1 317 ? 21.035 8.308 26.473 1.00 61.38 317 VAL A O 1
ATOM 2656 N N . ILE A 1 318 ? 19.054 7.472 25.853 1.00 63.88 318 ILE A N 1
ATOM 2657 C CA . ILE A 1 318 ? 18.996 6.436 26.900 1.00 63.88 318 ILE A CA 1
ATOM 2658 C C . ILE A 1 318 ? 20.143 5.421 26.759 1.00 63.88 318 ILE A C 1
ATOM 2660 O O . ILE A 1 318 ? 20.666 4.950 27.768 1.00 63.88 318 ILE A O 1
ATOM 2664 N N . SER A 1 319 ? 20.538 5.092 25.525 1.00 59.19 319 SER A N 1
ATOM 2665 C CA . SER A 1 319 ? 21.665 4.201 25.226 1.00 59.19 319 SER A CA 1
ATOM 2666 C C . SER A 1 319 ? 23.015 4.840 25.562 1.00 59.19 319 SER A C 1
ATOM 2668 O O . SER A 1 319 ? 23.881 4.156 26.094 1.00 59.19 319 SER A O 1
ATOM 2670 N N . LYS A 1 320 ? 23.187 6.141 25.285 1.00 54.47 320 LYS A N 1
ATOM 2671 C CA . LYS A 1 320 ? 24.440 6.888 25.506 1.00 54.47 320 LYS A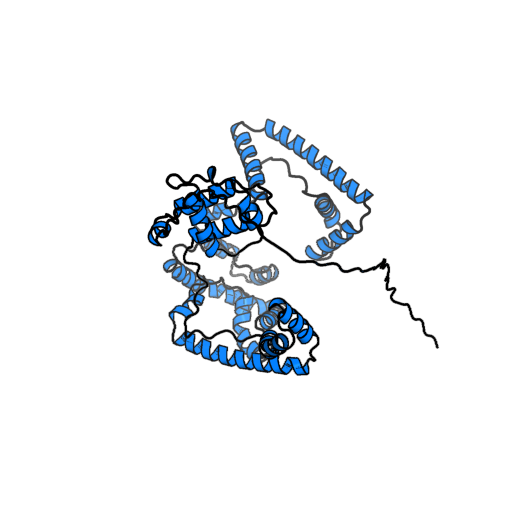 CA 1
ATOM 2672 C C . LYS A 1 320 ? 24.743 7.187 26.981 1.00 54.47 320 LYS A C 1
ATOM 2674 O O . LYS A 1 320 ? 25.881 7.482 27.311 1.00 54.47 320 LYS A O 1
ATOM 2679 N N . CYS A 1 321 ? 23.772 7.062 27.889 1.00 43.03 321 CYS A N 1
ATOM 2680 C CA . CYS A 1 321 ? 23.985 7.189 29.340 1.00 43.03 321 CYS A CA 1
ATOM 2681 C C . CYS A 1 321 ? 24.551 5.910 30.008 1.00 43.03 321 CYS A C 1
ATOM 2683 O O . CYS A 1 321 ? 24.302 5.674 31.190 1.00 43.03 321 CYS A O 1
ATOM 2685 N N . SER A 1 322 ? 25.263 5.047 29.275 1.00 41.38 322 SER A N 1
ATOM 2686 C CA . SER A 1 322 ? 25.970 3.876 29.816 1.00 41.38 322 SER A CA 1
ATOM 2687 C C . SER A 1 322 ? 27.442 3.960 29.392 1.00 41.38 322 SER A C 1
ATOM 2689 O O . SER A 1 322 ? 27.672 4.037 28.188 1.00 41.38 322 SER A O 1
ATOM 2691 N N . PRO A 1 323 ? 28.423 3.945 30.316 1.00 43.56 323 PRO A N 1
ATOM 2692 C CA . PRO A 1 323 ? 29.825 4.241 29.991 1.00 43.56 323 PRO A CA 1
ATOM 2693 C C . PRO A 1 323 ? 30.552 3.233 29.087 1.00 43.56 323 PRO A C 1
ATOM 2695 O O . PRO A 1 323 ? 31.695 3.483 28.734 1.00 43.56 323 PRO A O 1
ATOM 2698 N N . GLU A 1 324 ? 29.943 2.103 28.718 1.00 44.88 324 GLU A N 1
ATOM 2699 C CA . GLU A 1 324 ? 30.696 0.973 28.148 1.00 44.88 324 GLU A CA 1
ATOM 2700 C C . GLU A 1 324 ? 30.560 0.735 26.640 1.00 44.88 324 GLU A C 1
ATOM 2702 O O . GLU A 1 324 ? 31.294 -0.099 26.124 1.00 44.88 324 GLU A O 1
ATOM 2707 N N . MET A 1 325 ? 29.656 1.381 25.890 1.00 50.25 325 MET A N 1
ATOM 2708 C CA . MET A 1 325 ? 29.417 0.933 24.503 1.00 50.25 325 MET A CA 1
ATOM 2709 C C . MET A 1 325 ? 29.073 2.054 23.520 1.00 50.25 325 MET A C 1
ATOM 2711 O O . MET A 1 325 ? 27.995 2.655 23.570 1.00 50.25 325 MET A O 1
ATOM 2715 N N . ASP A 1 326 ? 29.988 2.272 22.573 1.00 55.28 326 ASP A N 1
ATOM 2716 C CA . ASP A 1 326 ? 29.865 3.228 21.479 1.00 55.28 326 ASP A CA 1
ATOM 2717 C C . ASP A 1 326 ? 29.019 2.657 20.322 1.00 55.28 326 ASP A C 1
ATOM 2719 O O . ASP A 1 326 ? 29.420 1.769 19.569 1.00 55.28 326 ASP A O 1
ATOM 2723 N N . VAL A 1 327 ? 27.806 3.190 20.169 1.00 48.22 327 VAL A N 1
ATOM 2724 C CA . VAL A 1 327 ? 26.880 2.863 19.071 1.00 48.22 327 VAL A CA 1
ATOM 2725 C C . VAL A 1 327 ? 27.480 3.219 17.701 1.00 48.22 327 VAL A C 1
ATOM 2727 O O . VAL A 1 327 ? 27.112 2.606 16.689 1.00 48.22 327 VAL A O 1
ATOM 2730 N N . ASP A 1 328 ? 28.402 4.183 17.651 1.00 48.12 328 ASP A N 1
ATOM 2731 C CA . ASP A 1 328 ? 29.099 4.564 16.428 1.00 48.12 328 ASP A CA 1
ATOM 2732 C C . ASP A 1 328 ? 30.144 3.503 16.022 1.00 48.12 328 ASP A C 1
ATOM 2734 O O . ASP A 1 328 ? 30.264 3.227 14.826 1.00 48.12 328 ASP A O 1
ATOM 2738 N N . GLU A 1 329 ? 30.761 2.791 16.975 1.00 53.56 329 GLU A N 1
ATOM 2739 C CA . GLU A 1 329 ? 31.682 1.669 16.717 1.00 53.56 329 GLU A CA 1
ATOM 2740 C C . GLU A 1 329 ? 30.970 0.458 16.103 1.00 53.56 329 GLU A C 1
ATOM 2742 O O . GLU A 1 329 ? 31.371 -0.045 15.054 1.00 53.56 329 GLU A O 1
ATOM 2747 N N . ILE A 1 330 ? 29.841 0.039 16.682 1.00 52.91 330 ILE A N 1
ATOM 2748 C CA . ILE A 1 330 ? 29.031 -1.073 16.145 1.00 52.91 330 ILE A CA 1
ATOM 2749 C C . ILE A 1 330 ? 28.540 -0.732 14.731 1.00 52.91 330 ILE A C 1
ATOM 2751 O O . ILE A 1 330 ? 28.531 -1.561 13.820 1.00 52.91 330 ILE A O 1
ATOM 2755 N N . THR A 1 331 ? 28.160 0.528 14.514 1.00 50.56 331 THR A N 1
ATOM 2756 C CA . THR A 1 331 ? 27.741 1.017 13.199 1.00 50.56 331 THR A CA 1
ATOM 2757 C C . THR A 1 331 ? 28.899 1.035 12.194 1.00 50.56 331 THR A C 1
ATOM 2759 O O . THR A 1 331 ? 28.669 0.803 11.003 1.00 50.56 331 THR A O 1
ATOM 2762 N N . ARG A 1 332 ? 30.127 1.309 12.651 1.00 57.47 332 ARG A N 1
ATOM 2763 C CA . ARG A 1 332 ? 31.355 1.290 11.847 1.00 57.47 332 ARG A CA 1
ATOM 2764 C C . ARG A 1 332 ? 31.716 -0.134 11.427 1.00 57.47 332 ARG A C 1
ATOM 2766 O O . ARG A 1 332 ? 31.881 -0.366 10.230 1.00 57.47 332 ARG A O 1
ATOM 2773 N N . GLN A 1 333 ? 31.691 -1.083 12.361 1.00 55.03 333 GLN A N 1
ATOM 2774 C CA . GLN A 1 333 ? 31.916 -2.510 12.102 1.00 55.03 333 GLN A CA 1
ATOM 2775 C C . GLN A 1 333 ? 30.888 -3.076 11.104 1.00 55.03 333 GLN A C 1
ATOM 2777 O O . GLN A 1 333 ? 31.256 -3.717 10.120 1.00 55.03 333 GLN A O 1
ATOM 2782 N N . LEU A 1 334 ? 29.601 -2.724 11.237 1.00 54.03 334 LEU A N 1
ATOM 2783 C CA . LEU A 1 334 ? 28.559 -3.140 10.283 1.00 54.03 334 LEU A CA 1
ATOM 2784 C C . LEU A 1 334 ? 28.757 -2.555 8.867 1.00 54.03 334 LEU A C 1
ATOM 2786 O O . LEU A 1 334 ? 28.346 -3.150 7.867 1.00 54.03 334 LEU A O 1
ATOM 2790 N N . MET A 1 335 ? 29.350 -1.358 8.758 1.00 55.09 335 MET A N 1
ATOM 2791 C CA . MET A 1 335 ? 29.707 -0.758 7.466 1.00 55.09 335 MET A CA 1
ATOM 2792 C C . MET A 1 335 ? 30.974 -1.367 6.865 1.00 55.09 335 MET A C 1
ATOM 2794 O O . MET A 1 335 ? 31.119 -1.339 5.637 1.00 55.09 335 MET A O 1
ATOM 2798 N N . GLU A 1 336 ? 31.872 -1.913 7.687 1.00 58.12 336 GLU A N 1
ATOM 2799 C CA . GLU A 1 336 ? 33.104 -2.547 7.227 1.00 58.12 336 GLU A CA 1
ATOM 2800 C C . GLU A 1 336 ? 32.847 -3.822 6.425 1.00 58.12 336 GLU A C 1
ATOM 2802 O O . GLU A 1 336 ? 33.405 -3.981 5.339 1.00 58.12 336 GLU A O 1
ATOM 2807 N N . VAL A 1 337 ? 31.885 -4.630 6.867 1.00 52.00 337 VAL A N 1
ATOM 2808 C CA . VAL A 1 337 ? 31.464 -5.877 6.201 1.00 52.00 337 VAL A CA 1
ATOM 2809 C C . VAL A 1 337 ? 30.686 -5.618 4.892 1.00 52.00 337 VAL A C 1
ATOM 2811 O O . VAL A 1 337 ? 30.498 -6.511 4.067 1.00 52.00 337 VAL A O 1
ATOM 2814 N N . ALA A 1 338 ? 30.242 -4.380 4.633 1.00 48.28 338 ALA A N 1
ATOM 2815 C CA . ALA A 1 338 ? 29.509 -4.036 3.414 1.00 48.28 338 ALA A CA 1
ATOM 2816 C C . ALA A 1 338 ? 30.446 -3.820 2.197 1.00 48.28 338 ALA A C 1
ATOM 2818 O O . ALA A 1 338 ? 31.405 -3.045 2.301 1.00 48.28 338 ALA A O 1
ATOM 2819 N N . PRO A 1 339 ? 30.127 -4.377 1.003 1.00 55.41 339 PRO A N 1
ATOM 2820 C CA . PRO A 1 339 ? 30.921 -4.193 -0.216 1.00 55.41 339 PRO A CA 1
ATOM 2821 C C . PRO A 1 339 ? 31.166 -2.712 -0.538 1.00 55.41 339 PRO A C 1
ATOM 2823 O O . PRO A 1 339 ? 30.230 -1.901 -0.492 1.00 55.41 339 PRO A O 1
ATOM 2826 N N . LYS A 1 340 ? 32.408 -2.360 -0.913 1.00 50.78 340 LYS A N 1
ATOM 2827 C CA . LYS A 1 340 ? 32.869 -0.975 -1.168 1.00 50.78 340 LYS A CA 1
ATOM 2828 C C . LYS A 1 340 ? 31.930 -0.182 -2.096 1.00 50.78 340 LYS A C 1
ATOM 2830 O O . LYS A 1 340 ? 31.715 1.013 -1.880 1.00 50.78 340 LYS A O 1
ATOM 2835 N N . ASP A 1 341 ? 31.293 -0.838 -3.065 1.00 51.16 341 ASP A N 1
ATOM 2836 C CA . ASP A 1 341 ? 30.376 -0.197 -4.017 1.00 51.16 341 ASP A CA 1
ATOM 2837 C C . ASP A 1 341 ? 29.051 0.274 -3.412 1.00 51.16 341 ASP A C 1
ATOM 2839 O O . ASP A 1 341 ? 28.439 1.223 -3.911 1.00 51.16 341 ASP A O 1
ATOM 2843 N N . ARG A 1 342 ? 28.606 -0.311 -2.292 1.00 47.62 342 ARG A N 1
ATOM 2844 C CA . ARG A 1 342 ? 27.381 0.139 -1.613 1.00 47.62 342 ARG A CA 1
ATOM 2845 C C . ARG A 1 342 ? 27.620 1.343 -0.705 1.00 47.62 342 ARG A C 1
ATOM 2847 O O . ARG A 1 342 ? 26.720 2.177 -0.602 1.00 47.62 342 ARG A O 1
ATOM 2854 N N . ARG A 1 343 ? 28.827 1.509 -0.140 1.00 49.97 343 ARG A N 1
ATOM 2855 C CA . ARG A 1 343 ? 29.205 2.718 0.630 1.00 49.97 343 ARG A CA 1
ATOM 2856 C C . ARG A 1 343 ? 29.096 3.989 -0.223 1.00 49.97 343 ARG A C 1
ATOM 2858 O O . ARG A 1 343 ? 28.699 5.042 0.269 1.00 49.97 343 ARG A O 1
ATOM 2865 N N . LYS A 1 344 ? 29.357 3.884 -1.532 1.00 48.91 344 LYS A N 1
ATOM 2866 C CA . LYS A 1 344 ? 29.266 5.002 -2.489 1.00 48.91 344 LYS A CA 1
ATOM 2867 C C . LYS A 1 344 ? 27.827 5.485 -2.749 1.00 48.91 344 LYS A C 1
ATOM 2869 O O . LYS A 1 344 ? 27.654 6.653 -3.088 1.00 48.91 344 LYS A O 1
ATOM 2874 N N . LYS A 1 345 ? 26.797 4.641 -2.569 1.00 45.09 345 LYS A N 1
ATOM 2875 C CA . LYS A 1 345 ? 25.384 4.989 -2.857 1.00 45.09 345 LYS A CA 1
ATOM 2876 C C . LYS A 1 345 ? 24.698 5.822 -1.768 1.00 45.09 345 LYS A C 1
ATOM 2878 O O . LYS A 1 345 ? 23.657 6.409 -2.039 1.00 45.09 345 LYS A O 1
ATOM 2883 N N . ALA A 1 346 ? 25.279 5.917 -0.571 1.00 42.00 346 ALA A N 1
ATOM 2884 C CA . ALA A 1 346 ? 24.787 6.773 0.513 1.00 42.00 346 ALA A CA 1
ATOM 2885 C C . ALA A 1 346 ? 25.403 8.189 0.498 1.00 42.00 346 ALA A C 1
ATOM 2887 O O . ALA A 1 346 ? 25.378 8.888 1.509 1.00 42.00 346 ALA A O 1
ATOM 2888 N N . LYS A 1 347 ? 25.977 8.627 -0.632 1.00 43.25 347 LYS A N 1
ATOM 2889 C CA . LYS A 1 347 ? 26.494 9.989 -0.779 1.00 43.25 347 LYS A CA 1
ATOM 2890 C C . LYS A 1 347 ? 25.337 10.948 -1.066 1.00 43.25 347 LYS A C 1
ATOM 2892 O O . LYS A 1 347 ? 24.653 10.797 -2.074 1.00 43.25 347 LYS A O 1
ATOM 2897 N N . VAL A 1 348 ? 25.128 11.872 -0.123 1.00 43.28 348 VAL A N 1
ATOM 2898 C CA . VAL A 1 348 ? 24.846 13.312 -0.287 1.00 43.28 348 VAL A CA 1
ATOM 2899 C C . VAL A 1 348 ? 24.394 13.696 -1.699 1.00 43.28 348 VAL A C 1
ATOM 2901 O O . VAL A 1 348 ? 25.094 13.387 -2.660 1.00 43.28 348 VAL A O 1
ATOM 2904 N N . ILE A 1 349 ? 23.269 14.415 -1.831 1.00 48.62 349 ILE A N 1
ATOM 2905 C CA . ILE A 1 349 ? 22.933 15.134 -3.071 1.00 48.62 349 ILE A CA 1
ATOM 2906 C C . ILE A 1 349 ? 24.176 15.948 -3.438 1.00 48.62 349 ILE A C 1
ATOM 2908 O O . ILE A 1 349 ? 24.440 16.961 -2.802 1.00 48.62 349 ILE A O 1
ATOM 2912 N N . LYS A 1 350 ? 24.982 15.458 -4.386 1.00 53.44 350 LYS A N 1
ATOM 2913 C CA . LYS A 1 350 ? 26.196 16.134 -4.828 1.00 53.44 350 LYS A CA 1
ATOM 2914 C C . LYS A 1 350 ? 25.737 17.371 -5.584 1.00 53.44 350 LYS A C 1
ATOM 2916 O O . LYS A 1 350 ? 25.497 17.314 -6.785 1.00 53.44 350 LYS A O 1
ATOM 2921 N N . THR A 1 351 ? 25.534 18.467 -4.867 1.00 62.69 351 THR A N 1
ATOM 2922 C CA . THR A 1 351 ? 25.662 19.788 -5.462 1.00 62.69 351 THR A CA 1
ATOM 2923 C C . THR A 1 351 ? 27.097 19.874 -5.959 1.00 62.69 351 THR A C 1
ATOM 2925 O O . THR A 1 351 ? 28.028 19.516 -5.235 1.00 62.69 351 THR A O 1
ATOM 2928 N N . PHE A 1 352 ? 27.266 20.229 -7.227 1.00 76.69 352 PHE A N 1
ATOM 2929 C CA . PHE A 1 352 ? 28.590 20.430 -7.797 1.00 76.69 352 PHE A CA 1
ATOM 2930 C C . PHE A 1 352 ? 29.320 21.495 -6.945 1.00 76.69 352 PHE A C 1
ATOM 2932 O O . PHE A 1 352 ? 28.677 22.489 -6.595 1.00 76.69 352 PHE A O 1
ATOM 2939 N N . PRO A 1 353 ? 30.575 21.279 -6.506 1.00 77.75 353 PRO A N 1
ATOM 2940 C CA . PRO A 1 353 ? 31.273 22.221 -5.628 1.00 77.75 353 PRO A CA 1
ATOM 2941 C C . PRO A 1 353 ? 31.280 23.639 -6.214 1.00 77.75 353 PRO A C 1
ATOM 2943 O O . PRO A 1 353 ? 31.560 23.803 -7.395 1.00 77.75 353 PRO A O 1
ATOM 2946 N N . GLY A 1 354 ? 30.926 24.646 -5.411 1.00 77.56 354 GLY A N 1
ATOM 2947 C CA . GLY A 1 354 ? 30.841 26.044 -5.858 1.00 77.56 354 GLY A CA 1
ATOM 2948 C C . GLY A 1 354 ? 29.595 26.402 -6.680 1.00 77.56 354 GLY A C 1
ATOM 2949 O O . GLY A 1 354 ? 29.390 27.577 -6.967 1.00 77.56 354 GLY A O 1
ATOM 2950 N N . ALA A 1 355 ? 28.737 25.435 -7.024 1.00 84.06 355 ALA A N 1
ATOM 2951 C CA . ALA A 1 355 ? 27.538 25.726 -7.800 1.00 84.06 355 ALA A CA 1
ATOM 2952 C C . ALA A 1 355 ? 26.524 26.566 -6.999 1.00 84.06 355 ALA A C 1
ATOM 2954 O O . ALA A 1 355 ? 26.309 26.291 -5.811 1.00 84.06 355 ALA A O 1
ATOM 2955 N N . PRO A 1 356 ? 25.825 27.511 -7.654 1.00 86.44 356 PRO A N 1
ATOM 2956 C CA . PRO A 1 356 ? 24.786 28.319 -7.021 1.00 86.44 356 PRO A CA 1
ATOM 2957 C C . PRO A 1 356 ? 23.686 27.481 -6.339 1.00 86.44 356 PRO A C 1
ATOM 2959 O O . PRO A 1 356 ? 23.315 26.396 -6.815 1.00 86.44 356 PRO A O 1
ATOM 2962 N N . GLU A 1 357 ? 23.123 27.982 -5.231 1.00 84.69 357 GLU A N 1
ATOM 2963 C CA . GLU A 1 357 ? 22.028 27.312 -4.509 1.00 84.69 357 GLU A CA 1
ATOM 2964 C C . GLU A 1 357 ? 20.717 27.427 -5.295 1.00 84.69 357 GLU A C 1
ATOM 2966 O O . GLU A 1 357 ? 20.290 28.509 -5.690 1.00 84.69 357 GLU A O 1
ATOM 2971 N N . LYS A 1 358 ? 20.031 26.298 -5.494 1.00 85.12 358 LYS A N 1
ATOM 2972 C CA . LYS A 1 358 ? 18.753 26.279 -6.213 1.00 85.12 358 LYS A CA 1
ATOM 2973 C C . LYS A 1 358 ? 17.668 27.026 -5.424 1.00 85.12 358 LYS A C 1
ATOM 2975 O O . LYS A 1 358 ? 17.464 26.715 -4.246 1.00 85.12 358 LYS A O 1
ATOM 2980 N N . PRO A 1 359 ? 16.885 27.909 -6.068 1.00 88.56 359 PRO A N 1
ATOM 2981 C CA . PRO A 1 359 ? 15.785 28.594 -5.408 1.00 88.56 359 PRO A CA 1
ATOM 2982 C C . PRO A 1 359 ? 14.687 27.599 -4.987 1.00 88.56 359 PRO A C 1
ATOM 2984 O O . PRO A 1 359 ? 14.577 26.497 -5.548 1.00 88.56 359 PRO A O 1
ATOM 2987 N N . PRO A 1 360 ? 13.835 27.962 -4.007 1.00 89.12 360 PRO A N 1
ATOM 2988 C CA . PRO A 1 360 ? 12.688 27.147 -3.615 1.00 89.12 360 PRO A CA 1
ATOM 2989 C C . PRO A 1 360 ? 11.792 26.792 -4.809 1.00 89.12 360 PRO A C 1
ATOM 2991 O O . PRO A 1 360 ? 11.658 27.550 -5.760 1.00 89.12 360 PRO A O 1
ATOM 2994 N N . LYS A 1 361 ? 11.128 25.633 -4.773 1.00 85.12 361 LYS A N 1
ATOM 2995 C CA . LYS A 1 361 ? 10.331 25.168 -5.926 1.00 85.12 361 LYS A CA 1
ATOM 2996 C C . LYS A 1 361 ? 9.019 25.935 -6.115 1.00 85.12 361 LYS A C 1
ATOM 2998 O O . LYS A 1 361 ? 8.544 26.054 -7.240 1.00 85.12 361 LYS A O 1
ATOM 3003 N N . THR A 1 362 ? 8.420 26.405 -5.022 1.00 92.94 362 THR A N 1
ATOM 3004 C CA . THR A 1 362 ? 7.097 27.047 -5.014 1.00 92.94 362 THR A CA 1
ATOM 3005 C C . THR A 1 362 ? 7.089 28.267 -4.100 1.00 92.94 362 THR A C 1
ATOM 3007 O O . THR A 1 362 ? 7.896 28.351 -3.168 1.00 92.94 362 THR A O 1
ATOM 3010 N N . ALA A 1 363 ? 6.169 29.203 -4.354 1.00 91.25 363 ALA A N 1
ATOM 3011 C CA . ALA A 1 363 ? 6.014 30.409 -3.540 1.00 91.25 363 ALA A CA 1
ATOM 3012 C C . ALA A 1 363 ? 5.649 30.058 -2.087 1.00 91.25 363 ALA A C 1
ATOM 3014 O O . ALA A 1 363 ? 6.153 30.678 -1.154 1.00 91.25 363 ALA A O 1
ATOM 3015 N N . TYR A 1 364 ? 4.888 28.975 -1.898 1.00 92.00 364 TYR A N 1
ATOM 3016 C CA . TYR A 1 364 ? 4.607 28.400 -0.586 1.00 92.00 364 TYR A CA 1
ATOM 3017 C C . TYR A 1 364 ? 5.885 27.962 0.140 1.00 92.00 364 TYR A C 1
ATOM 3019 O O . TYR A 1 364 ? 6.095 28.310 1.294 1.00 92.00 364 TYR A O 1
ATOM 3027 N N . THR A 1 365 ? 6.797 27.250 -0.530 1.00 91.81 365 THR A N 1
ATOM 3028 C CA . THR A 1 365 ? 8.070 26.834 0.088 1.00 91.81 365 THR A CA 1
ATOM 3029 C C . THR A 1 365 ? 8.934 28.034 0.487 1.00 91.81 365 THR A C 1
ATOM 3031 O O . THR A 1 365 ? 9.593 27.993 1.525 1.00 91.81 365 THR A O 1
ATOM 3034 N N . LEU A 1 366 ? 8.919 29.104 -0.313 1.00 92.38 366 LEU A N 1
ATOM 3035 C CA . LEU A 1 366 ? 9.604 30.357 0.011 1.00 92.38 366 LEU A CA 1
ATOM 3036 C C . LEU A 1 366 ? 8.999 31.025 1.257 1.00 92.38 366 LEU A C 1
ATOM 3038 O O . LEU A 1 366 ? 9.744 31.477 2.125 1.00 92.38 366 LEU A O 1
ATOM 3042 N N . PHE A 1 367 ? 7.670 31.040 1.364 1.00 94.50 367 PHE A N 1
ATOM 3043 C CA . PHE A 1 367 ? 6.951 31.519 2.545 1.00 94.50 367 PHE A CA 1
ATOM 3044 C C . PHE A 1 367 ? 7.313 30.715 3.797 1.00 94.50 367 PHE A C 1
ATOM 3046 O O . PHE A 1 367 ? 7.738 31.298 4.791 1.00 94.50 367 PHE A O 1
ATOM 3053 N N . ILE A 1 368 ? 7.273 29.379 3.722 1.00 92.25 368 ILE A N 1
ATOM 3054 C CA . ILE A 1 368 ? 7.674 28.514 4.838 1.00 92.25 368 ILE A CA 1
ATOM 3055 C C . ILE A 1 368 ? 9.108 28.817 5.282 1.00 92.25 368 ILE A C 1
ATOM 3057 O O . ILE A 1 368 ? 9.334 29.020 6.469 1.00 92.25 368 ILE A O 1
ATOM 3061 N N . LYS A 1 369 ? 10.076 28.901 4.353 1.00 90.25 369 LYS A N 1
ATOM 3062 C CA . LYS A 1 369 ? 11.494 29.166 4.685 1.00 90.25 369 LYS A CA 1
ATOM 3063 C C . LYS A 1 369 ? 11.666 30.470 5.478 1.00 90.25 369 LYS A C 1
ATOM 3065 O O . LYS A 1 369 ? 12.550 30.545 6.323 1.00 90.25 369 LYS A O 1
ATOM 3070 N N . LYS A 1 370 ? 10.823 31.474 5.218 1.00 90.69 370 LYS A N 1
ATOM 3071 C CA . LYS A 1 370 ? 10.867 32.786 5.874 1.00 90.69 370 LYS A CA 1
ATOM 3072 C C . LYS A 1 370 ? 10.162 32.799 7.233 1.00 90.69 370 LYS A C 1
ATOM 3074 O O . LYS A 1 370 ? 10.676 33.376 8.184 1.00 90.69 370 LYS A O 1
ATOM 3079 N N . GLU A 1 371 ? 8.990 32.184 7.320 1.00 91.25 371 GLU A N 1
ATOM 3080 C CA . GLU A 1 371 ? 8.097 32.331 8.475 1.00 91.25 371 GLU A CA 1
ATOM 3081 C C . GLU A 1 371 ? 8.301 31.233 9.532 1.00 91.25 371 GLU A C 1
ATOM 3083 O O . GLU A 1 371 ? 8.006 31.435 10.708 1.00 91.25 371 GLU A O 1
ATOM 3088 N N . ILE A 1 372 ? 8.907 30.095 9.168 1.00 90.31 372 ILE A N 1
ATOM 3089 C CA . ILE A 1 372 ? 9.133 28.976 10.098 1.00 90.31 372 ILE A CA 1
ATOM 3090 C C . ILE A 1 372 ? 10.043 29.321 11.278 1.00 90.31 372 ILE A C 1
ATOM 3092 O O . ILE A 1 372 ? 9.882 28.747 12.353 1.00 90.31 372 ILE A O 1
ATOM 3096 N N . GLY A 1 373 ? 10.964 30.274 11.102 1.00 87.19 373 GLY A N 1
ATOM 3097 C CA . GLY A 1 373 ? 11.839 30.755 12.172 1.00 87.19 373 GLY A CA 1
ATOM 3098 C C . GLY A 1 373 ? 11.101 31.547 13.254 1.00 87.19 373 GLY A C 1
ATOM 3099 O O . GLY A 1 373 ? 11.579 31.617 14.382 1.00 87.19 373 GLY A O 1
ATOM 3100 N N . LYS A 1 374 ? 9.919 32.096 12.942 1.00 88.00 374 LYS A N 1
ATOM 3101 C CA . LYS A 1 374 ? 9.099 32.853 13.900 1.00 88.00 374 LYS A CA 1
ATOM 3102 C C . LYS A 1 374 ? 8.333 31.943 14.859 1.00 88.00 374 LYS A C 1
ATOM 3104 O O . LYS A 1 374 ? 7.973 32.359 15.955 1.00 88.00 374 LYS A O 1
ATOM 3109 N N . LEU A 1 375 ? 8.107 30.688 14.470 1.00 85.50 375 LEU A N 1
ATOM 3110 C CA . LEU A 1 375 ? 7.466 29.687 15.314 1.00 85.50 375 LEU A CA 1
ATOM 3111 C C . LEU A 1 375 ? 8.529 28.982 16.159 1.00 85.50 375 LEU A C 1
ATOM 3113 O O . LEU A 1 375 ? 9.230 28.086 15.686 1.00 85.50 375 LEU A O 1
ATOM 3117 N N . THR A 1 376 ? 8.647 29.359 17.429 1.00 79.25 376 THR A N 1
ATOM 3118 C CA . THR A 1 376 ? 9.609 28.757 18.369 1.00 79.25 376 THR A CA 1
ATOM 3119 C C . THR A 1 376 ? 9.053 27.482 19.011 1.00 79.25 376 THR A C 1
ATOM 3121 O O . THR A 1 376 ? 9.770 26.484 19.115 1.00 79.25 376 THR A O 1
ATOM 3124 N N . VAL A 1 377 ? 7.750 27.447 19.302 1.00 77.81 377 VAL A N 1
ATOM 3125 C CA . VAL A 1 377 ? 7.054 26.356 20.009 1.00 77.81 377 VAL A CA 1
ATOM 3126 C C . VAL A 1 377 ? 6.416 25.347 19.038 1.00 77.81 377 VAL A C 1
ATOM 3128 O O . VAL A 1 377 ? 5.971 25.709 17.952 1.00 77.81 377 VAL A O 1
ATOM 3131 N N . GLY A 1 378 ? 6.373 24.067 19.425 1.00 77.81 378 GLY A N 1
ATOM 3132 C CA . GLY A 1 378 ? 5.717 22.986 18.674 1.00 77.81 378 GLY A CA 1
ATOM 3133 C C . GLY A 1 378 ? 6.668 22.111 17.851 1.00 77.81 378 GLY A C 1
ATOM 3134 O O . GLY A 1 378 ? 7.829 22.459 17.614 1.00 77.81 378 GLY A O 1
ATOM 3135 N N . SER A 1 379 ? 6.193 20.938 17.421 1.00 85.75 379 SER A N 1
ATOM 3136 C CA . SER A 1 379 ? 6.979 20.061 16.550 1.00 85.75 379 SER A CA 1
ATOM 3137 C C . SER A 1 379 ? 7.057 20.630 15.127 1.00 85.75 379 SER A C 1
ATOM 3139 O O . SER A 1 379 ? 6.221 21.430 14.714 1.00 85.75 379 SER A O 1
ATOM 3141 N N . MET A 1 380 ? 8.039 20.193 14.332 1.00 80.94 380 MET A N 1
ATOM 3142 C CA . MET A 1 380 ? 8.153 20.593 12.919 1.00 80.94 380 MET A CA 1
ATOM 3143 C C . MET A 1 380 ? 6.860 20.309 12.129 1.00 80.94 380 MET A C 1
ATOM 3145 O O . MET A 1 380 ? 6.491 21.071 11.239 1.00 80.94 380 MET A O 1
ATOM 3149 N N . THR A 1 381 ? 6.149 19.233 12.477 1.00 86.12 381 THR A N 1
ATOM 3150 C CA . THR A 1 381 ? 4.865 18.864 11.868 1.00 86.12 381 THR A CA 1
ATOM 3151 C C . THR A 1 381 ? 3.755 19.849 12.236 1.00 86.12 381 THR A C 1
ATOM 3153 O O . THR A 1 381 ? 2.961 20.222 11.370 1.00 86.12 381 THR A O 1
ATOM 3156 N N . ASP A 1 382 ? 3.732 20.324 13.480 1.00 88.25 382 ASP A N 1
ATOM 3157 C CA . ASP A 1 382 ? 2.750 21.311 13.942 1.00 88.25 382 ASP A CA 1
ATOM 3158 C C . ASP A 1 382 ? 3.005 22.670 13.286 1.00 88.25 382 ASP A C 1
ATOM 3160 O O . ASP A 1 382 ? 2.082 23.270 12.738 1.00 88.25 382 ASP A O 1
ATOM 3164 N N . LYS A 1 383 ? 4.276 23.092 13.226 1.00 90.69 383 LYS A N 1
ATOM 3165 C CA . LYS A 1 383 ? 4.702 24.329 12.552 1.00 90.69 383 LYS A CA 1
ATOM 3166 C C . LYS A 1 383 ? 4.326 24.323 11.068 1.00 90.69 383 LYS A C 1
ATOM 3168 O O . LYS A 1 383 ? 3.748 25.285 10.574 1.00 90.69 383 LYS A O 1
ATOM 3173 N N . MET A 1 384 ? 4.576 23.216 10.363 1.00 90.94 384 MET A N 1
ATOM 3174 C CA . MET A 1 384 ? 4.176 23.053 8.958 1.00 90.94 384 MET A CA 1
ATOM 3175 C C . MET A 1 384 ? 2.656 23.100 8.767 1.00 90.94 384 MET A C 1
ATOM 3177 O O . MET A 1 384 ? 2.173 23.683 7.800 1.00 90.94 384 MET A O 1
ATOM 3181 N N . THR A 1 385 ? 1.895 22.499 9.684 1.00 92.25 385 THR A N 1
ATOM 3182 C CA . THR A 1 385 ? 0.426 22.503 9.626 1.00 92.25 385 THR A CA 1
ATOM 3183 C C . THR A 1 385 ? -0.134 23.905 9.866 1.00 92.25 385 THR A C 1
ATOM 3185 O O . THR A 1 385 ? -1.065 24.320 9.177 1.00 92.25 385 THR A O 1
ATOM 3188 N N . GLN A 1 386 ? 0.441 24.646 10.815 1.00 91.12 386 GLN A N 1
ATOM 3189 C CA . GLN A 1 386 ? 0.060 26.023 11.119 1.00 91.12 386 GLN A CA 1
ATOM 3190 C C . GLN A 1 386 ? 0.333 26.953 9.933 1.00 91.12 386 GLN A C 1
ATOM 3192 O O . GLN A 1 386 ? -0.589 27.608 9.452 1.00 91.12 386 GLN A O 1
ATOM 3197 N N . LEU A 1 387 ? 1.555 26.937 9.398 1.00 93.56 387 LEU A N 1
ATOM 3198 C CA . LEU A 1 387 ? 1.925 27.771 8.255 1.00 93.56 387 LEU A CA 1
ATOM 3199 C C . LEU A 1 387 ? 1.165 27.387 6.974 1.00 93.56 387 LEU A C 1
ATOM 3201 O O . LEU A 1 387 ? 0.873 28.241 6.143 1.00 93.56 387 LEU A O 1
ATOM 3205 N N . GLY A 1 388 ? 0.805 26.111 6.806 1.00 93.81 388 GLY A N 1
ATOM 3206 C CA . GLY A 1 388 ? -0.039 25.666 5.696 1.00 93.81 388 GLY A CA 1
ATOM 3207 C C . GLY A 1 388 ? -1.437 26.282 5.733 1.00 93.81 388 GLY A C 1
ATOM 3208 O O . GLY A 1 388 ? -1.939 26.730 4.702 1.00 93.81 388 GLY A O 1
ATOM 3209 N N . LYS A 1 389 ? -2.046 26.359 6.924 1.00 93.62 389 LYS A N 1
ATOM 3210 C CA . LYS A 1 389 ? -3.329 27.049 7.123 1.00 93.62 389 LYS A CA 1
ATOM 3211 C C . LYS A 1 389 ? -3.189 28.548 6.890 1.00 93.62 389 LYS A C 1
ATOM 3213 O O . LYS A 1 389 ? -4.005 29.121 6.177 1.00 93.62 389 LYS A O 1
ATOM 3218 N N . GLU A 1 390 ? -2.129 29.148 7.427 1.00 92.81 390 GLU A N 1
ATOM 3219 C CA . GLU A 1 390 ? -1.834 30.570 7.255 1.00 92.81 390 GLU A CA 1
ATOM 3220 C C . GLU A 1 390 ? -1.708 30.934 5.770 1.00 92.81 390 GLU A C 1
ATOM 3222 O O . GLU A 1 390 ? -2.402 31.832 5.296 1.00 92.81 390 GLU A O 1
ATOM 3227 N N . TRP A 1 391 ? -0.946 30.154 4.995 1.00 93.50 391 TRP A N 1
ATOM 3228 C CA . TRP A 1 391 ? -0.817 30.322 3.545 1.00 93.50 391 TRP A CA 1
ATOM 3229 C C . TRP A 1 391 ? -2.150 30.242 2.797 1.00 93.50 391 TRP A C 1
ATOM 3231 O O . TRP A 1 391 ? -2.372 31.011 1.864 1.00 93.50 391 TRP A O 1
ATOM 3241 N N . GLN A 1 392 ? -3.045 29.334 3.192 1.00 92.12 392 GLN A N 1
ATOM 3242 C CA . GLN A 1 392 ? -4.372 29.222 2.581 1.00 92.12 392 GLN A CA 1
ATOM 3243 C C . GLN A 1 392 ? -5.282 30.402 2.940 1.00 92.12 392 GLN A C 1
ATOM 3245 O O . GLN A 1 392 ? -6.069 30.829 2.099 1.00 92.12 392 GLN A O 1
ATOM 3250 N N . SER A 1 393 ? -5.158 30.937 4.158 1.00 90.75 393 SER A N 1
ATOM 3251 C CA . SER A 1 393 ? -5.909 32.113 4.614 1.00 90.75 393 SER A CA 1
ATOM 3252 C C . SER A 1 393 ? -5.334 33.453 4.140 1.00 90.75 393 SER A C 1
ATOM 3254 O O . SER A 1 393 ? -6.012 34.471 4.247 1.00 90.75 393 SER A O 1
ATOM 3256 N N . MET A 1 394 ? -4.103 33.483 3.616 1.00 91.31 394 MET A N 1
ATOM 3257 C CA . MET A 1 394 ? -3.474 34.719 3.151 1.00 91.31 394 MET A CA 1
ATOM 3258 C C . MET A 1 394 ? -4.169 35.302 1.916 1.00 91.31 394 MET A C 1
ATOM 3260 O O . MET A 1 394 ? -4.480 34.601 0.943 1.00 91.31 394 MET A O 1
ATOM 3264 N N . ALA A 1 395 ? -4.312 36.630 1.921 1.00 92.69 395 ALA A N 1
ATOM 3265 C CA . ALA A 1 395 ? -4.834 37.394 0.797 1.00 92.69 395 ALA A CA 1
ATOM 3266 C C . ALA A 1 395 ? -4.056 37.097 -0.496 1.00 92.69 395 ALA A C 1
ATOM 3268 O O . ALA A 1 395 ? -2.838 36.903 -0.496 1.00 92.69 395 ALA A O 1
ATOM 3269 N N . GLU A 1 396 ? -4.763 37.080 -1.626 1.00 90.25 396 GLU A N 1
ATOM 3270 C CA . GLU A 1 396 ? -4.161 36.785 -2.931 1.00 90.25 396 GLU A CA 1
ATOM 3271 C C . GLU A 1 396 ? -3.046 37.779 -3.293 1.00 90.25 396 GLU A C 1
ATOM 3273 O O . GLU A 1 396 ? -2.025 37.388 -3.854 1.00 90.25 396 GLU A O 1
ATOM 3278 N N . GLN A 1 397 ? -3.190 39.047 -2.897 1.00 91.38 397 GLN A N 1
ATOM 3279 C CA . GLN A 1 397 ? -2.166 40.077 -3.089 1.00 91.38 397 GLN A CA 1
ATOM 3280 C C . GLN A 1 397 ? -0.859 39.747 -2.348 1.00 91.38 397 GLN A C 1
ATOM 3282 O O . GLN A 1 397 ? 0.223 39.912 -2.910 1.00 91.38 397 GLN A O 1
ATOM 3287 N N . GLU A 1 398 ? -0.940 39.214 -1.126 1.00 90.44 398 GLU A N 1
ATOM 3288 C CA . GLU A 1 398 ? 0.237 38.788 -0.358 1.00 90.44 398 GLU A CA 1
ATOM 3289 C C . GLU A 1 398 ? 0.876 37.533 -0.960 1.00 90.44 398 GLU A C 1
ATOM 3291 O O . GLU A 1 398 ? 2.098 37.456 -1.094 1.00 90.44 398 GLU A O 1
ATOM 3296 N N . ARG A 1 399 ? 0.067 36.572 -1.424 1.00 92.12 399 ARG A N 1
ATOM 3297 C CA . ARG A 1 399 ? 0.575 35.383 -2.131 1.00 92.12 399 ARG A CA 1
ATOM 3298 C C . ARG A 1 399 ? 1.294 35.757 -3.433 1.00 92.12 399 ARG A C 1
ATOM 3300 O O . ARG A 1 399 ? 2.396 35.260 -3.675 1.00 92.12 399 ARG A O 1
ATOM 3307 N N . LYS A 1 400 ? 0.758 36.718 -4.195 1.00 93.19 400 LYS A N 1
ATOM 3308 C CA . LYS A 1 400 ? 1.399 37.273 -5.403 1.00 93.19 400 LYS A CA 1
ATOM 3309 C C . LYS A 1 400 ? 2.755 37.922 -5.114 1.00 93.19 400 LYS A C 1
ATOM 3311 O O . LYS A 1 400 ? 3.666 37.815 -5.936 1.00 93.19 400 LYS A O 1
ATOM 3316 N N . LYS A 1 401 ? 2.957 38.536 -3.939 1.00 94.19 401 LYS A N 1
ATOM 3317 C CA . LYS A 1 401 ? 4.283 39.054 -3.537 1.00 94.19 401 LYS A CA 1
ATOM 3318 C C . LYS A 1 401 ? 5.316 37.931 -3.416 1.00 94.19 401 LYS A C 1
ATOM 3320 O O . LYS A 1 401 ? 6.449 38.098 -3.869 1.00 94.19 401 LYS A O 1
ATOM 3325 N N . TYR A 1 402 ? 4.939 36.781 -2.852 1.00 93.06 402 TYR A N 1
ATOM 3326 C CA . TYR A 1 402 ? 5.826 35.615 -2.760 1.00 93.06 402 TYR A CA 1
ATOM 3327 C C . TYR A 1 402 ? 6.098 34.973 -4.123 1.00 93.06 402 TYR A C 1
ATOM 3329 O O . TYR A 1 402 ? 7.223 34.541 -4.364 1.00 93.06 402 TYR A O 1
ATOM 3337 N N . GLU A 1 403 ? 5.121 34.950 -5.029 1.00 92.12 403 GLU A N 1
ATOM 3338 C CA . GLU A 1 403 ? 5.315 34.485 -6.411 1.00 92.12 403 GLU A CA 1
ATOM 3339 C C . GLU A 1 403 ? 6.284 35.384 -7.179 1.00 92.12 403 GLU A C 1
ATOM 3341 O O . GLU A 1 403 ? 7.256 34.888 -7.747 1.00 92.12 403 GLU A O 1
ATOM 3346 N N . LYS A 1 404 ? 6.098 36.708 -7.107 1.00 94.94 404 LYS A N 1
ATOM 3347 C CA . LYS A 1 404 ? 7.009 37.681 -7.724 1.00 94.94 404 LYS A CA 1
ATOM 3348 C C . LYS A 1 404 ? 8.419 37.590 -7.136 1.00 94.94 404 LYS A C 1
ATOM 3350 O O . LYS A 1 404 ? 9.401 37.654 -7.870 1.00 94.94 404 LYS A O 1
ATOM 3355 N N . LYS A 1 405 ? 8.535 37.399 -5.817 1.00 92.94 405 LYS A N 1
ATOM 3356 C CA . LYS A 1 405 ? 9.832 37.201 -5.153 1.00 92.94 405 LYS A CA 1
ATOM 3357 C C . LYS A 1 405 ? 10.496 35.892 -5.576 1.00 92.94 405 LYS A C 1
ATOM 3359 O O . LYS A 1 405 ? 11.704 35.868 -5.782 1.00 92.94 405 LYS A O 1
ATOM 3364 N N . LEU A 1 406 ? 9.725 34.815 -5.720 1.00 94.25 406 LEU A N 1
ATOM 3365 C CA . LEU A 1 406 ? 10.249 33.549 -6.215 1.00 94.25 406 LEU A CA 1
ATOM 3366 C C . LEU A 1 406 ? 10.724 33.661 -7.666 1.00 94.25 406 LEU A C 1
ATOM 3368 O O . LEU A 1 406 ? 11.745 33.075 -8.005 1.00 94.25 406 LEU A O 1
ATOM 3372 N N . GLN A 1 407 ? 9.993 34.393 -8.504 1.00 92.06 407 GLN A N 1
ATOM 3373 C CA . GLN A 1 407 ? 10.359 34.599 -9.900 1.00 92.06 407 GLN A CA 1
ATOM 3374 C C . GLN A 1 407 ? 11.710 35.314 -10.020 1.00 92.06 407 GLN A C 1
ATOM 3376 O O . GLN A 1 407 ? 12.606 34.792 -10.674 1.00 92.06 407 GLN A O 1
ATOM 3381 N N . ARG A 1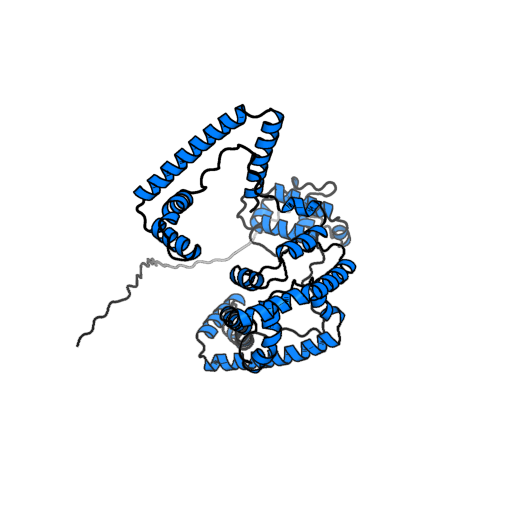 408 ? 11.911 36.400 -9.263 1.00 93.25 408 ARG A N 1
ATOM 3382 C CA . ARG A 1 408 ? 13.212 37.088 -9.183 1.00 93.25 408 ARG A CA 1
ATOM 3383 C C . ARG A 1 408 ? 14.339 36.166 -8.719 1.00 93.25 408 ARG A C 1
ATOM 3385 O O . ARG A 1 408 ? 15.388 36.122 -9.335 1.00 93.25 408 ARG A O 1
ATOM 3392 N N . LEU A 1 409 ? 14.100 35.351 -7.687 1.00 92.88 409 LEU A N 1
ATOM 3393 C CA . LEU A 1 409 ? 15.098 34.380 -7.215 1.00 92.88 409 LEU A CA 1
ATOM 3394 C C . LEU A 1 409 ? 15.453 33.312 -8.261 1.00 92.88 409 LEU A C 1
ATOM 3396 O O . LEU A 1 409 ? 16.539 32.741 -8.198 1.00 92.88 409 LEU A O 1
ATOM 3400 N N . LYS A 1 410 ? 14.541 32.988 -9.185 1.00 91.38 410 LYS A N 1
ATOM 3401 C CA . LYS A 1 410 ? 14.832 32.076 -10.299 1.00 91.38 410 LYS A CA 1
ATOM 3402 C C . LYS A 1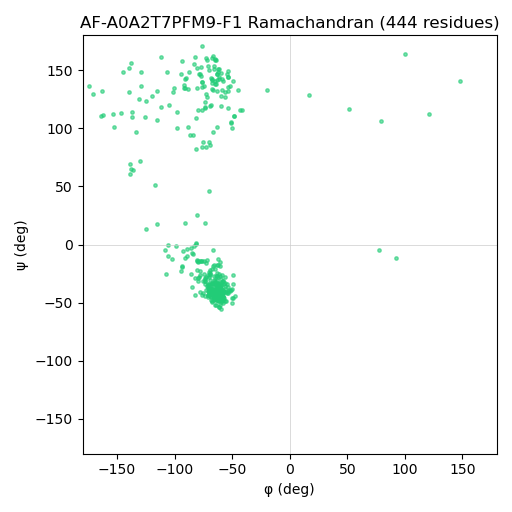 410 ? 15.681 32.748 -11.368 1.00 91.38 410 LYS A C 1
ATOM 3404 O O . LYS A 1 410 ? 16.611 32.112 -11.844 1.00 91.38 410 LYS A O 1
ATOM 3409 N N . GLU A 1 411 ? 15.374 33.998 -11.692 1.00 92.62 411 GLU A N 1
ATOM 3410 C CA . GLU A 1 411 ? 16.139 34.812 -12.641 1.00 92.62 411 GLU A CA 1
ATOM 3411 C C . GLU A 1 411 ? 17.566 35.052 -12.121 1.00 92.62 411 GLU A C 1
ATOM 3413 O O . GLU A 1 411 ? 18.530 34.743 -12.817 1.00 92.62 411 GLU A O 1
ATOM 3418 N N . ASP A 1 412 ? 17.715 35.459 -10.856 1.00 91.25 412 ASP A N 1
ATOM 3419 C CA . ASP A 1 412 ? 19.023 35.634 -10.208 1.00 91.25 412 ASP A CA 1
ATOM 3420 C C . ASP A 1 412 ? 19.831 34.328 -10.194 1.00 91.25 412 ASP A C 1
ATOM 3422 O O . ASP A 1 412 ? 21.034 34.323 -10.450 1.00 91.25 412 ASP A O 1
ATOM 3426 N N . TYR A 1 413 ? 19.174 33.197 -9.915 1.00 91.31 413 TYR A N 1
ATOM 3427 C CA . TYR A 1 413 ? 19.816 31.884 -9.955 1.00 91.31 413 TYR A CA 1
ATOM 3428 C C . TYR A 1 413 ? 20.296 31.518 -11.361 1.00 91.31 413 TYR A C 1
ATOM 3430 O O . TYR A 1 413 ? 21.376 30.953 -11.510 1.00 91.31 413 TYR A O 1
ATOM 3438 N N . GLU A 1 414 ? 19.507 31.816 -12.391 1.00 89.19 414 GLU A N 1
ATOM 3439 C CA . GLU A 1 414 ? 19.874 31.539 -13.778 1.00 89.19 414 GLU A CA 1
ATOM 3440 C C . GLU A 1 414 ? 21.097 32.356 -14.204 1.00 89.19 414 GLU A C 1
ATOM 3442 O O . GLU A 1 414 ? 22.028 31.791 -14.777 1.00 89.19 414 GLU A O 1
ATOM 3447 N N . LEU A 1 415 ? 21.162 33.631 -13.813 1.00 92.12 415 LEU A N 1
ATOM 3448 C CA . LEU A 1 415 ? 22.343 34.473 -14.017 1.00 92.12 415 LEU A CA 1
ATOM 3449 C C . LEU A 1 415 ? 23.569 33.935 -13.270 1.00 92.12 415 LEU A C 1
ATOM 3451 O O . LEU A 1 415 ? 24.646 33.822 -13.850 1.00 92.12 415 LEU A O 1
ATOM 3455 N N . GLN A 1 416 ? 23.408 33.535 -12.006 1.00 89.12 416 GLN A N 1
ATOM 3456 C CA . GLN A 1 416 ? 24.498 32.935 -11.230 1.00 89.12 416 GLN A CA 1
ATOM 3457 C C . GLN A 1 416 ? 24.997 31.630 -11.853 1.00 89.12 416 GLN A C 1
ATOM 3459 O O . GLN A 1 416 ? 26.191 31.352 -11.817 1.00 89.12 416 GLN A O 1
ATOM 3464 N N . VAL A 1 417 ? 24.103 30.817 -12.421 1.00 87.19 417 VAL A N 1
ATOM 3465 C CA . VAL A 1 417 ? 24.490 29.589 -13.124 1.00 87.19 417 VAL A CA 1
ATOM 3466 C C . VAL A 1 417 ? 25.245 29.919 -14.406 1.00 87.19 417 VAL A C 1
ATOM 3468 O O . VAL A 1 417 ? 26.262 29.285 -14.655 1.00 87.19 417 VAL A O 1
ATOM 3471 N N . GLN A 1 418 ? 24.804 30.907 -15.187 1.00 89.00 418 GLN A N 1
ATOM 3472 C CA . GLN A 1 418 ? 25.521 31.336 -16.392 1.00 89.00 418 GLN A CA 1
ATOM 3473 C C . GLN A 1 418 ? 26.924 31.848 -16.066 1.00 89.00 418 GLN A C 1
ATOM 3475 O O . GLN A 1 418 ? 27.875 31.504 -16.760 1.00 89.00 418 GLN A O 1
ATOM 3480 N N . GLU A 1 419 ? 27.066 32.633 -15.000 1.00 90.25 419 GLU A N 1
ATOM 3481 C CA . GLU A 1 419 ? 28.369 33.130 -14.567 1.00 90.25 419 GLU A CA 1
ATOM 3482 C C . GLU A 1 419 ? 29.256 31.997 -14.044 1.00 90.25 419 GLU A C 1
ATOM 3484 O O . GLU A 1 419 ? 30.427 31.903 -14.397 1.00 90.25 419 GLU A O 1
ATOM 3489 N N . PHE A 1 420 ? 28.677 31.064 -13.288 1.00 88.50 420 PHE A N 1
ATOM 3490 C CA . PHE A 1 420 ? 29.374 29.864 -12.839 1.00 88.50 420 PHE A CA 1
ATOM 3491 C C . PHE A 1 420 ? 29.813 28.969 -14.007 1.00 88.50 420 PHE A C 1
ATOM 3493 O O . PHE A 1 420 ? 30.905 28.422 -13.977 1.00 88.50 420 PHE A O 1
ATOM 3500 N N . GLU A 1 421 ? 29.019 28.839 -15.071 1.00 87.88 421 GLU A N 1
ATOM 3501 C CA . GLU A 1 421 ? 29.424 28.074 -16.256 1.00 87.88 421 GLU A CA 1
ATOM 3502 C C . GLU A 1 421 ? 30.655 28.670 -16.952 1.00 87.88 421 GLU A C 1
ATOM 3504 O O . GLU A 1 421 ? 31.448 27.913 -17.507 1.00 87.88 421 GLU A O 1
ATOM 3509 N N . LYS A 1 422 ? 30.854 29.994 -16.885 1.00 89.38 422 LYS A N 1
ATOM 3510 C CA . LYS A 1 422 ? 32.042 30.662 -17.444 1.00 89.38 422 LYS A CA 1
ATOM 3511 C C . LYS A 1 422 ? 33.303 30.443 -16.608 1.00 89.38 422 LYS A C 1
ATOM 3513 O O . LYS A 1 422 ? 34.398 30.525 -17.153 1.00 89.38 422 LYS A O 1
ATOM 3518 N N . THR A 1 423 ? 33.171 30.181 -15.306 1.00 86.31 423 THR A N 1
ATOM 3519 C CA . THR A 1 423 ? 34.321 29.935 -14.417 1.00 86.31 423 THR A CA 1
ATOM 3520 C C . THR A 1 423 ? 34.798 28.482 -14.440 1.00 86.31 423 THR A C 1
ATOM 3522 O O . THR A 1 423 ? 35.842 28.170 -13.866 1.00 86.31 423 THR A O 1
ATOM 3525 N N . LEU A 1 424 ? 34.063 27.584 -15.108 1.00 86.56 424 LEU A N 1
ATOM 3526 C CA . LEU A 1 424 ? 34.393 26.164 -15.200 1.00 86.56 424 LEU A CA 1
ATOM 3527 C C . LEU A 1 424 ? 35.259 25.835 -16.422 1.00 86.56 424 LEU A C 1
ATOM 3529 O O . LEU A 1 424 ? 35.037 26.321 -17.528 1.00 86.56 424 LEU A O 1
ATOM 3533 N N . SER A 1 425 ? 36.197 24.904 -16.227 1.00 89.31 425 SER A N 1
ATOM 3534 C CA . SER A 1 425 ? 36.934 24.245 -17.313 1.00 89.31 425 SER A CA 1
ATOM 3535 C C . SER A 1 425 ? 35.980 23.467 -18.241 1.00 89.31 425 SER A C 1
ATOM 3537 O O . SER A 1 425 ? 34.965 22.956 -17.756 1.00 89.31 425 SER A O 1
ATOM 3539 N N . PRO A 1 426 ? 36.292 23.291 -19.544 1.00 86.12 426 PRO A N 1
ATOM 3540 C CA . PRO A 1 426 ? 35.458 22.530 -20.481 1.00 86.12 426 PRO A CA 1
ATOM 3541 C C . PRO A 1 426 ? 35.052 21.130 -19.987 1.00 86.12 426 PRO A C 1
ATOM 3543 O O . PRO A 1 426 ? 33.907 20.711 -20.173 1.00 86.12 426 PRO A O 1
ATOM 3546 N N . GLU A 1 427 ? 35.951 20.420 -19.298 1.00 82.50 427 GLU A N 1
ATOM 3547 C CA . GLU A 1 427 ? 35.659 19.097 -18.728 1.00 82.50 427 GLU A CA 1
ATOM 3548 C C . GLU A 1 427 ? 34.674 19.159 -17.554 1.00 82.50 427 GLU A C 1
ATOM 3550 O O . GLU A 1 427 ? 33.803 18.299 -17.397 1.00 82.50 427 GLU A O 1
ATOM 3555 N N . ASP A 1 428 ? 34.799 20.182 -16.714 1.00 83.06 428 ASP A N 1
ATOM 3556 C CA . ASP A 1 428 ? 33.963 20.367 -15.532 1.00 83.06 428 ASP A CA 1
ATOM 3557 C C . ASP A 1 428 ? 32.597 20.953 -15.888 1.00 83.06 428 ASP A C 1
ATOM 3559 O O . ASP A 1 428 ? 31.589 20.569 -15.290 1.00 83.06 428 ASP A O 1
ATOM 3563 N N . LEU A 1 429 ? 32.532 21.772 -16.937 1.00 82.75 429 LEU A N 1
ATOM 3564 C CA . LEU A 1 429 ? 31.296 22.231 -17.559 1.00 82.75 429 LEU A CA 1
ATOM 3565 C C . LEU A 1 429 ? 30.483 21.054 -18.120 1.00 82.75 429 LEU A C 1
ATOM 3567 O O . LEU A 1 429 ? 29.269 20.979 -17.904 1.00 82.75 429 LEU A O 1
ATOM 3571 N N . ALA A 1 430 ? 31.138 20.097 -18.789 1.00 83.12 430 ALA A N 1
ATOM 3572 C CA . ALA A 1 430 ? 30.485 18.888 -19.290 1.00 83.12 430 ALA A CA 1
ATOM 3573 C C . ALA A 1 430 ? 29.894 18.048 -18.143 1.00 83.12 430 ALA A C 1
ATOM 3575 O O . ALA A 1 430 ? 28.710 17.691 -18.179 1.00 83.12 430 ALA A O 1
ATOM 3576 N N . LYS A 1 431 ? 30.668 17.824 -17.070 1.00 83.56 431 LYS A N 1
ATOM 3577 C CA . LYS A 1 431 ? 30.195 17.134 -15.854 1.00 83.56 431 LYS A CA 1
ATOM 3578 C C . LYS A 1 431 ? 29.039 17.892 -15.192 1.00 83.56 431 LYS A C 1
ATOM 3580 O O . LYS A 1 431 ? 28.046 17.285 -14.785 1.00 83.56 431 LYS A O 1
ATOM 3585 N N . PHE A 1 432 ? 29.123 19.219 -15.095 1.00 81.94 432 PHE A N 1
ATOM 3586 C CA . PHE A 1 432 ? 28.070 20.053 -14.518 1.00 81.94 432 PHE A CA 1
ATOM 3587 C C . PHE A 1 432 ? 26.758 19.934 -15.311 1.00 81.94 432 PHE A C 1
ATOM 3589 O O . PHE A 1 432 ? 25.710 19.626 -14.729 1.00 81.94 432 PHE A O 1
ATOM 3596 N N . ARG A 1 433 ? 26.805 20.053 -16.642 1.00 81.06 433 ARG A N 1
ATOM 3597 C CA . ARG A 1 433 ? 25.630 19.904 -17.522 1.00 81.06 433 ARG A CA 1
ATOM 3598 C C . ARG A 1 433 ? 25.025 18.500 -17.460 1.00 81.06 433 ARG A C 1
ATOM 3600 O O . ARG A 1 433 ? 23.800 18.356 -17.386 1.00 81.06 433 ARG A O 1
ATOM 3607 N N . GLU A 1 434 ? 25.856 17.462 -17.393 1.00 79.69 434 GLU A N 1
ATOM 3608 C CA . GLU A 1 434 ? 25.398 16.079 -17.227 1.00 79.69 434 GLU A CA 1
ATOM 3609 C C . GLU A 1 434 ? 24.647 15.878 -15.897 1.00 79.69 434 GLU A C 1
ATOM 3611 O O . GLU A 1 434 ? 23.565 15.278 -15.862 1.00 79.69 434 GLU A O 1
ATOM 3616 N N . THR A 1 435 ? 25.150 16.448 -14.794 1.00 74.12 435 THR A N 1
ATOM 3617 C CA . THR A 1 435 ? 24.476 16.359 -13.486 1.00 74.12 435 THR A CA 1
ATOM 3618 C C . THR A 1 435 ? 23.118 17.070 -13.468 1.00 74.12 435 THR A C 1
ATOM 3620 O O . THR A 1 435 ? 22.157 16.548 -12.885 1.00 74.12 435 THR A O 1
ATOM 3623 N N . GLN A 1 436 ? 22.979 18.209 -14.159 1.00 72.56 436 GLN A N 1
ATOM 3624 C CA . GLN A 1 436 ? 21.690 18.894 -14.313 1.00 72.56 436 GLN A CA 1
ATOM 3625 C C . GLN A 1 436 ? 20.706 18.051 -15.139 1.00 72.56 436 GLN A C 1
ATOM 3627 O O . GLN A 1 436 ? 19.554 17.875 -14.723 1.00 72.56 436 GLN A O 1
ATOM 3632 N N . ASN A 1 437 ? 21.156 17.447 -16.241 1.00 68.94 437 ASN A N 1
ATOM 3633 C CA . ASN A 1 437 ? 20.326 16.609 -17.113 1.00 68.94 437 ASN A CA 1
ATOM 3634 C C . ASN A 1 437 ? 19.847 15.319 -16.431 1.00 68.94 437 ASN A C 1
ATOM 3636 O O . ASN A 1 437 ? 18.659 14.984 -16.496 1.00 68.94 437 ASN A O 1
ATOM 3640 N N . ASN A 1 438 ? 20.722 14.640 -15.688 1.00 63.94 438 ASN A N 1
ATOM 3641 C CA . ASN A 1 438 ? 20.357 13.451 -14.914 1.00 63.94 438 ASN A CA 1
ATOM 3642 C C . ASN A 1 438 ? 19.343 13.775 -13.802 1.00 63.94 438 ASN A C 1
ATOM 3644 O O . ASN A 1 438 ? 18.429 12.989 -13.536 1.00 63.94 438 ASN A O 1
ATOM 3648 N N . SER A 1 439 ? 19.426 14.970 -13.202 1.00 59.03 439 SER A N 1
ATOM 3649 C CA . SER A 1 439 ? 18.435 15.435 -12.223 1.00 59.03 439 SER A CA 1
ATOM 3650 C C . SER A 1 439 ? 17.059 15.756 -12.836 1.00 59.03 439 SER A C 1
ATOM 3652 O O . SER A 1 439 ? 16.045 15.605 -12.151 1.00 59.03 439 SER A O 1
ATOM 3654 N N . ARG A 1 440 ? 17.003 16.150 -14.120 1.00 56.62 440 ARG A N 1
ATOM 3655 C CA . ARG A 1 440 ? 15.754 16.370 -14.879 1.00 56.62 440 ARG A CA 1
ATOM 3656 C C . ARG A 1 440 ? 15.098 15.050 -15.298 1.00 56.62 440 ARG A C 1
ATOM 3658 O O . ARG A 1 440 ? 13.893 14.908 -15.115 1.00 56.62 440 ARG A O 1
ATOM 3665 N N . LYS A 1 441 ? 15.874 14.066 -15.778 1.00 48.41 441 LYS A N 1
ATOM 3666 C CA . LYS A 1 441 ? 15.363 12.733 -16.167 1.00 48.41 441 LYS A CA 1
ATOM 3667 C C . LYS A 1 441 ? 14.697 11.999 -14.999 1.00 48.41 441 LYS A C 1
ATOM 3669 O O . LYS A 1 441 ? 13.595 11.489 -15.148 1.00 48.41 441 LYS A O 1
ATOM 3674 N N . LYS A 1 442 ? 15.307 12.048 -13.811 1.00 47.66 442 LYS A N 1
ATOM 3675 C CA . LYS A 1 442 ? 14.795 11.381 -12.600 1.00 47.66 442 LYS A CA 1
ATOM 3676 C C . LYS A 1 442 ? 13.461 11.941 -12.076 1.00 47.66 442 LYS A C 1
ATOM 3678 O O . LYS A 1 442 ? 12.808 11.288 -11.281 1.00 47.66 442 LYS A O 1
ATOM 3683 N N . ARG A 1 443 ? 13.061 13.150 -12.496 1.00 47.69 443 ARG A N 1
ATOM 3684 C CA . ARG A 1 443 ? 11.796 13.804 -12.101 1.00 47.69 443 ARG A CA 1
ATOM 3685 C C . ARG A 1 443 ? 10.621 13.517 -13.036 1.00 47.69 443 ARG A C 1
ATOM 3687 O O . ARG A 1 443 ? 9.512 13.899 -12.701 1.00 47.69 443 ARG A O 1
ATOM 3694 N N . LYS A 1 444 ? 10.858 12.926 -14.211 1.00 39.56 444 LYS A N 1
ATOM 3695 C CA . LYS A 1 444 ? 9.787 12.503 -15.132 1.00 39.56 444 LYS A CA 1
ATOM 3696 C C . LYS A 1 444 ? 9.309 11.071 -14.859 1.00 39.56 444 LYS A C 1
ATOM 3698 O O . LYS A 1 444 ? 8.331 10.642 -15.454 1.00 39.56 444 LYS A O 1
ATOM 3703 N N . THR A 1 445 ? 10.026 10.339 -14.009 1.00 39.19 445 THR A N 1
ATOM 3704 C CA . THR A 1 445 ? 9.812 8.914 -13.722 1.00 39.19 445 THR A CA 1
ATOM 3705 C C . THR A 1 445 ? 9.218 8.640 -12.334 1.00 39.19 445 THR A C 1
ATOM 3707 O O . THR A 1 445 ? 8.943 7.483 -12.037 1.00 39.19 445 THR A O 1
ATOM 3710 N N . ASP A 1 446 ? 9.055 9.676 -11.504 1.00 31.69 446 ASP A N 1
ATOM 3711 C CA . ASP A 1 446 ? 8.340 9.679 -10.213 1.00 31.69 446 ASP A CA 1
ATOM 3712 C C . ASP A 1 446 ? 7.110 10.585 -10.353 1.00 31.69 446 ASP A C 1
ATOM 3714 O O . ASP A 1 446 ? 6.053 10.249 -9.771 1.00 31.69 446 ASP A O 1
#

Nearest PDB structures (foldseek):
  5jgh-assembly1_A  TM=4.665E-01  e=1.766E-04  Saccharomyces cerevisiae S288C
  1v64-assembly1_A  TM=8.667E-01  e=3.627E-02  Mus musculus
  2co9-assembly1_A  TM=7.643E-01  e=4.641E-02  Mus musculus
  6jrp-assembly2_D  TM=7.226E-01  e=6.239E-02  Homo sapiens
  6erq-assembly2_G  TM=3.874E-01  e=1.792E-03  Homo sapiens

Solvent-accessible surface area (backbone atoms only — not comparable to full-atom values): 27682 Å² total; per-residue (Å²): 140,85,86,89,83,85,80,88,83,83,87,84,89,86,87,84,86,84,88,84,88,84,88,84,89,81,87,81,90,84,83,89,80,90,78,90,76,92,71,84,76,78,81,77,78,78,80,84,77,62,79,65,71,70,68,69,63,49,65,63,58,55,47,46,45,47,52,37,54,51,73,73,49,64,97,83,65,82,53,43,28,76,62,50,58,76,68,56,62,44,89,73,37,70,40,100,90,48,54,38,65,56,50,52,52,53,50,54,53,46,55,73,78,32,72,94,52,68,28,47,70,61,34,45,52,45,35,51,51,40,62,79,39,80,73,75,58,78,78,76,71,56,90,80,53,65,69,81,60,60,52,40,68,54,49,50,42,68,72,44,46,64,62,53,43,71,76,37,77,89,64,52,70,71,57,55,51,53,55,46,50,53,52,58,71,69,50,53,70,74,69,51,44,57,34,47,52,50,30,52,51,43,42,52,54,37,51,53,50,41,48,53,43,37,68,80,33,53,84,67,52,47,67,68,66,75,49,79,72,72,85,66,40,35,67,53,54,50,43,68,75,40,46,65,68,49,44,72,78,36,76,89,54,52,71,68,57,50,50,53,54,50,50,58,52,58,73,70,46,55,67,77,64,45,43,57,27,45,50,53,20,58,69,45,43,64,60,47,50,54,50,40,50,58,47,38,73,79,34,76,86,64,78,80,79,94,71,75,82,84,64,51,78,68,52,47,54,58,52,65,77,44,101,84,65,62,70,66,54,57,54,47,56,62,54,65,78,45,61,75,75,60,67,63,73,75,61,68,90,78,69,61,87,90,58,73,75,81,60,68,92,43,41,65,53,48,48,47,72,66,52,53,77,75,56,80,73,76,53,74,68,52,48,52,52,52,52,52,50,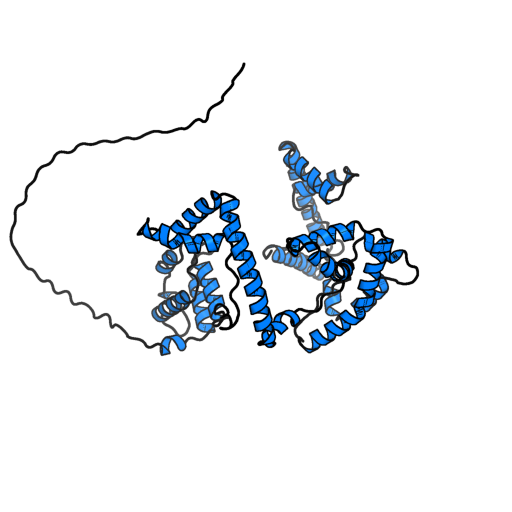49,61,70,69,47,54,66,72,62,54,50,51,37,41,55,51,46,52,50,44,46,54,54,41,51,53,47,44,56,55,49,53,71,75,41,54,75,71,53,38,51,54,51,52,51,55,54,51,55,59,54,58,63,64,77,77,112

Mean predicted aligned error: 21.55 Å